Protein AF-A0A9E5UEU4-F1 (afdb_monomer_lite)

pLDDT: mean 83.24, std 10.49, range [35.41, 96.06]

Structure (mmCIF, N/CA/C/O backbone):
data_AF-A0A9E5UEU4-F1
#
_entry.id   AF-A0A9E5UEU4-F1
#
loop_
_atom_site.group_PDB
_atom_site.id
_atom_site.type_symbol
_atom_site.label_atom_id
_atom_site.label_alt_id
_atom_site.label_comp_id
_atom_site.label_asym_id
_atom_site.label_entity_id
_atom_site.label_seq_id
_atom_site.pdbx_PDB_ins_code
_atom_site.Cartn_x
_atom_site.Cartn_y
_atom_site.Cartn_z
_atom_site.occupancy
_atom_site.B_iso_or_equiv
_atom_site.auth_seq_id
_atom_site.auth_comp_id
_atom_site.auth_asym_id
_atom_site.auth_atom_id
_atom_site.pdbx_PDB_model_num
ATOM 1 N N . MET A 1 1 ? -2.263 -22.465 22.141 1.00 38.66 1 MET A N 1
ATOM 2 C CA . MET A 1 1 ? -1.717 -21.594 23.205 1.00 38.66 1 MET A CA 1
ATOM 3 C C . MET A 1 1 ? -0.609 -22.360 23.905 1.00 38.66 1 MET A C 1
ATOM 5 O O . MET A 1 1 ? -0.902 -23.360 24.545 1.00 38.66 1 MET A O 1
ATOM 9 N N . VAL A 1 2 ? 0.650 -21.971 23.699 1.00 35.41 2 VAL A N 1
ATOM 10 C CA . VAL A 1 2 ? 1.799 -22.589 24.379 1.00 35.41 2 VAL A CA 1
ATOM 11 C C . VAL A 1 2 ? 1.895 -21.957 25.764 1.00 35.41 2 VAL A C 1
ATOM 13 O O . VAL A 1 2 ? 2.044 -20.744 25.875 1.00 35.41 2 VAL A O 1
ATOM 16 N N . ASN A 1 3 ? 1.735 -22.761 26.813 1.00 39.50 3 ASN A N 1
ATOM 17 C CA . ASN A 1 3 ? 1.793 -22.290 28.192 1.00 39.50 3 ASN A CA 1
ATOM 18 C C . ASN A 1 3 ? 3.273 -22.146 28.591 1.00 39.50 3 ASN A C 1
ATOM 20 O O . ASN A 1 3 ? 3.944 -23.140 28.867 1.00 39.50 3 ASN A O 1
ATOM 24 N N . PHE A 1 4 ? 3.811 -20.925 28.544 1.00 52.53 4 PHE A N 1
ATOM 25 C CA . PHE A 1 4 ? 5.205 -20.628 28.890 1.00 52.53 4 PHE A CA 1
ATOM 26 C C . PHE A 1 4 ? 5.386 -20.625 30.411 1.00 52.53 4 PHE A C 1
ATOM 28 O O . PHE A 1 4 ? 5.519 -19.579 31.038 1.00 52.53 4 PHE A O 1
ATOM 35 N N . SER A 1 5 ? 5.387 -21.805 31.030 1.00 48.91 5 SER A N 1
ATOM 36 C CA . SER A 1 5 ? 5.400 -21.925 32.493 1.00 48.91 5 SER A CA 1
ATOM 37 C C . SER A 1 5 ? 6.781 -21.700 33.138 1.00 48.91 5 SER A C 1
ATOM 39 O O . SER A 1 5 ? 6.935 -21.922 34.338 1.00 48.91 5 SER A O 1
ATOM 41 N N . SER A 1 6 ? 7.810 -21.269 32.393 1.00 62.22 6 SER A N 1
ATOM 42 C CA . SER A 1 6 ? 9.100 -20.893 32.990 1.00 62.22 6 SER A CA 1
ATOM 43 C C . SER A 1 6 ? 9.772 -19.711 32.285 1.00 62.22 6 SER A C 1
ATOM 45 O O . SER A 1 6 ? 9.926 -19.701 31.062 1.00 62.22 6 SER A O 1
ATOM 47 N N . ASN A 1 7 ? 10.278 -18.750 33.070 1.00 67.75 7 ASN A N 1
ATOM 48 C CA . ASN A 1 7 ? 11.071 -17.610 32.580 1.00 67.75 7 ASN A CA 1
ATOM 49 C C . ASN A 1 7 ? 12.234 -18.054 31.668 1.00 67.75 7 ASN A C 1
ATOM 51 O O . ASN A 1 7 ? 12.564 -17.378 30.699 1.00 67.75 7 ASN A O 1
ATOM 55 N N . LYS A 1 8 ? 12.819 -19.236 31.919 1.00 74.38 8 LYS A N 1
ATOM 56 C CA . LYS A 1 8 ? 13.888 -19.817 31.088 1.00 74.38 8 LYS A CA 1
ATOM 57 C C . LYS A 1 8 ? 13.431 -20.155 29.664 1.00 74.38 8 LYS A C 1
ATOM 59 O O . LYS A 1 8 ? 14.212 -19.983 28.734 1.00 74.38 8 LYS A O 1
ATOM 64 N N . GLN A 1 9 ? 12.200 -20.632 29.475 1.00 75.44 9 GLN A N 1
ATOM 65 C CA . GLN A 1 9 ? 11.661 -20.909 28.139 1.00 75.44 9 GLN A CA 1
ATOM 66 C C . GLN A 1 9 ? 11.385 -19.616 27.369 1.00 75.44 9 GLN A C 1
ATOM 68 O O . GLN A 1 9 ? 11.705 -19.555 26.187 1.00 75.44 9 GLN A O 1
ATOM 73 N N . PHE A 1 10 ? 10.884 -18.574 28.040 1.00 76.62 10 PHE A N 1
ATOM 74 C CA . PHE A 1 10 ? 10.685 -17.258 27.430 1.00 76.62 10 PHE A CA 1
ATOM 75 C C . PHE A 1 10 ? 12.002 -16.654 26.921 1.00 76.62 10 PHE A C 1
ATOM 77 O O . PHE A 1 10 ? 12.102 -16.316 25.744 1.00 76.62 10 PHE A O 1
ATOM 84 N N . TYR A 1 11 ? 13.045 -16.602 27.761 1.00 81.12 11 TYR A N 1
ATOM 85 C CA . TYR A 1 11 ? 14.353 -16.079 27.346 1.00 81.12 11 TYR A CA 1
ATOM 86 C C . TYR A 1 11 ? 14.986 -16.895 26.215 1.00 81.12 11 TYR A C 1
ATOM 88 O O . TYR A 1 11 ? 15.608 -16.321 25.326 1.00 81.12 11 TYR A O 1
ATOM 96 N N . ARG A 1 12 ? 14.799 -18.224 26.207 1.00 84.06 12 ARG A N 1
ATOM 97 C CA . ARG A 1 12 ? 15.246 -19.076 25.096 1.00 84.06 12 ARG A CA 1
ATOM 98 C C . ARG A 1 12 ? 14.512 -18.746 23.802 1.00 84.06 12 ARG A C 1
ATOM 100 O O . ARG A 1 12 ? 15.164 -18.601 22.781 1.00 84.06 12 ARG A O 1
ATOM 107 N N . TRP A 1 13 ? 13.188 -18.608 23.833 1.00 80.81 13 TRP A N 1
ATOM 108 C CA . TRP A 1 13 ? 12.402 -18.254 22.648 1.00 80.81 13 TRP A CA 1
ATOM 109 C C . TRP A 1 13 ? 12.735 -16.862 22.122 1.00 80.81 13 TRP A C 1
ATOM 111 O O . TRP A 1 13 ? 12.911 -16.703 20.918 1.00 80.81 13 TRP A O 1
ATOM 121 N N . LEU A 1 14 ? 12.880 -15.878 23.008 1.00 84.44 14 LEU A N 1
ATOM 122 C CA . LEU A 1 14 ? 13.320 -14.536 22.639 1.00 84.44 14 LEU A CA 1
ATOM 123 C C . LEU A 1 14 ? 14.726 -14.571 22.025 1.00 84.44 14 LEU A C 1
ATOM 125 O O . LEU A 1 14 ? 14.927 -14.022 20.948 1.00 84.44 14 LEU A O 1
ATOM 129 N N . GLY A 1 15 ? 15.668 -15.286 22.649 1.00 87.00 15 GLY A N 1
ATOM 130 C CA . GLY A 1 15 ? 17.023 -15.467 22.126 1.00 87.00 15 GLY A CA 1
ATOM 131 C C . GLY A 1 15 ? 17.051 -16.137 20.750 1.00 87.00 15 GLY A C 1
ATOM 132 O O . GLY A 1 15 ? 17.696 -15.624 19.843 1.00 87.00 15 GLY A O 1
ATOM 133 N N . TRP A 1 16 ? 16.306 -17.232 20.559 1.00 88.81 16 TRP A N 1
ATOM 134 C CA . TRP A 1 16 ? 16.189 -17.905 19.260 1.00 88.81 16 TRP A CA 1
ATOM 135 C C . TRP A 1 16 ? 15.528 -17.022 18.205 1.00 88.81 16 TRP A C 1
ATOM 137 O O . TRP A 1 16 ? 15.996 -16.988 17.075 1.00 88.81 16 TRP A O 1
ATOM 147 N N . SER A 1 17 ? 14.482 -16.279 18.568 1.00 87.50 17 SER A N 1
ATOM 148 C CA . SER A 1 17 ? 13.798 -15.374 17.638 1.00 87.50 17 SER A CA 1
ATOM 149 C C . SER A 1 17 ? 14.720 -14.237 17.199 1.00 87.50 17 SER A C 1
ATOM 151 O O . SER A 1 17 ? 14.797 -13.943 16.013 1.00 87.50 17 SER A O 1
ATOM 153 N N . LEU A 1 18 ? 15.477 -13.645 18.130 1.00 89.44 18 LEU A N 1
ATOM 154 C CA . LEU A 1 18 ? 16.478 -12.621 17.818 1.00 89.44 18 LEU A CA 1
ATOM 155 C C . LEU A 1 18 ? 17.628 -13.179 16.972 1.00 89.44 18 LEU A C 1
ATOM 157 O O . LEU A 1 18 ? 18.080 -12.503 16.055 1.00 89.44 18 LEU A O 1
ATOM 161 N N . LEU A 1 19 ? 18.074 -14.411 17.239 1.00 91.12 19 LEU A N 1
ATOM 162 C CA . LEU A 1 19 ? 19.103 -15.076 16.440 1.00 91.12 19 LEU A CA 1
ATOM 163 C C . LEU A 1 19 ? 18.607 -15.337 15.016 1.00 91.12 19 LEU A C 1
ATOM 165 O O . LEU A 1 19 ? 19.316 -15.015 14.069 1.00 91.12 19 LEU A O 1
ATOM 169 N N . VAL A 1 20 ? 17.391 -15.868 14.853 1.00 91.19 20 VAL A N 1
ATOM 170 C CA . VAL A 1 20 ? 16.777 -16.077 13.533 1.00 91.19 20 VAL A CA 1
ATOM 171 C C . VAL A 1 20 ? 16.661 -14.752 12.790 1.00 91.19 20 VAL A C 1
ATOM 173 O O . VAL A 1 20 ? 17.105 -14.684 11.650 1.00 91.19 20 VAL A O 1
ATOM 176 N N . LEU A 1 21 ? 16.159 -13.696 13.443 1.00 91.31 21 LEU A N 1
ATOM 177 C CA . LEU A 1 21 ? 16.082 -12.356 12.857 1.00 91.31 21 LEU A CA 1
ATOM 178 C C . LEU A 1 21 ? 17.460 -11.856 12.407 1.00 91.31 21 LEU A C 1
ATOM 180 O O . LEU A 1 21 ? 17.606 -11.396 11.277 1.00 91.31 21 LEU A O 1
ATOM 184 N N . LEU A 1 22 ? 18.486 -12.005 13.245 1.00 91.12 22 LEU A N 1
ATOM 185 C CA . LEU A 1 22 ? 19.853 -11.608 12.915 1.00 91.12 22 LEU A CA 1
ATOM 186 C C . LEU A 1 22 ? 20.412 -12.400 11.723 1.00 91.12 22 LEU A C 1
ATOM 188 O O . LEU A 1 22 ? 20.978 -11.804 10.813 1.00 91.12 22 LEU A O 1
ATOM 192 N N . VAL A 1 23 ? 20.215 -13.719 11.682 1.00 92.31 23 VAL A N 1
ATOM 193 C CA . VAL A 1 23 ? 20.641 -14.554 10.547 1.00 92.31 23 VAL A CA 1
ATOM 194 C C . VAL A 1 23 ? 19.902 -14.154 9.271 1.00 92.31 23 VAL A C 1
ATOM 196 O O . VAL A 1 23 ? 20.532 -14.007 8.228 1.00 92.31 23 VAL A O 1
ATOM 199 N N . THR A 1 24 ? 18.590 -13.916 9.335 1.00 90.69 24 THR A N 1
ATOM 200 C CA . THR A 1 24 ? 17.825 -13.452 8.170 1.00 90.69 24 THR A CA 1
ATOM 201 C C . THR A 1 24 ? 18.253 -12.065 7.702 1.00 90.69 24 THR A C 1
ATOM 203 O O . THR A 1 24 ? 18.314 -11.845 6.497 1.00 90.69 24 THR A O 1
ATOM 206 N N . LEU A 1 25 ? 18.614 -11.157 8.617 1.00 90.31 25 LEU A N 1
ATOM 207 C CA . LEU A 1 25 ? 19.174 -9.853 8.264 1.00 90.31 25 LEU A CA 1
ATOM 208 C C . LEU A 1 25 ? 20.516 -10.017 7.549 1.00 90.31 25 LEU A C 1
ATOM 210 O O . LEU A 1 25 ? 20.726 -9.400 6.515 1.00 90.31 25 LEU A O 1
ATOM 214 N N . LEU A 1 26 ? 21.403 -10.873 8.062 1.00 89.94 26 LEU A N 1
ATOM 215 C CA . LEU A 1 26 ? 22.696 -11.144 7.432 1.00 89.94 26 LEU A CA 1
ATOM 216 C C . LEU A 1 26 ? 22.540 -11.764 6.040 1.00 89.94 26 LEU A C 1
ATOM 218 O O . LEU A 1 26 ? 23.276 -11.394 5.132 1.00 89.94 26 LEU A O 1
ATOM 222 N N . LEU A 1 27 ? 21.578 -12.672 5.851 1.00 90.75 27 LEU A N 1
ATOM 223 C CA . LEU A 1 27 ? 21.271 -13.244 4.538 1.00 90.75 27 LEU A CA 1
ATOM 224 C C . LEU A 1 27 ? 20.703 -12.194 3.577 1.00 90.75 27 LEU A C 1
ATOM 226 O O . LEU A 1 27 ? 21.110 -12.154 2.419 1.00 90.75 27 LEU A O 1
ATOM 230 N N . LEU A 1 28 ? 19.793 -11.339 4.052 1.00 89.38 28 LEU A N 1
ATOM 231 C CA . LEU A 1 28 ? 19.201 -10.267 3.254 1.00 89.38 28 LEU A CA 1
ATOM 232 C C . LEU A 1 28 ? 20.261 -9.244 2.842 1.00 89.38 28 LEU A C 1
ATOM 234 O O . LEU A 1 28 ? 20.394 -8.958 1.658 1.00 89.38 28 LEU A O 1
ATOM 238 N N . GLU A 1 29 ? 21.045 -8.737 3.793 1.00 89.25 29 GLU A N 1
ATOM 239 C CA . GLU A 1 29 ? 22.139 -7.806 3.516 1.00 89.25 29 GLU A CA 1
ATOM 240 C C . GLU A 1 29 ? 23.197 -8.466 2.625 1.00 89.25 29 GLU A C 1
ATOM 242 O O . GLU A 1 29 ? 23.610 -7.869 1.640 1.00 89.25 29 GLU A O 1
ATOM 247 N N . GLY A 1 30 ? 23.582 -9.719 2.885 1.00 87.19 30 GLY A N 1
ATOM 248 C CA . GLY A 1 30 ? 24.541 -10.453 2.056 1.00 87.19 30 GLY A CA 1
ATOM 249 C C . GLY A 1 30 ? 24.084 -10.600 0.603 1.00 87.19 30 GLY A C 1
ATOM 250 O O . GLY A 1 30 ? 24.844 -10.301 -0.317 1.00 87.19 30 GLY A O 1
ATOM 251 N N . TRP A 1 31 ? 22.825 -10.987 0.384 1.00 87.44 31 TRP A N 1
ATOM 252 C CA . TRP A 1 31 ? 22.237 -11.057 -0.955 1.00 87.44 31 TRP A CA 1
ATOM 253 C C . TRP A 1 31 ? 22.168 -9.676 -1.624 1.00 87.44 31 TRP A C 1
ATOM 255 O O . TRP A 1 31 ? 22.529 -9.538 -2.791 1.00 87.44 31 TRP A O 1
ATOM 265 N N . ARG A 1 32 ? 21.774 -8.634 -0.880 1.00 85.56 32 ARG A N 1
ATOM 266 C CA . ARG A 1 32 ? 21.647 -7.261 -1.393 1.00 85.56 32 ARG A CA 1
ATOM 267 C C . ARG A 1 32 ? 22.977 -6.606 -1.739 1.00 85.56 32 ARG A C 1
ATOM 269 O O . ARG A 1 32 ? 23.070 -5.941 -2.767 1.00 85.56 32 ARG A O 1
ATOM 276 N N . TYR A 1 33 ? 24.000 -6.798 -0.912 1.00 83.56 33 TYR A N 1
ATOM 277 C CA . TYR A 1 33 ? 25.351 -6.323 -1.197 1.00 83.56 33 TYR A CA 1
ATOM 278 C C . TYR A 1 33 ? 25.975 -7.066 -2.382 1.00 83.56 33 TYR A C 1
ATOM 280 O O . TYR A 1 33 ? 26.742 -6.457 -3.120 1.00 83.56 33 TYR A O 1
ATOM 288 N N . GLY A 1 34 ? 25.609 -8.334 -2.609 1.00 78.19 34 GLY A N 1
ATOM 289 C CA . GLY A 1 34 ? 26.049 -9.102 -3.778 1.00 78.19 34 GLY A CA 1
ATOM 290 C C . GLY A 1 34 ? 25.541 -8.560 -5.119 1.00 78.19 34 GLY A C 1
ATOM 291 O O . GLY A 1 34 ? 26.203 -8.751 -6.131 1.00 78.19 34 GLY A O 1
ATOM 292 N N . ILE A 1 35 ? 24.406 -7.852 -5.128 1.00 79.31 35 ILE A N 1
ATOM 293 C CA . ILE A 1 35 ? 23.819 -7.226 -6.330 1.00 79.31 35 ILE A CA 1
ATOM 294 C C . ILE A 1 35 ? 24.056 -5.709 -6.395 1.00 79.31 35 ILE A C 1
ATOM 296 O O . ILE A 1 35 ? 23.391 -5.015 -7.160 1.00 79.31 35 ILE A O 1
ATOM 300 N N . LYS A 1 36 ? 24.937 -5.160 -5.549 1.00 80.56 36 LYS A N 1
ATOM 301 C CA . LYS A 1 36 ? 25.203 -3.719 -5.518 1.00 80.56 36 LYS A CA 1
ATOM 302 C C . LYS A 1 36 ? 25.923 -3.289 -6.807 1.00 80.56 36 LYS A C 1
ATOM 304 O O . LYS A 1 36 ? 27.002 -3.825 -7.071 1.00 80.56 36 LYS A O 1
ATOM 309 N N . PRO A 1 37 ? 25.412 -2.287 -7.550 1.00 73.56 37 PRO A N 1
ATOM 310 C CA . PRO A 1 37 ? 26.130 -1.717 -8.684 1.00 73.56 37 PRO A CA 1
ATOM 311 C C . PRO A 1 37 ? 27.506 -1.210 -8.234 1.00 73.56 37 PRO A C 1
ATOM 313 O O . PRO A 1 37 ? 27.617 -0.422 -7.288 1.00 73.56 37 PRO A O 1
ATOM 316 N N . SER A 1 38 ? 28.568 -1.701 -8.871 1.00 72.06 38 SER A N 1
ATOM 317 C CA . SER A 1 38 ? 29.950 -1.328 -8.563 1.00 72.06 38 SER A CA 1
ATOM 318 C C . SER A 1 38 ? 30.575 -0.629 -9.767 1.00 72.06 38 SER A C 1
ATOM 320 O O . SER A 1 38 ? 30.301 -0.995 -10.906 1.00 72.06 38 SER A O 1
ATOM 322 N N . ALA A 1 39 ? 31.428 0.369 -9.528 1.00 68.88 39 ALA A N 1
ATOM 323 C CA . ALA A 1 39 ? 32.068 1.116 -10.612 1.00 68.88 39 ALA A CA 1
ATOM 324 C C . ALA A 1 39 ? 33.022 0.247 -11.454 1.00 68.88 39 ALA A C 1
ATOM 326 O O . ALA A 1 39 ? 33.224 0.524 -12.633 1.00 68.88 39 ALA A O 1
ATOM 327 N N . GLU A 1 40 ? 33.610 -0.796 -10.864 1.00 66.31 40 GLU A N 1
ATOM 328 C CA . GLU A 1 40 ? 34.518 -1.720 -11.555 1.00 66.31 40 GLU A CA 1
ATOM 329 C C . GLU A 1 40 ? 33.741 -2.689 -12.449 1.00 66.31 40 GLU A C 1
ATOM 331 O O . GLU A 1 40 ? 34.028 -2.780 -13.640 1.00 66.31 40 GLU A O 1
ATOM 336 N N . THR A 1 41 ? 32.691 -3.319 -11.911 1.00 66.88 41 THR A N 1
ATOM 337 C CA . THR A 1 41 ? 31.777 -4.164 -12.693 1.00 66.88 41 THR A CA 1
ATOM 338 C C . THR A 1 41 ? 31.088 -3.352 -13.786 1.00 66.88 41 THR A C 1
ATOM 340 O O . THR A 1 41 ? 30.924 -3.841 -14.896 1.00 66.88 41 THR A O 1
ATOM 343 N N . ASN A 1 42 ? 30.736 -2.093 -13.511 1.00 74.06 42 ASN A N 1
ATOM 344 C CA . ASN A 1 42 ? 30.099 -1.232 -14.499 1.00 74.06 42 ASN A CA 1
ATOM 345 C C . ASN A 1 42 ? 31.020 -0.943 -15.690 1.00 74.06 42 ASN A C 1
ATOM 347 O O . ASN A 1 42 ? 30.578 -1.010 -16.826 1.00 74.06 42 ASN A O 1
ATOM 351 N N . LYS A 1 43 ? 32.318 -0.693 -15.467 1.00 77.81 43 LYS A N 1
ATOM 352 C CA . LYS A 1 43 ? 33.270 -0.497 -16.575 1.00 77.81 43 LYS A CA 1
ATOM 353 C C . LYS A 1 43 ? 33.373 -1.729 -17.470 1.00 77.81 43 LYS A C 1
ATOM 355 O O . LYS A 1 43 ? 33.345 -1.579 -18.684 1.00 77.81 43 LYS A O 1
ATOM 360 N N . GLU A 1 44 ? 33.457 -2.921 -16.883 1.00 81.25 44 GLU A N 1
ATOM 361 C CA . GLU A 1 44 ? 33.519 -4.177 -17.641 1.00 81.25 44 GLU A CA 1
ATOM 362 C C . GLU A 1 44 ? 32.208 -4.451 -18.397 1.00 81.25 44 GLU A C 1
ATOM 364 O O . GLU A 1 44 ? 32.221 -4.840 -19.564 1.00 81.25 44 GLU A O 1
ATOM 369 N N . VAL A 1 45 ? 31.059 -4.205 -17.761 1.00 81.19 45 VAL A N 1
ATOM 370 C CA . VAL A 1 45 ? 29.735 -4.364 -18.380 1.00 81.19 45 VAL A CA 1
ATOM 371 C C . VAL A 1 45 ? 29.515 -3.347 -19.504 1.00 81.19 45 VAL A C 1
ATOM 373 O O . VAL A 1 45 ? 28.996 -3.722 -20.558 1.00 81.19 45 VAL A O 1
ATOM 376 N N . ILE A 1 46 ? 29.950 -2.096 -19.324 1.00 83.50 46 ILE A N 1
ATOM 377 C CA . ILE A 1 46 ? 29.944 -1.060 -20.364 1.00 83.50 46 ILE A CA 1
ATOM 378 C C . ILE A 1 46 ? 30.845 -1.488 -21.522 1.00 83.50 46 ILE A C 1
ATOM 380 O O . ILE A 1 46 ? 30.394 -1.493 -22.661 1.00 83.50 46 ILE A O 1
ATOM 384 N N . GLU A 1 47 ? 32.085 -1.904 -21.263 1.00 86.56 47 GLU A N 1
ATOM 385 C CA . GLU A 1 47 ? 33.030 -2.307 -22.309 1.00 86.56 47 GLU A CA 1
ATOM 386 C C . GLU A 1 47 ? 32.523 -3.514 -23.114 1.00 86.56 47 GLU A C 1
ATOM 388 O O . GLU A 1 47 ? 32.575 -3.513 -24.352 1.00 86.56 47 GLU A O 1
ATOM 393 N N . ASN A 1 48 ? 31.955 -4.510 -22.431 1.00 87.69 48 ASN A N 1
ATOM 394 C CA . ASN A 1 48 ? 31.314 -5.658 -23.065 1.00 87.69 48 ASN A CA 1
ATOM 395 C C . ASN A 1 48 ? 30.101 -5.235 -23.905 1.00 87.69 48 ASN A C 1
ATOM 397 O O . ASN A 1 48 ? 29.975 -5.670 -25.049 1.00 87.69 48 ASN A O 1
ATOM 401 N N . SER A 1 49 ? 29.243 -4.351 -23.390 1.00 87.25 49 SER A N 1
ATOM 402 C CA . SER A 1 49 ? 28.056 -3.865 -24.111 1.00 87.25 49 SER A CA 1
ATOM 403 C C . SER A 1 49 ? 28.435 -3.013 -25.331 1.00 87.25 49 SER A C 1
ATOM 405 O O . SER A 1 49 ? 27.895 -3.213 -26.419 1.00 87.25 49 SER A O 1
ATOM 407 N N . LEU A 1 50 ? 29.421 -2.118 -25.196 1.00 89.69 50 LEU A N 1
ATOM 408 C CA . LEU A 1 50 ? 29.978 -1.320 -26.295 1.00 89.69 50 LEU A CA 1
ATOM 409 C C . LEU A 1 50 ? 30.582 -2.216 -27.384 1.00 89.69 50 LEU A C 1
ATOM 411 O O . LEU A 1 50 ? 30.437 -1.944 -28.577 1.00 89.69 50 LEU A O 1
ATOM 415 N N . THR A 1 51 ? 31.255 -3.295 -26.981 1.00 90.69 51 THR A N 1
ATOM 416 C CA . THR A 1 51 ? 31.821 -4.285 -27.902 1.00 90.69 51 THR A CA 1
ATOM 417 C C . THR A 1 51 ? 30.727 -5.045 -28.635 1.00 90.69 51 THR A C 1
ATOM 419 O O . THR A 1 51 ? 30.753 -5.062 -29.861 1.00 90.69 51 THR A O 1
ATOM 422 N N . GLN A 1 52 ? 29.721 -5.559 -27.925 1.00 89.62 52 GLN A N 1
ATOM 423 C CA . GLN A 1 52 ? 28.573 -6.237 -28.532 1.00 89.62 52 GLN A CA 1
ATOM 424 C C . GLN A 1 52 ? 27.838 -5.345 -29.540 1.00 89.62 52 GLN A C 1
ATOM 426 O O . GLN A 1 52 ? 27.485 -5.809 -30.622 1.00 89.62 52 GLN A O 1
ATOM 431 N N . ALA A 1 53 ? 27.643 -4.061 -29.229 1.00 89.19 53 ALA A N 1
ATOM 432 C CA . ALA A 1 53 ? 27.002 -3.114 -30.139 1.00 89.19 53 ALA A CA 1
ATOM 433 C C . ALA A 1 53 ? 27.830 -2.848 -31.404 1.00 89.19 53 ALA A C 1
ATOM 435 O O . ALA A 1 53 ? 27.287 -2.813 -32.510 1.00 89.19 53 ALA A O 1
ATOM 436 N N . SER A 1 54 ? 29.147 -2.691 -31.250 1.00 90.44 54 SER A N 1
ATOM 437 C CA . SER A 1 54 ? 30.073 -2.512 -32.373 1.00 90.44 54 SER A CA 1
ATOM 438 C C . SER A 1 54 ? 30.119 -3.759 -33.268 1.00 90.44 54 SER A C 1
ATOM 440 O O . SER A 1 54 ? 29.984 -3.650 -34.490 1.00 90.44 54 SER A O 1
ATOM 442 N N . ASP A 1 55 ? 30.203 -4.949 -32.669 1.00 91.19 55 ASP A N 1
ATOM 443 C CA . ASP A 1 55 ? 30.236 -6.225 -33.386 1.00 91.19 55 ASP A CA 1
ATOM 444 C C . ASP A 1 55 ? 28.913 -6.485 -34.119 1.00 91.19 55 ASP A C 1
ATOM 446 O O . ASP A 1 55 ? 28.919 -6.863 -35.292 1.00 91.19 55 ASP A O 1
ATOM 450 N N . TYR A 1 56 ? 27.775 -6.197 -33.479 1.00 90.94 56 TYR A N 1
ATOM 451 C CA . TYR A 1 56 ? 26.452 -6.314 -34.094 1.00 90.94 56 TYR A CA 1
ATOM 452 C C . TYR A 1 56 ? 26.291 -5.382 -35.303 1.00 90.94 56 TYR A C 1
ATOM 454 O O . TYR A 1 56 ? 25.758 -5.781 -36.343 1.00 90.94 56 TYR A O 1
ATOM 462 N N . PHE A 1 57 ? 26.803 -4.150 -35.212 1.00 90.81 57 PHE A N 1
ATOM 463 C CA . PHE A 1 57 ? 26.811 -3.207 -36.330 1.00 90.81 57 PHE A CA 1
ATOM 464 C C . PHE A 1 57 ? 27.619 -3.749 -37.519 1.00 90.81 57 PHE A C 1
ATOM 466 O O . PHE A 1 57 ? 27.149 -3.699 -38.658 1.00 90.81 57 PHE A O 1
ATOM 473 N N . GLN A 1 58 ? 28.799 -4.325 -37.273 1.00 90.56 58 GLN A N 1
ATOM 474 C CA . GLN A 1 58 ? 29.618 -4.944 -38.321 1.00 90.56 58 GLN A CA 1
ATOM 475 C C . GLN A 1 58 ? 28.989 -6.219 -38.897 1.00 90.56 58 GLN A C 1
ATOM 477 O O . GLN A 1 58 ? 29.029 -6.436 -40.110 1.00 90.56 58 GLN A O 1
ATOM 482 N N . GLU A 1 59 ? 28.400 -7.071 -38.059 1.00 91.44 59 GLU A N 1
ATOM 483 C CA . GLU A 1 59 ? 27.721 -8.292 -38.493 1.00 91.44 59 GLU A CA 1
ATOM 484 C C . GLU A 1 59 ? 26.576 -7.962 -39.456 1.00 91.44 59 GLU A C 1
ATOM 486 O O . GLU A 1 59 ? 26.456 -8.568 -40.524 1.00 91.44 59 GLU A O 1
ATOM 491 N N . ARG A 1 60 ? 25.772 -6.943 -39.131 1.00 90.50 60 ARG A N 1
ATOM 492 C CA . ARG A 1 60 ? 24.667 -6.499 -39.987 1.00 90.50 60 ARG A CA 1
ATOM 493 C C . ARG A 1 60 ? 25.151 -5.941 -41.327 1.00 90.50 60 ARG A C 1
ATOM 495 O O . ARG A 1 60 ? 24.540 -6.263 -42.346 1.00 90.50 60 ARG A O 1
ATOM 502 N N . GLN A 1 61 ? 26.272 -5.217 -41.361 1.00 91.12 61 GLN A N 1
ATOM 503 C CA . GLN A 1 61 ? 26.909 -4.798 -42.619 1.00 91.12 61 GLN A CA 1
ATOM 504 C C . GLN A 1 61 ? 27.341 -5.994 -43.477 1.00 91.12 61 GLN A C 1
ATOM 506 O O . GLN A 1 61 ? 27.021 -6.051 -44.666 1.00 91.12 61 GLN A O 1
ATOM 511 N N . LYS A 1 62 ? 28.027 -6.981 -42.880 1.00 91.19 62 LYS A N 1
ATOM 512 C CA . LYS A 1 62 ? 28.456 -8.205 -43.584 1.00 91.19 62 LYS A CA 1
ATOM 513 C C . LYS A 1 62 ? 27.261 -8.979 -44.132 1.00 91.19 62 LYS A C 1
ATOM 515 O O . LYS A 1 62 ? 27.299 -9.456 -45.266 1.00 91.19 62 LYS A O 1
ATOM 520 N N . ARG A 1 63 ? 26.184 -9.072 -43.347 1.00 90.44 63 ARG A N 1
ATOM 521 C CA . ARG A 1 63 ? 24.938 -9.729 -43.748 1.00 90.44 63 ARG A CA 1
ATOM 522 C C . ARG A 1 63 ? 24.284 -9.023 -44.930 1.00 90.44 63 ARG A C 1
ATOM 524 O O . ARG A 1 63 ? 23.882 -9.698 -45.869 1.00 90.44 63 ARG A O 1
ATOM 531 N N . LEU A 1 64 ? 24.214 -7.692 -44.913 1.00 90.12 64 LEU A N 1
ATOM 532 C CA . LEU A 1 64 ? 23.680 -6.906 -46.027 1.00 90.12 64 LEU A CA 1
ATOM 533 C C . LEU A 1 64 ? 24.491 -7.121 -47.310 1.00 90.12 64 LEU A C 1
ATOM 535 O O . LEU A 1 64 ? 23.907 -7.390 -48.359 1.00 90.12 64 LEU A O 1
ATOM 539 N N . LEU A 1 65 ? 25.822 -7.065 -47.222 1.00 90.75 65 LEU A N 1
ATOM 540 C CA . LEU A 1 65 ? 26.707 -7.312 -48.359 1.00 90.75 65 LEU A CA 1
ATOM 541 C C . LEU A 1 65 ? 26.505 -8.724 -48.931 1.00 90.75 65 LEU A C 1
ATOM 543 O O . LEU A 1 65 ? 26.265 -8.874 -50.127 1.00 90.75 65 LEU A O 1
ATOM 547 N N . SER A 1 66 ? 26.528 -9.751 -48.076 1.00 89.94 66 SER A N 1
ATOM 548 C CA . SER A 1 66 ? 26.327 -11.147 -48.488 1.00 89.94 66 SER A CA 1
ATOM 549 C C . SER A 1 66 ? 24.947 -11.371 -49.114 1.00 89.94 66 SER A C 1
ATOM 551 O O . SER A 1 66 ? 24.837 -11.983 -50.175 1.00 89.94 66 SER A O 1
ATOM 553 N N . ASN A 1 67 ? 23.894 -10.819 -48.509 1.00 89.62 67 ASN A N 1
ATOM 554 C CA . ASN A 1 67 ? 22.531 -10.879 -49.034 1.00 89.62 67 ASN A CA 1
ATOM 555 C C . ASN A 1 67 ? 22.424 -10.225 -50.416 1.00 89.62 67 ASN A C 1
ATOM 557 O O . ASN A 1 67 ? 21.769 -10.764 -51.306 1.00 89.62 67 ASN A O 1
ATOM 561 N N . THR A 1 68 ? 23.098 -9.093 -50.614 1.00 88.69 68 THR A N 1
ATOM 562 C CA . THR A 1 68 ? 23.082 -8.361 -51.885 1.00 88.69 68 THR A CA 1
ATOM 563 C C . THR A 1 68 ? 23.868 -9.101 -52.965 1.00 88.69 68 THR A C 1
ATOM 565 O O . THR A 1 68 ? 23.396 -9.209 -54.093 1.00 88.69 68 THR A O 1
ATOM 568 N N . GLN A 1 69 ? 25.014 -9.698 -52.623 1.00 89.31 69 GLN A N 1
ATOM 569 C CA . GLN A 1 69 ? 25.785 -10.555 -53.533 1.00 89.31 69 GLN A CA 1
ATOM 570 C C . GLN A 1 69 ? 24.987 -11.794 -53.956 1.00 89.31 69 GLN A C 1
ATOM 572 O O . GLN A 1 69 ? 24.925 -12.126 -55.139 1.00 89.31 69 GLN A O 1
ATOM 577 N N . ASN A 1 70 ? 24.325 -12.455 -53.002 1.00 88.94 70 ASN A N 1
ATOM 578 C CA . ASN A 1 70 ? 23.458 -13.598 -53.282 1.00 88.94 70 ASN A CA 1
ATOM 579 C C . ASN A 1 70 ? 22.284 -13.203 -54.186 1.00 88.94 70 ASN A C 1
ATOM 581 O O . ASN A 1 70 ? 21.941 -13.948 -55.108 1.00 88.94 70 ASN A O 1
ATOM 585 N N . LEU A 1 71 ? 21.699 -12.023 -53.964 1.00 87.88 71 LEU A N 1
ATOM 586 C CA . LEU A 1 71 ? 20.635 -11.493 -54.810 1.00 87.88 71 LEU A CA 1
ATOM 587 C C . LEU A 1 71 ? 21.134 -11.209 -56.233 1.00 87.88 71 LEU A C 1
ATOM 589 O O . LEU A 1 71 ? 20.489 -11.642 -57.184 1.00 87.88 71 LEU A O 1
ATOM 593 N N . ALA A 1 72 ? 22.297 -10.570 -56.389 1.00 87.19 72 ALA A N 1
ATOM 594 C CA . ALA A 1 72 ? 22.913 -10.328 -57.695 1.00 87.19 72 ALA A CA 1
ATOM 595 C C . ALA A 1 72 ? 23.144 -11.642 -58.463 1.00 87.19 72 ALA A C 1
ATOM 597 O O . ALA A 1 72 ? 22.702 -11.776 -59.602 1.00 87.19 72 ALA A O 1
ATOM 598 N N . ASN A 1 73 ? 23.732 -12.653 -57.814 1.00 86.69 73 ASN A N 1
ATOM 599 C CA . ASN A 1 73 ? 23.945 -13.978 -58.411 1.00 86.69 73 ASN A CA 1
ATOM 600 C C . ASN A 1 73 ? 22.626 -14.657 -58.818 1.00 86.69 73 ASN A C 1
ATOM 602 O O . ASN A 1 73 ? 22.543 -15.294 -59.866 1.00 86.69 73 ASN A O 1
ATOM 606 N N . THR A 1 74 ? 21.576 -14.501 -58.009 1.00 87.50 74 THR A N 1
ATOM 607 C CA . THR A 1 74 ? 20.254 -15.084 -58.286 1.00 87.50 74 THR A CA 1
ATOM 608 C C . THR A 1 74 ? 19.548 -14.380 -59.448 1.00 87.50 74 THR A C 1
ATOM 610 O O . THR A 1 74 ? 18.810 -15.026 -60.189 1.00 87.50 74 THR A O 1
ATOM 613 N N . LEU A 1 75 ? 19.785 -13.078 -59.644 1.00 86.25 75 LEU A N 1
ATOM 614 C CA . LEU A 1 75 ? 19.187 -12.280 -60.719 1.00 86.25 75 LEU A CA 1
ATOM 615 C C . LEU A 1 75 ? 19.840 -12.507 -62.091 1.00 86.25 75 LEU A C 1
ATOM 617 O O . LEU A 1 75 ? 19.171 -12.314 -63.104 1.00 86.25 75 LEU A O 1
ATOM 621 N N . GLN A 1 76 ? 21.088 -12.983 -62.152 1.00 86.06 76 GLN A N 1
ATOM 622 C CA . GLN A 1 76 ? 21.792 -13.216 -63.422 1.00 86.06 76 GLN A CA 1
ATOM 623 C C . GLN A 1 76 ? 21.053 -14.192 -64.355 1.00 86.06 76 GLN A C 1
ATOM 625 O O . GLN A 1 76 ? 20.857 -13.901 -65.534 1.00 86.06 76 GLN A O 1
ATOM 630 N N . VAL A 1 77 ? 20.603 -15.344 -63.842 1.00 84.62 77 VAL A N 1
ATOM 631 C CA . VAL A 1 77 ? 19.942 -16.378 -64.665 1.00 84.62 77 VAL A CA 1
ATOM 632 C C . VAL A 1 77 ? 18.569 -15.924 -65.196 1.00 84.62 77 VAL A C 1
ATOM 634 O O . VAL A 1 77 ? 18.304 -16.112 -66.386 1.00 84.62 77 VAL A O 1
ATOM 637 N N . PRO A 1 78 ? 17.680 -15.318 -64.385 1.00 83.06 78 PRO A N 1
ATOM 638 C CA . PRO A 1 78 ? 16.412 -14.770 -64.869 1.00 83.06 78 PRO A CA 1
ATOM 639 C C . PRO A 1 78 ? 16.563 -13.650 -65.902 1.00 83.06 78 PRO A C 1
ATOM 641 O O . PRO A 1 78 ? 15.771 -13.605 -66.843 1.00 83.06 78 PRO A O 1
ATOM 644 N N . LEU A 1 79 ? 17.570 -12.782 -65.743 1.00 84.44 79 LEU A N 1
ATOM 645 C CA . LEU A 1 79 ? 17.863 -11.700 -66.687 1.00 84.44 79 LEU A CA 1
ATOM 646 C C . LEU A 1 79 ? 18.361 -12.254 -68.034 1.00 84.44 79 LEU A C 1
ATOM 648 O O . LEU A 1 79 ? 17.842 -11.856 -69.071 1.00 84.44 79 LEU A O 1
ATOM 652 N N . LEU A 1 80 ? 19.248 -13.261 -68.031 1.00 83.62 80 LEU A N 1
ATOM 653 C CA . LEU A 1 80 ? 19.654 -14.001 -69.244 1.00 83.62 80 LEU A CA 1
ATOM 654 C C . LEU A 1 80 ? 18.463 -14.626 -69.985 1.00 83.62 80 LEU A C 1
ATOM 656 O O . LEU A 1 80 ? 18.380 -14.616 -71.211 1.00 83.62 80 LEU A O 1
ATOM 660 N N . GLN A 1 81 ? 17.523 -15.196 -69.233 1.00 84.81 81 GLN A N 1
ATOM 661 C CA . GLN A 1 81 ? 16.348 -15.873 -69.782 1.00 84.81 81 GLN A CA 1
ATOM 662 C C . GLN A 1 81 ? 15.223 -14.916 -70.199 1.00 84.81 81 GLN A C 1
ATOM 664 O O . GLN A 1 81 ? 14.149 -15.402 -70.558 1.00 84.81 81 GLN A O 1
ATOM 669 N N . HIS A 1 82 ? 15.432 -13.595 -70.126 1.00 81.56 82 HIS A N 1
ATOM 670 C CA . HIS A 1 82 ? 14.418 -12.582 -70.435 1.00 81.56 82 HIS A CA 1
ATOM 671 C C . HIS A 1 82 ? 13.084 -12.855 -69.710 1.00 81.56 82 HIS A C 1
ATOM 673 O O . HIS A 1 82 ? 11.996 -12.781 -70.289 1.00 81.56 82 HIS A O 1
ATOM 679 N N . ARG A 1 83 ? 13.163 -13.261 -68.433 1.00 84.06 83 ARG A N 1
ATOM 680 C CA . ARG A 1 83 ? 11.977 -13.521 -67.603 1.00 84.06 83 ARG A CA 1
ATOM 681 C C . ARG A 1 83 ? 11.202 -12.223 -67.369 1.00 84.06 83 ARG A C 1
ATOM 683 O O . ARG A 1 83 ? 11.777 -11.143 -67.371 1.00 84.06 83 ARG A O 1
ATOM 690 N N . SER A 1 84 ? 9.894 -12.340 -67.140 1.00 86.69 84 SER A N 1
ATOM 691 C CA . SER A 1 84 ? 9.023 -11.179 -66.936 1.00 86.69 84 SER A CA 1
ATOM 692 C C . SER A 1 84 ? 9.405 -10.359 -65.700 1.00 86.69 84 SER A C 1
ATOM 694 O O . SER A 1 84 ? 9.864 -10.908 -64.695 1.00 86.69 84 SER A O 1
ATOM 696 N N . ASP A 1 85 ? 9.101 -9.061 -65.727 1.00 83.94 85 ASP A N 1
ATOM 697 C CA . ASP A 1 85 ? 9.341 -8.132 -64.612 1.00 83.94 85 ASP A CA 1
ATOM 698 C C . ASP A 1 85 ? 8.711 -8.619 -63.300 1.00 83.94 85 ASP A C 1
ATOM 700 O O . ASP A 1 85 ? 9.295 -8.491 -62.228 1.00 83.94 85 ASP A O 1
ATOM 704 N N . GLN A 1 86 ? 7.553 -9.283 -63.376 1.00 85.50 86 GLN A N 1
ATOM 705 C CA . GLN A 1 86 ? 6.897 -9.902 -62.220 1.00 85.50 86 GLN A CA 1
ATOM 706 C C . GLN A 1 86 ? 7.786 -10.961 -61.540 1.00 85.50 86 GLN A C 1
ATOM 708 O O . GLN A 1 86 ? 7.797 -11.084 -60.315 1.00 85.50 86 GLN A O 1
ATOM 713 N N . TYR A 1 87 ? 8.535 -11.743 -62.321 1.00 87.56 87 TYR A N 1
ATOM 714 C CA . TYR A 1 87 ? 9.452 -12.750 -61.793 1.00 87.56 87 TYR A CA 1
ATOM 715 C C . TYR A 1 87 ? 10.663 -12.094 -61.121 1.00 87.56 87 TYR A C 1
ATOM 717 O O . TYR A 1 87 ? 11.060 -12.493 -60.022 1.00 87.56 87 TYR A O 1
ATOM 725 N N . LEU A 1 88 ? 11.219 -11.054 -61.747 1.00 85.69 88 LEU A N 1
ATOM 726 C CA . LEU A 1 88 ? 12.305 -10.262 -61.171 1.00 85.69 88 LEU A CA 1
ATOM 727 C C . LEU A 1 88 ? 11.855 -9.590 -59.861 1.00 85.69 88 LEU A C 1
ATOM 729 O O . LEU A 1 88 ? 12.596 -9.611 -58.879 1.00 85.69 88 LEU A O 1
ATOM 733 N N . TYR A 1 89 ? 10.607 -9.103 -59.799 1.00 86.06 89 TYR A N 1
ATOM 734 C CA . TYR A 1 89 ? 10.028 -8.464 -58.610 1.00 86.06 89 TYR A CA 1
ATOM 735 C C . TYR A 1 89 ? 9.983 -9.446 -57.447 1.00 86.06 89 TYR A C 1
ATOM 737 O O . TYR A 1 89 ? 10.456 -9.170 -56.345 1.00 86.06 89 TYR A O 1
ATOM 745 N N . ASN A 1 90 ? 9.460 -10.642 -57.722 1.00 85.88 90 ASN A N 1
ATOM 746 C CA . ASN A 1 90 ? 9.371 -11.714 -56.744 1.00 85.88 90 ASN A CA 1
ATOM 747 C C . ASN A 1 90 ? 10.753 -12.171 -56.272 1.00 85.88 90 ASN A C 1
ATOM 749 O O . ASN A 1 90 ? 10.890 -12.521 -55.106 1.00 85.88 90 ASN A O 1
ATOM 753 N N . THR A 1 91 ? 11.766 -12.135 -57.142 1.00 85.12 91 THR A N 1
ATOM 754 C CA . THR A 1 91 ? 13.151 -12.492 -56.800 1.00 85.12 91 THR A CA 1
ATOM 755 C C . THR A 1 91 ? 13.764 -11.470 -55.840 1.00 85.12 91 THR A C 1
ATOM 757 O O . THR A 1 91 ? 14.311 -11.845 -54.807 1.00 85.12 91 THR A O 1
ATOM 760 N N . ILE A 1 92 ? 13.588 -10.173 -56.107 1.00 84.88 92 ILE A N 1
ATOM 761 C CA . ILE A 1 92 ? 14.038 -9.090 -55.216 1.00 84.88 92 ILE A CA 1
ATOM 762 C C . ILE A 1 92 ? 13.282 -9.097 -53.874 1.00 84.88 92 ILE A C 1
ATOM 764 O O . ILE A 1 92 ? 13.831 -8.731 -52.833 1.00 84.88 92 ILE A O 1
ATOM 768 N N . ASN A 1 93 ? 12.037 -9.577 -53.859 1.00 83.88 93 ASN A N 1
ATOM 769 C CA . ASN A 1 93 ? 11.233 -9.698 -52.642 1.00 83.88 93 ASN A CA 1
ATOM 770 C C . ASN A 1 93 ? 11.644 -10.838 -51.699 1.00 83.88 93 ASN A C 1
ATOM 772 O O . ASN A 1 93 ? 11.141 -10.884 -50.576 1.00 83.88 93 ASN A O 1
ATOM 776 N N . GLN A 1 94 ? 12.542 -11.742 -52.104 1.00 82.50 94 GLN A N 1
ATOM 777 C CA . GLN A 1 94 ? 12.924 -12.903 -51.285 1.00 82.50 94 GLN A CA 1
ATOM 778 C C . GLN A 1 94 ? 13.697 -12.532 -50.013 1.00 82.50 94 GLN A C 1
ATOM 780 O O . GLN A 1 94 ? 13.784 -13.349 -49.099 1.00 82.50 94 GLN A O 1
ATOM 785 N N . ILE A 1 95 ? 14.236 -11.311 -49.930 1.00 80.81 95 ILE A N 1
ATOM 786 C CA . ILE A 1 95 ? 14.961 -10.819 -48.755 1.00 80.81 95 ILE A CA 1
ATOM 787 C C . ILE A 1 95 ? 14.043 -9.843 -47.997 1.00 80.81 95 ILE A C 1
ATOM 789 O O . ILE A 1 95 ? 13.865 -8.700 -48.432 1.00 80.81 95 ILE A O 1
ATOM 793 N N . PRO A 1 96 ? 13.400 -10.274 -46.894 1.00 74.44 96 PRO A N 1
ATOM 794 C CA . PRO A 1 96 ? 12.386 -9.473 -46.205 1.00 74.44 96 PRO A CA 1
ATOM 795 C C . PRO A 1 96 ? 12.976 -8.282 -45.440 1.00 74.44 96 PRO A C 1
ATOM 797 O O . PRO A 1 96 ? 12.304 -7.264 -45.316 1.00 74.44 96 PRO A O 1
ATOM 800 N N . ASP A 1 97 ? 14.228 -8.389 -44.992 1.00 78.06 97 ASP A N 1
ATOM 801 C CA . ASP A 1 97 ? 14.874 -7.413 -44.104 1.00 78.06 97 ASP A CA 1
ATOM 802 C C . ASP A 1 97 ? 15.376 -6.145 -44.826 1.00 78.06 97 ASP A C 1
ATOM 804 O O . ASP A 1 97 ? 15.858 -5.214 -44.181 1.00 78.06 97 ASP A O 1
ATOM 808 N N . LEU A 1 98 ? 15.302 -6.093 -46.161 1.00 85.38 98 LEU A N 1
ATOM 809 C CA . LEU A 1 98 ? 15.717 -4.921 -46.935 1.00 85.38 98 LEU A CA 1
ATOM 810 C C . LEU A 1 98 ? 14.665 -3.813 -46.855 1.00 85.38 98 LEU A C 1
ATOM 812 O O . LEU A 1 98 ? 13.475 -4.044 -47.073 1.00 85.38 98 LEU A O 1
ATOM 816 N N . TRP A 1 99 ? 15.123 -2.585 -46.614 1.00 86.50 99 TRP A N 1
ATOM 817 C CA . TRP A 1 99 ? 14.270 -1.398 -46.666 1.00 86.50 99 TRP A CA 1
ATOM 818 C C . TRP A 1 99 ? 13.917 -1.021 -48.112 1.00 86.50 99 TRP A C 1
ATOM 820 O O . TRP A 1 99 ? 12.806 -0.563 -48.398 1.00 86.50 99 TRP A O 1
ATOM 830 N N . GLY A 1 100 ? 14.836 -1.287 -49.039 1.00 87.75 100 GLY A N 1
ATOM 831 C CA . GLY A 1 100 ? 14.595 -1.164 -50.466 1.00 87.75 100 GLY A CA 1
ATOM 832 C C . GLY A 1 100 ? 15.636 -1.887 -51.310 1.00 87.75 100 GLY A C 1
ATOM 833 O O . GLY A 1 100 ? 16.719 -2.236 -50.839 1.00 87.75 100 GLY A O 1
ATOM 834 N N . ALA A 1 101 ? 15.285 -2.136 -52.565 1.00 88.56 101 ALA A N 1
ATOM 835 C CA . ALA A 1 101 ? 16.165 -2.720 -53.564 1.00 88.56 101 ALA A CA 1
ATOM 836 C C . ALA A 1 101 ? 15.774 -2.212 -54.954 1.00 88.56 101 ALA A C 1
ATOM 838 O O . ALA A 1 101 ? 14.588 -2.168 -55.275 1.00 88.56 101 ALA A O 1
ATOM 839 N N . ALA A 1 102 ? 16.750 -1.835 -55.770 1.00 88.69 102 ALA A N 1
ATOM 840 C CA . ALA A 1 102 ? 16.549 -1.332 -57.120 1.00 88.69 102 ALA A CA 1
ATOM 841 C C . ALA A 1 102 ? 17.625 -1.887 -58.056 1.00 88.69 102 ALA A C 1
ATOM 843 O O . ALA A 1 102 ? 18.808 -1.889 -57.721 1.00 88.69 102 ALA A O 1
ATOM 844 N N . LEU A 1 103 ? 17.195 -2.365 -59.218 1.00 87.50 103 LEU A N 1
ATOM 845 C CA . LEU A 1 103 ? 18.049 -2.817 -60.304 1.00 87.50 103 LEU A CA 1
ATOM 846 C C . LEU A 1 103 ? 17.965 -1.799 -61.439 1.00 87.50 103 LEU A C 1
ATOM 848 O O . LEU A 1 103 ? 16.873 -1.513 -61.937 1.00 87.50 103 LEU A O 1
ATOM 852 N N . TYR A 1 104 ? 19.119 -1.303 -61.860 1.00 85.56 104 TYR A N 1
ATOM 853 C CA . TYR A 1 104 ? 19.254 -0.367 -62.965 1.00 85.56 104 TYR A CA 1
ATOM 854 C C . TYR A 1 104 ? 19.967 -1.019 -64.146 1.00 85.56 104 TYR A C 1
ATOM 856 O O . TYR A 1 104 ? 20.843 -1.870 -63.974 1.00 85.56 104 TYR A O 1
ATOM 864 N N . HIS A 1 105 ? 19.593 -0.587 -65.342 1.00 83.44 105 HIS A N 1
ATOM 865 C CA . HIS A 1 105 ? 20.267 -0.896 -66.592 1.00 83.44 105 HIS A CA 1
ATOM 866 C C . HIS A 1 105 ? 20.438 0.412 -67.363 1.00 83.44 105 HIS A C 1
ATOM 868 O O . HIS A 1 105 ? 19.465 1.130 -67.558 1.00 83.44 105 HIS A O 1
ATOM 874 N N . ASP A 1 106 ? 21.673 0.762 -67.730 1.00 73.12 106 ASP A N 1
ATOM 875 C CA . ASP A 1 106 ? 21.992 2.028 -68.407 1.00 73.12 106 ASP A CA 1
ATOM 876 C C . ASP A 1 106 ? 21.394 3.280 -67.723 1.00 73.12 106 ASP A C 1
ATOM 878 O O . ASP A 1 106 ? 20.981 4.233 -68.375 1.00 73.12 106 ASP A O 1
ATOM 882 N N . ASN A 1 107 ? 21.409 3.293 -66.382 1.00 72.25 107 ASN A N 1
ATOM 883 C CA . ASN A 1 107 ? 20.799 4.297 -65.493 1.00 72.25 107 ASN A CA 1
ATOM 884 C C . ASN A 1 107 ? 19.261 4.346 -65.471 1.00 72.25 107 ASN A C 1
ATOM 886 O O . ASN A 1 107 ? 18.708 5.105 -64.673 1.00 72.25 107 ASN A O 1
ATOM 890 N N . ASP A 1 108 ? 18.575 3.506 -66.241 1.00 78.38 108 ASP A N 1
ATOM 891 C CA . ASP A 1 108 ? 17.124 3.371 -66.182 1.00 78.38 108 ASP A CA 1
ATOM 892 C C . ASP A 1 108 ? 16.720 2.273 -65.181 1.00 78.38 108 ASP A C 1
ATOM 894 O O . ASP A 1 108 ? 17.300 1.180 -65.173 1.00 78.38 108 ASP A O 1
ATOM 898 N N . PRO A 1 109 ? 15.749 2.535 -64.284 1.00 78.69 109 PRO A N 1
ATOM 899 C CA . PRO A 1 109 ? 15.287 1.539 -63.328 1.00 78.69 109 PRO A CA 1
ATOM 900 C C . PRO A 1 109 ? 14.526 0.433 -64.062 1.00 78.69 109 PRO A C 1
ATOM 902 O O . PRO A 1 109 ? 13.439 0.658 -64.589 1.00 78.69 109 PRO A O 1
ATOM 905 N N . VAL A 1 110 ? 15.075 -0.780 -64.044 1.00 83.94 110 VAL A N 1
ATOM 906 C CA . VAL A 1 110 ? 14.413 -1.979 -64.577 1.00 83.94 110 VAL A CA 1
ATOM 907 C C . VAL A 1 110 ? 13.350 -2.440 -63.594 1.00 83.94 110 VAL A C 1
ATOM 909 O O . VAL A 1 110 ? 12.216 -2.735 -63.961 1.00 83.94 110 VAL A O 1
ATOM 912 N N . ILE A 1 111 ? 13.718 -2.499 -62.314 1.00 86.44 111 ILE A N 1
ATOM 913 C CA . ILE A 1 111 ? 12.823 -2.966 -61.270 1.00 86.44 111 ILE A CA 1
ATOM 914 C C . ILE A 1 111 ? 13.227 -2.442 -59.903 1.00 86.44 111 ILE A C 1
ATOM 916 O O . ILE A 1 111 ? 14.410 -2.283 -59.611 1.00 86.44 111 ILE A O 1
ATOM 920 N N . TRP A 1 112 ? 12.247 -2.186 -59.041 1.00 85.50 112 TRP A N 1
ATOM 921 C CA . TRP A 1 112 ? 12.505 -1.703 -57.693 1.00 85.50 112 TRP A CA 1
ATOM 922 C C . TRP A 1 112 ? 11.434 -2.157 -56.699 1.00 85.50 112 TRP A C 1
ATOM 924 O O . TRP A 1 112 ? 10.306 -2.499 -57.062 1.00 85.50 112 TRP A O 1
ATOM 934 N N . ARG A 1 113 ? 11.803 -2.147 -55.419 1.00 83.94 113 ARG A N 1
ATOM 935 C CA . ARG A 1 113 ? 10.946 -2.430 -54.269 1.00 83.94 113 ARG A CA 1
ATOM 936 C C . ARG A 1 113 ? 11.323 -1.495 -53.125 1.00 83.94 113 ARG A C 1
ATOM 938 O O . ARG A 1 113 ? 12.499 -1.367 -52.799 1.00 83.94 113 ARG A O 1
ATOM 945 N N . GLY A 1 114 ? 10.320 -0.928 -52.458 1.00 80.44 114 GLY A N 1
ATOM 946 C CA . GLY A 1 114 ? 10.527 -0.142 -51.241 1.00 80.44 114 GLY A CA 1
ATOM 947 C C . GLY A 1 114 ? 11.218 1.190 -51.525 1.00 80.44 114 GLY A C 1
ATOM 948 O O . GLY A 1 114 ? 10.897 1.859 -52.502 1.00 80.44 114 GLY A O 1
ATOM 949 N N . PHE A 1 115 ? 12.145 1.601 -50.663 1.00 77.19 115 PHE A N 1
ATOM 950 C CA . PHE A 1 115 ? 12.870 2.854 -50.860 1.00 77.19 115 PHE A CA 1
ATOM 951 C C . PHE A 1 115 ? 13.901 2.731 -51.994 1.00 77.19 115 PHE A C 1
ATOM 953 O O . PHE A 1 115 ? 14.892 2.011 -51.867 1.00 77.19 115 PHE A O 1
ATOM 960 N N . ALA A 1 116 ? 13.676 3.453 -53.093 1.00 67.62 116 ALA A N 1
ATOM 961 C CA . ALA A 1 116 ? 14.619 3.582 -54.199 1.00 67.62 116 ALA A CA 1
ATOM 962 C C . ALA A 1 116 ? 15.161 5.015 -54.238 1.00 67.62 116 ALA A C 1
ATOM 964 O O . ALA A 1 116 ? 14.402 5.971 -54.405 1.00 67.62 116 ALA A O 1
ATOM 965 N N . LEU A 1 117 ? 16.475 5.175 -54.086 1.00 64.25 117 LEU A N 1
ATOM 966 C CA . LEU A 1 117 ? 17.124 6.453 -54.363 1.00 64.25 117 LEU A CA 1
ATOM 967 C C . LEU A 1 117 ? 17.144 6.641 -55.875 1.00 64.25 117 LEU A C 1
ATOM 969 O O . LEU A 1 117 ? 17.680 5.792 -56.587 1.00 64.25 117 LEU A O 1
ATOM 973 N N . GLN A 1 118 ? 16.577 7.746 -56.363 1.00 62.12 118 GLN A N 1
ATOM 974 C CA . GLN A 1 118 ? 16.887 8.200 -57.714 1.00 62.12 118 GLN A CA 1
ATOM 975 C C . GLN A 1 118 ? 18.401 8.379 -57.806 1.00 62.12 118 GLN A C 1
ATOM 977 O O . GLN A 1 118 ? 19.001 9.006 -56.932 1.00 62.12 118 GLN A O 1
ATOM 982 N N . ASN A 1 119 ? 19.002 7.820 -58.852 1.00 56.25 119 ASN A N 1
ATOM 983 C CA . ASN A 1 119 ? 20.431 7.899 -59.123 1.00 56.25 119 ASN A CA 1
ATOM 984 C C . ASN A 1 119 ? 20.794 9.339 -59.546 1.00 56.25 119 ASN A C 1
ATOM 986 O O . ASN A 1 119 ? 21.011 9.618 -60.720 1.00 56.25 119 ASN A O 1
ATOM 990 N N . THR A 1 120 ? 20.719 10.307 -58.625 1.00 47.75 120 THR A N 1
ATOM 991 C CA . THR A 1 120 ? 20.771 11.734 -58.976 1.00 47.75 120 THR A CA 1
ATOM 992 C C . THR A 1 120 ? 22.156 12.348 -58.969 1.00 47.75 120 THR A C 1
ATOM 994 O O . THR A 1 120 ? 22.267 13.483 -59.422 1.00 47.75 120 THR A O 1
ATOM 997 N N . SER A 1 121 ? 23.232 11.688 -58.535 1.00 42.31 121 SER A N 1
ATOM 998 C CA . SER A 1 121 ? 24.564 12.302 -58.636 1.00 42.31 121 SER A CA 1
ATOM 999 C C . SER A 1 121 ? 25.704 11.301 -58.522 1.00 42.31 121 SER A C 1
ATOM 1001 O O . SER A 1 121 ? 25.807 10.588 -57.531 1.00 42.31 121 SER A O 1
ATOM 1003 N N . GLN A 1 122 ? 26.593 11.392 -59.515 1.00 42.41 122 GLN A N 1
ATOM 1004 C CA . GLN A 1 122 ? 27.820 10.627 -59.740 1.00 42.41 122 GLN A CA 1
ATOM 1005 C C . GLN A 1 122 ? 27.567 9.208 -60.239 1.00 42.41 122 GLN A C 1
ATOM 1007 O O . GLN A 1 122 ? 27.303 8.294 -59.468 1.00 42.41 122 GLN A O 1
ATOM 1012 N N . ALA A 1 123 ? 27.705 9.042 -61.561 1.00 40.66 123 ALA A N 1
ATOM 1013 C CA . ALA A 1 123 ? 28.054 7.754 -62.137 1.00 40.66 123 ALA A CA 1
ATOM 1014 C C . ALA A 1 123 ? 29.191 7.173 -61.278 1.00 40.66 123 ALA A C 1
ATOM 1016 O O . ALA A 1 123 ? 30.237 7.826 -61.190 1.00 40.66 123 ALA A O 1
ATOM 1017 N N . PRO A 1 124 ? 28.992 6.034 -60.592 1.00 47.81 124 PRO A N 1
ATOM 1018 C CA . PRO A 1 124 ? 30.115 5.354 -59.976 1.00 47.81 124 PRO A CA 1
ATOM 1019 C C . PRO A 1 124 ? 31.139 5.127 -61.085 1.00 47.81 124 PRO A C 1
ATOM 1021 O O . PRO A 1 124 ? 30.746 4.831 -62.219 1.00 47.81 124 PRO A O 1
ATOM 1024 N N . ASP A 1 125 ? 32.426 5.334 -60.791 1.00 44.38 125 ASP A N 1
ATOM 1025 C CA . ASP A 1 125 ? 33.506 4.938 -61.693 1.00 44.38 125 ASP A CA 1
ATOM 1026 C C . ASP A 1 125 ? 33.166 3.542 -62.223 1.00 44.38 125 ASP A C 1
ATOM 1028 O O . ASP A 1 125 ? 33.165 2.563 -61.467 1.00 44.38 125 ASP A O 1
ATOM 1032 N N . ARG A 1 126 ? 32.819 3.466 -63.517 1.00 46.50 126 ARG A N 1
ATOM 1033 C CA . ARG A 1 126 ? 32.368 2.237 -64.194 1.00 46.50 126 ARG A CA 1
ATOM 1034 C C . ARG A 1 126 ? 33.449 1.143 -64.195 1.00 46.50 126 ARG A C 1
ATOM 1036 O O . ARG A 1 126 ? 33.192 0.040 -64.663 1.00 46.50 126 ARG A O 1
ATOM 1043 N N . ASP A 1 127 ? 34.622 1.443 -63.639 1.00 46.50 127 ASP A N 1
ATOM 1044 C CA . ASP A 1 127 ? 35.773 0.559 -63.484 1.00 46.50 127 ASP A CA 1
ATOM 1045 C C . ASP A 1 127 ? 35.833 -0.186 -62.140 1.00 46.50 127 ASP A C 1
ATOM 1047 O O . ASP A 1 127 ? 36.649 -1.100 -61.991 1.00 46.50 127 ASP A O 1
ATOM 1051 N N . SER A 1 128 ? 34.982 0.121 -61.153 1.00 51.97 128 SER A N 1
ATOM 1052 C CA . SER A 1 128 ? 35.001 -0.635 -59.893 1.00 51.97 128 SER A CA 1
ATOM 1053 C C . SER A 1 128 ? 34.095 -1.873 -59.970 1.00 51.97 128 SER A C 1
ATOM 1055 O O . SER A 1 128 ? 32.920 -1.851 -59.636 1.00 51.97 128 SER A O 1
ATOM 1057 N N . SER A 1 129 ? 34.670 -3.012 -60.368 1.00 59.16 129 SER A N 1
ATOM 1058 C CA . SER A 1 129 ? 34.048 -4.354 -60.256 1.00 59.16 129 SER A CA 1
ATOM 1059 C C . SER A 1 129 ? 33.810 -4.811 -58.802 1.00 59.16 129 SER A C 1
ATOM 1061 O O . SER A 1 129 ? 33.457 -5.961 -58.538 1.00 59.16 129 SER A O 1
ATOM 1063 N N . THR A 1 130 ? 34.037 -3.922 -57.836 1.00 69.06 130 THR A N 1
ATOM 1064 C CA . THR A 1 130 ? 34.030 -4.207 -56.408 1.00 69.06 130 THR A CA 1
ATOM 1065 C C . THR A 1 130 ? 32.730 -3.720 -55.770 1.00 69.06 130 THR A C 1
ATOM 1067 O O . THR A 1 130 ? 32.413 -2.537 -55.893 1.00 69.06 130 THR A O 1
ATOM 1070 N N . PRO A 1 131 ? 32.014 -4.582 -55.026 1.00 78.06 131 PRO A N 1
ATOM 1071 C CA . PRO A 1 131 ? 30.892 -4.172 -54.192 1.00 78.06 131 PRO A CA 1
ATOM 1072 C C . PRO A 1 131 ? 31.261 -3.010 -53.268 1.00 78.06 131 PRO A C 1
ATOM 1074 O O . PRO A 1 131 ? 32.289 -3.062 -52.588 1.00 78.06 131 PRO A O 1
ATOM 1077 N N . ASN A 1 132 ? 30.403 -1.996 -53.198 1.00 82.50 132 ASN A N 1
ATOM 1078 C CA . ASN A 1 132 ? 30.580 -0.852 -52.313 1.00 82.50 132 ASN A CA 1
ATOM 1079 C C . ASN A 1 132 ? 29.449 -0.803 -51.278 1.00 82.50 132 ASN A C 1
ATOM 1081 O O . ASN A 1 132 ? 28.283 -0.999 -51.613 1.00 82.50 132 ASN A O 1
ATOM 1085 N N . LEU A 1 133 ? 29.786 -0.544 -50.015 1.00 84.88 133 LEU A N 1
ATOM 1086 C CA . LEU A 1 133 ? 28.825 -0.360 -48.931 1.00 84.88 133 LEU A CA 1
ATOM 1087 C C . LEU A 1 133 ? 29.051 1.019 -48.316 1.00 84.88 133 LEU A C 1
ATOM 1089 O O . LEU A 1 133 ? 30.078 1.260 -47.686 1.00 84.88 133 LEU A O 1
ATOM 1093 N N . THR A 1 134 ? 28.077 1.910 -48.469 1.00 85.88 134 THR A N 1
ATOM 1094 C CA . THR A 1 134 ? 28.165 3.286 -47.973 1.00 85.88 134 THR A CA 1
ATOM 1095 C C . THR A 1 134 ? 27.070 3.572 -46.955 1.00 85.88 134 THR A C 1
ATOM 1097 O O . THR A 1 134 ? 25.966 3.035 -47.027 1.00 85.88 134 THR A O 1
ATOM 1100 N N . LEU A 1 135 ? 27.379 4.413 -45.971 1.00 86.88 135 LEU A N 1
ATOM 1101 C CA . LEU A 1 135 ? 26.405 4.910 -45.007 1.00 86.88 135 LEU A CA 1
ATOM 1102 C C . LEU A 1 135 ? 25.902 6.274 -45.479 1.00 86.88 135 LEU A C 1
ATOM 1104 O O . LEU A 1 135 ? 26.701 7.184 -45.692 1.00 86.88 135 LEU A O 1
ATOM 1108 N N . ARG A 1 136 ? 24.587 6.427 -45.636 1.00 86.31 136 ARG A N 1
ATOM 1109 C CA . ARG A 1 136 ? 23.971 7.666 -46.121 1.00 86.31 136 ARG A CA 1
ATOM 1110 C C . ARG A 1 136 ? 22.868 8.143 -45.185 1.00 86.31 136 ARG A C 1
ATOM 1112 O O . ARG A 1 136 ? 22.252 7.369 -44.451 1.00 86.31 136 ARG A O 1
ATOM 1119 N N . ARG A 1 137 ? 22.616 9.451 -45.229 1.00 84.38 137 ARG A N 1
ATOM 1120 C CA . ARG A 1 137 ? 21.503 10.108 -44.543 1.00 84.38 137 ARG A CA 1
ATOM 1121 C C . ARG A 1 137 ? 20.652 10.837 -45.571 1.00 84.38 137 ARG A C 1
ATOM 1123 O O . ARG A 1 137 ? 21.163 11.668 -46.316 1.00 84.38 137 ARG A O 1
ATOM 1130 N N . HIS A 1 138 ? 19.357 10.551 -45.581 1.00 84.31 138 HIS A N 1
ATOM 1131 C CA . HIS A 1 138 ? 18.379 11.280 -46.380 1.00 84.31 138 HIS A CA 1
ATOM 1132 C C . HIS A 1 138 ? 17.238 11.728 -45.465 1.00 84.31 138 HIS A C 1
ATOM 1134 O O . HIS A 1 138 ? 16.544 10.902 -44.872 1.00 84.31 138 HIS A O 1
ATOM 1140 N N . ASN A 1 139 ? 17.068 13.045 -45.318 1.00 81.31 139 ASN A N 1
ATOM 1141 C CA . ASN A 1 139 ? 16.139 13.661 -44.366 1.00 81.31 139 ASN A CA 1
ATOM 1142 C C . ASN A 1 139 ? 16.344 13.143 -42.925 1.00 81.31 139 ASN A C 1
ATOM 1144 O O . ASN A 1 139 ? 17.393 13.359 -42.307 1.00 81.31 139 ASN A O 1
ATOM 1148 N N . ASN A 1 140 ? 15.330 12.469 -42.388 1.00 81.94 140 ASN A N 1
ATOM 1149 C CA . ASN A 1 140 ? 15.263 11.936 -41.036 1.00 81.94 140 ASN A CA 1
ATOM 1150 C C . ASN A 1 140 ? 15.641 10.447 -40.940 1.00 81.94 140 ASN A C 1
ATOM 1152 O O . ASN A 1 140 ? 15.485 9.864 -39.868 1.00 81.94 140 ASN A O 1
ATOM 1156 N N . VAL A 1 141 ? 16.129 9.842 -42.031 1.00 86.00 141 VAL A N 1
ATOM 1157 C CA . VAL A 1 141 ? 16.511 8.426 -42.090 1.00 86.00 141 VAL A CA 1
ATOM 1158 C C . VAL A 1 141 ? 18.006 8.275 -42.369 1.00 86.00 141 VAL A C 1
ATOM 1160 O O . VAL A 1 141 ? 18.550 8.872 -43.300 1.00 86.00 141 VAL A O 1
ATOM 1163 N N . ILE A 1 142 ? 18.659 7.436 -41.570 1.00 88.62 142 ILE A N 1
ATOM 1164 C CA . ILE A 1 142 ? 20.024 6.948 -41.766 1.00 88.62 142 ILE A CA 1
ATOM 1165 C C . ILE A 1 142 ? 19.937 5.486 -42.205 1.00 88.62 142 ILE A C 1
ATOM 1167 O O . ILE A 1 142 ? 19.238 4.681 -41.580 1.00 88.62 142 ILE A O 1
ATOM 1171 N N . PHE A 1 143 ? 20.639 5.135 -43.278 1.00 89.69 143 PHE A N 1
ATOM 1172 C CA . PHE A 1 143 ? 20.600 3.800 -43.865 1.00 89.69 143 PHE A CA 1
ATOM 1173 C C . PHE A 1 143 ? 21.943 3.427 -44.500 1.00 89.69 143 PHE A C 1
ATOM 1175 O O . PHE A 1 143 ? 22.722 4.289 -44.912 1.00 89.69 143 PHE A O 1
ATOM 1182 N N . TRP A 1 144 ? 22.201 2.126 -44.596 1.00 90.50 144 TRP A N 1
ATOM 1183 C CA . TRP A 1 144 ? 23.264 1.597 -45.443 1.00 90.50 144 TRP A CA 1
ATOM 1184 C C . TRP A 1 144 ? 22.756 1.407 -46.863 1.00 90.50 144 TRP A C 1
ATOM 1186 O O . TRP A 1 144 ? 21.647 0.909 -47.055 1.00 90.50 144 TRP A O 1
ATOM 1196 N N . GLU A 1 145 ? 23.586 1.751 -47.837 1.00 89.25 145 GLU A N 1
ATOM 1197 C CA . GLU A 1 145 ? 23.393 1.458 -49.251 1.00 89.25 145 GLU A CA 1
ATOM 1198 C C . GLU A 1 145 ? 24.515 0.539 -49.728 1.00 89.25 145 GLU A C 1
ATOM 1200 O O . GLU A 1 145 ? 25.693 0.889 -49.632 1.00 89.25 145 GLU A O 1
ATOM 1205 N N . CYS A 1 146 ? 24.147 -0.634 -50.240 1.00 88.31 146 CYS A N 1
ATOM 1206 C CA . CYS A 1 146 ? 25.066 -1.548 -50.896 1.00 88.31 146 CYS A CA 1
ATOM 1207 C C . CYS A 1 146 ? 24.852 -1.484 -52.408 1.00 88.31 146 CYS A C 1
ATOM 1209 O O . CYS A 1 146 ? 23.738 -1.689 -52.887 1.00 88.31 146 CYS A O 1
ATOM 1211 N N . HIS A 1 147 ? 25.924 -1.206 -53.143 1.00 87.62 147 HIS A N 1
ATOM 1212 C CA . HIS A 1 147 ? 25.967 -1.183 -54.599 1.00 87.62 147 HIS A CA 1
ATOM 1213 C C . HIS A 1 147 ? 26.812 -2.353 -55.099 1.00 87.62 147 HIS A C 1
ATOM 1215 O O . HIS A 1 147 ? 27.949 -2.544 -54.658 1.00 87.62 147 HIS A O 1
ATOM 1221 N N . ILE A 1 148 ? 26.239 -3.151 -55.999 1.00 87.12 148 ILE A N 1
ATOM 1222 C CA . ILE A 1 148 ? 26.913 -4.265 -56.663 1.00 87.12 148 ILE A CA 1
ATOM 1223 C C . ILE A 1 148 ? 26.697 -4.143 -58.173 1.00 87.12 148 ILE A C 1
ATOM 1225 O O . ILE A 1 148 ? 25.595 -4.440 -58.647 1.00 87.12 148 ILE A O 1
ATOM 1229 N N . PRO A 1 149 ? 27.732 -3.748 -58.931 1.00 85.25 149 PRO A N 1
ATOM 1230 C CA . PRO A 1 149 ? 27.707 -3.849 -60.379 1.00 85.25 149 PRO A CA 1
ATOM 1231 C C . PRO A 1 149 ? 27.929 -5.306 -60.799 1.00 85.25 149 PRO A C 1
ATOM 1233 O O . PRO A 1 149 ? 28.784 -6.007 -60.252 1.00 85.25 149 PRO A O 1
ATOM 1236 N N . PHE A 1 150 ? 27.171 -5.778 -61.783 1.00 85.00 150 PHE A N 1
ATOM 1237 C CA . PHE A 1 150 ? 27.400 -7.078 -62.409 1.00 85.00 150 PHE A CA 1
ATOM 1238 C C . PHE A 1 150 ? 27.056 -7.030 -63.895 1.00 85.00 150 PHE A C 1
ATOM 1240 O O . PHE A 1 150 ? 26.243 -6.224 -64.342 1.00 85.00 150 PHE A O 1
ATOM 1247 N N . SER A 1 151 ? 27.686 -7.901 -64.676 1.00 82.88 151 SER A N 1
ATOM 1248 C CA . SER A 1 151 ? 27.476 -7.968 -66.117 1.00 82.88 151 SER A CA 1
ATOM 1249 C C . SER A 1 151 ? 26.982 -9.340 -66.543 1.00 82.88 151 SER A C 1
ATOM 1251 O O . SER A 1 151 ? 27.251 -10.362 -65.908 1.00 82.88 151 SER A O 1
ATOM 1253 N N . ILE A 1 152 ? 26.213 -9.345 -67.623 1.00 84.12 152 ILE A N 1
ATOM 1254 C CA . ILE A 1 152 ? 25.632 -10.530 -68.230 1.00 84.12 152 ILE A CA 1
ATOM 1255 C C . ILE A 1 152 ? 26.073 -10.571 -69.689 1.00 84.12 152 ILE A C 1
ATOM 1257 O O . ILE A 1 152 ? 26.047 -9.555 -70.376 1.00 84.12 152 ILE A O 1
ATOM 1261 N N . GLN A 1 153 ? 26.469 -11.745 -70.174 1.00 80.19 153 GLN A N 1
ATOM 1262 C CA . GLN A 1 153 ? 26.819 -11.941 -71.576 1.00 80.19 153 GLN A CA 1
ATOM 1263 C C . GLN A 1 153 ? 25.637 -12.571 -72.318 1.00 80.19 153 GLN A C 1
ATOM 1265 O O . GLN A 1 153 ? 25.304 -13.729 -72.073 1.00 80.19 153 GLN A O 1
ATOM 1270 N N . ASP A 1 154 ? 25.014 -11.812 -73.218 1.00 73.88 154 ASP A N 1
ATOM 1271 C CA . ASP A 1 154 ? 23.946 -12.288 -74.102 1.00 73.88 154 ASP A CA 1
ATOM 1272 C C . ASP A 1 154 ? 24.424 -12.303 -75.570 1.00 73.88 154 ASP A C 1
ATOM 1274 O O . ASP A 1 154 ? 25.495 -11.805 -75.920 1.00 73.88 154 ASP A O 1
ATOM 1278 N N . SER A 1 155 ? 23.617 -12.890 -76.448 1.00 70.31 155 SER A N 1
ATOM 1279 C CA . SER A 1 155 ? 23.765 -12.944 -77.904 1.00 70.31 155 SER A CA 1
ATOM 1280 C C . SER A 1 155 ? 23.983 -11.581 -78.585 1.00 70.31 155 SER A C 1
ATOM 1282 O O . SER A 1 155 ? 24.516 -11.541 -79.694 1.00 70.31 155 SER A O 1
ATOM 1284 N N . SER A 1 156 ? 23.619 -10.477 -77.924 1.00 66.25 156 SER A N 1
ATOM 1285 C CA . SER A 1 156 ? 23.781 -9.089 -78.379 1.00 66.25 156 SER A CA 1
ATOM 1286 C C . SER A 1 156 ? 25.052 -8.392 -77.859 1.00 66.25 156 SER A C 1
ATOM 1288 O O . SER A 1 156 ? 25.406 -7.328 -78.370 1.00 66.25 156 SER A O 1
ATOM 1290 N N . GLY A 1 157 ? 25.766 -8.983 -76.891 1.00 77.81 157 GLY A N 1
ATOM 1291 C CA . GLY A 1 157 ? 26.949 -8.401 -76.247 1.00 77.81 157 GLY A CA 1
ATOM 1292 C C . GLY A 1 157 ? 26.925 -8.502 -74.717 1.00 77.81 157 GLY A C 1
ATOM 1293 O O . GLY A 1 157 ? 26.090 -9.187 -74.127 1.00 77.81 157 GLY A O 1
ATOM 1294 N N . THR A 1 158 ? 27.874 -7.827 -74.062 1.00 81.44 158 THR A N 1
ATOM 1295 C CA . THR A 1 158 ? 27.916 -7.710 -72.594 1.00 81.44 158 THR A CA 1
ATOM 1296 C C . THR A 1 158 ? 27.000 -6.577 -72.137 1.00 81.44 158 THR A C 1
ATOM 1298 O O . THR A 1 158 ? 27.218 -5.424 -72.504 1.00 81.44 158 THR A O 1
ATOM 1301 N N . VAL A 1 159 ? 26.006 -6.905 -71.318 1.00 81.81 159 VAL A N 1
ATOM 1302 C CA . VAL A 1 159 ? 25.030 -5.979 -70.734 1.00 81.81 159 VAL A CA 1
ATOM 1303 C C . VAL A 1 159 ? 25.378 -5.753 -69.263 1.00 81.81 159 VAL A C 1
ATOM 1305 O O . VAL A 1 159 ? 25.558 -6.717 -68.518 1.00 81.81 159 VAL A O 1
ATOM 1308 N N . ASN A 1 160 ? 25.478 -4.493 -68.836 1.00 83.81 160 ASN A N 1
ATOM 1309 C CA . ASN A 1 160 ? 25.819 -4.132 -67.458 1.00 83.81 160 ASN A CA 1
ATOM 1310 C C . ASN A 1 160 ? 24.567 -3.760 -66.654 1.00 83.81 160 ASN A C 1
ATOM 1312 O O . ASN A 1 160 ? 23.673 -3.072 -67.157 1.00 83.81 160 ASN A O 1
ATOM 1316 N N . TYR A 1 161 ? 24.544 -4.197 -65.398 1.00 85.38 161 TYR A N 1
ATOM 1317 C CA . TYR A 1 161 ? 23.485 -3.938 -64.434 1.00 85.38 161 TYR A CA 1
ATOM 1318 C C . TYR A 1 161 ? 24.064 -3.431 -63.115 1.00 85.38 161 TYR A C 1
ATOM 1320 O O . TYR A 1 161 ? 25.116 -3.891 -62.668 1.00 85.38 161 TYR A O 1
ATOM 1328 N N . ASP A 1 162 ? 23.318 -2.546 -62.462 1.00 86.44 162 ASP A N 1
ATOM 1329 C CA . ASP A 1 162 ? 23.649 -2.009 -61.145 1.00 86.44 162 ASP A CA 1
ATOM 1330 C C . ASP A 1 162 ? 22.557 -2.381 -60.141 1.00 86.44 162 ASP A C 1
ATOM 1332 O O . ASP A 1 162 ? 21.402 -1.965 -60.273 1.00 86.44 162 ASP A O 1
ATOM 1336 N N . LEU A 1 163 ? 22.912 -3.174 -59.126 1.00 86.69 163 LEU A N 1
ATOM 1337 C CA . LEU A 1 163 ? 22.015 -3.517 -58.025 1.00 86.69 163 LEU A CA 1
ATOM 1338 C C . LEU A 1 163 ? 22.314 -2.639 -56.812 1.00 86.69 163 LEU A C 1
ATOM 1340 O O . LEU A 1 163 ? 23.409 -2.691 -56.254 1.00 86.69 163 LEU A O 1
ATOM 1344 N N . HIS A 1 164 ? 21.306 -1.893 -56.371 1.00 88.62 164 HIS A N 1
ATOM 1345 C CA . HIS A 1 164 ? 21.333 -1.099 -55.149 1.00 88.62 164 HIS A CA 1
ATOM 1346 C C . HIS A 1 164 ? 20.381 -1.710 -54.127 1.00 88.62 164 HIS A C 1
ATOM 1348 O O . HIS A 1 164 ? 19.194 -1.874 -54.405 1.00 88.62 164 HIS A O 1
ATOM 1354 N N . THR A 1 165 ? 20.865 -2.016 -52.930 1.00 89.50 165 THR A N 1
ATOM 1355 C CA . THR A 1 165 ? 20.031 -2.439 -51.798 1.00 89.50 165 THR A CA 1
ATOM 1356 C C . THR A 1 165 ? 20.232 -1.498 -50.623 1.00 89.50 165 THR A C 1
ATOM 1358 O O . THR A 1 165 ? 21.325 -0.979 -50.395 1.00 89.50 165 THR A O 1
ATOM 1361 N N . THR A 1 166 ? 19.166 -1.253 -49.866 1.00 90.38 166 THR A N 1
ATOM 1362 C CA . THR A 1 166 ? 19.196 -0.364 -48.708 1.00 90.38 166 THR A CA 1
ATOM 1363 C C . THR A 1 166 ? 18.694 -1.058 -47.450 1.00 90.38 166 THR A C 1
ATOM 1365 O O . THR A 1 166 ? 17.758 -1.862 -47.478 1.00 90.38 166 THR A O 1
ATOM 1368 N N . TYR A 1 167 ? 19.321 -0.732 -46.321 1.00 89.75 167 TYR A N 1
ATOM 1369 C CA . TYR A 1 167 ? 18.941 -1.223 -45.001 1.00 89.75 167 TYR A CA 1
ATOM 1370 C C . TYR A 1 167 ? 18.858 -0.062 -44.016 1.00 89.75 167 TYR A C 1
ATOM 1372 O O . TYR A 1 167 ? 19.824 0.679 -43.823 1.00 89.75 167 TYR A O 1
ATOM 1380 N N . ARG A 1 168 ? 17.692 0.101 -43.391 1.00 88.38 168 ARG A N 1
ATOM 1381 C CA . ARG A 1 168 ? 17.423 1.194 -42.455 1.00 88.38 168 ARG A CA 1
ATOM 1382 C C . ARG A 1 168 ? 18.175 0.967 -41.143 1.00 88.38 168 ARG A C 1
ATOM 1384 O O . ARG A 1 168 ? 18.151 -0.134 -40.607 1.00 88.38 168 ARG A O 1
ATOM 1391 N N . ILE A 1 169 ? 18.804 2.014 -40.614 1.00 88.25 169 ILE A N 1
ATOM 1392 C CA . ILE A 1 169 ? 19.540 1.976 -39.340 1.00 88.25 169 ILE A CA 1
ATOM 1393 C C . ILE A 1 169 ? 18.827 2.816 -38.293 1.00 88.25 169 ILE A C 1
ATOM 1395 O O . ILE A 1 169 ? 18.601 2.342 -37.186 1.00 88.25 169 ILE A O 1
ATOM 1399 N N . GLN A 1 170 ? 18.453 4.045 -38.647 1.00 87.69 170 GLN A N 1
ATOM 1400 C CA . GLN A 1 170 ? 17.772 4.957 -37.739 1.00 87.69 170 GLN A CA 1
ATOM 1401 C C . GLN A 1 170 ? 16.751 5.805 -38.497 1.00 87.69 170 GLN A C 1
ATOM 1403 O O . GLN A 1 170 ? 17.029 6.264 -39.602 1.00 87.69 170 GLN A O 1
ATOM 1408 N N . GLN A 1 171 ? 15.580 6.020 -37.909 1.00 85.69 171 GLN A N 1
ATOM 1409 C CA . GLN A 1 171 ? 14.557 6.938 -38.393 1.00 85.69 171 GLN A CA 1
ATOM 1410 C C . GLN A 1 171 ? 13.974 7.681 -37.196 1.00 85.69 171 GLN A C 1
ATOM 1412 O O . GLN A 1 171 ? 13.337 7.061 -36.349 1.00 85.69 171 GLN A O 1
ATOM 1417 N N . ASN A 1 172 ? 14.174 8.996 -37.161 1.00 79.56 172 ASN A N 1
ATOM 1418 C CA . ASN A 1 172 ? 13.639 9.856 -36.104 1.00 79.56 172 ASN A CA 1
ATOM 1419 C C . ASN A 1 172 ? 12.393 10.568 -36.635 1.00 79.56 172 ASN A C 1
ATOM 1421 O O . ASN A 1 172 ? 12.421 11.076 -37.760 1.00 79.56 172 ASN A O 1
ATOM 1425 N N . ASN A 1 173 ? 11.299 10.628 -35.877 1.00 74.81 173 ASN A N 1
ATOM 1426 C CA . ASN A 1 173 ? 10.119 11.360 -36.324 1.00 74.81 173 ASN A CA 1
ATOM 1427 C C . ASN A 1 173 ? 10.200 12.822 -35.841 1.00 74.81 173 ASN A C 1
ATOM 1429 O O . ASN A 1 173 ? 10.309 13.063 -34.644 1.00 74.81 173 ASN A O 1
ATOM 1433 N N . PRO A 1 174 ? 10.152 13.833 -36.730 1.00 65.38 174 PRO A N 1
ATOM 1434 C CA . PRO A 1 174 ? 10.147 15.232 -36.296 1.00 65.38 174 PRO A CA 1
ATOM 1435 C C . PRO A 1 174 ? 8.844 15.656 -35.592 1.00 65.38 174 PRO A C 1
ATOM 1437 O O . PRO A 1 174 ? 8.788 16.754 -35.043 1.00 65.38 174 PRO A O 1
ATOM 1440 N N . LEU A 1 175 ? 7.790 14.830 -35.627 1.00 64.44 175 LEU A N 1
ATOM 1441 C CA . LEU A 1 175 ? 6.487 15.119 -35.027 1.00 64.44 175 LEU A CA 1
ATOM 1442 C C . LEU A 1 175 ? 6.210 14.193 -33.837 1.00 64.44 175 LEU A C 1
ATOM 1444 O O . LEU A 1 175 ? 6.142 12.977 -33.989 1.00 64.44 175 LEU A O 1
ATOM 1448 N N . SER A 1 176 ? 5.925 14.782 -32.677 1.00 56.88 176 SER A N 1
ATOM 1449 C CA . SER A 1 176 ? 5.647 14.113 -31.395 1.00 56.88 176 SER A CA 1
ATOM 1450 C C . SER A 1 176 ? 4.292 13.381 -31.307 1.00 56.88 176 SER A C 1
ATOM 1452 O O . SER A 1 176 ? 3.827 13.073 -30.216 1.00 56.88 176 SER A O 1
ATOM 1454 N N . ILE A 1 177 ? 3.621 13.121 -32.438 1.00 50.09 177 ILE A N 1
ATOM 1455 C CA . ILE A 1 177 ? 2.254 12.557 -32.496 1.00 50.09 177 ILE A CA 1
ATOM 1456 C C . ILE A 1 177 ? 2.252 11.122 -33.082 1.00 50.09 177 ILE A C 1
ATOM 1458 O O . ILE A 1 177 ? 1.198 10.550 -33.346 1.00 50.09 177 ILE A O 1
ATOM 1462 N N . GLY A 1 178 ? 3.414 10.481 -33.265 1.00 49.62 178 GLY A N 1
ATOM 1463 C CA . GLY A 1 178 ? 3.460 9.113 -33.797 1.00 49.62 178 GLY A CA 1
ATOM 1464 C C . GLY A 1 178 ? 4.767 8.360 -33.562 1.00 49.62 178 GLY A C 1
ATOM 1465 O O . GLY A 1 178 ? 5.606 8.303 -34.465 1.00 49.62 178 GLY A O 1
ATOM 1466 N N . ASP A 1 179 ? 4.874 7.704 -32.403 1.00 51.34 179 ASP A N 1
ATOM 1467 C CA . ASP A 1 179 ? 6.016 6.853 -32.013 1.00 51.34 179 ASP A CA 1
ATOM 1468 C C . ASP A 1 179 ? 6.146 5.587 -32.881 1.00 51.34 179 ASP A C 1
ATOM 1470 O O . ASP A 1 179 ? 7.240 5.076 -33.101 1.00 51.34 179 ASP A O 1
ATOM 1474 N N . ASN A 1 180 ? 5.048 5.112 -33.482 1.00 52.94 180 ASN A N 1
ATOM 1475 C CA . ASN A 1 180 ? 5.009 3.862 -34.263 1.00 52.94 180 ASN A CA 1
ATOM 1476 C C . ASN A 1 180 ? 5.839 3.878 -35.568 1.00 52.94 180 ASN A C 1
ATOM 1478 O O . ASN A 1 180 ? 5.840 2.893 -36.307 1.00 52.94 180 ASN A O 1
ATOM 1482 N N . SER A 1 181 ? 6.489 4.996 -35.901 1.00 58.91 181 SER A N 1
ATOM 1483 C CA . SER A 1 181 ? 7.306 5.152 -37.114 1.00 58.91 181 SER A CA 1
ATOM 1484 C C . SER A 1 181 ? 8.795 5.356 -36.838 1.00 58.91 181 SER A C 1
ATOM 1486 O O . SER A 1 181 ? 9.585 5.399 -37.788 1.00 58.91 181 SER A O 1
ATOM 1488 N N . GLU A 1 182 ? 9.184 5.459 -35.566 1.00 72.94 182 GLU A N 1
ATOM 1489 C CA . GLU A 1 182 ? 10.585 5.539 -35.184 1.00 72.94 182 GLU A CA 1
ATOM 1490 C C . GLU A 1 182 ? 11.244 4.169 -35.304 1.00 72.94 182 GLU A C 1
ATOM 1492 O O . GLU A 1 182 ? 10.643 3.123 -35.055 1.00 72.94 182 GLU A O 1
ATOM 1497 N N . PHE A 1 183 ? 12.492 4.162 -35.750 1.00 80.38 183 PHE A N 1
ATOM 1498 C CA . PHE A 1 183 ? 13.256 2.933 -35.876 1.00 80.38 183 PHE A CA 1
ATOM 1499 C C . PHE A 1 183 ? 14.679 3.178 -35.420 1.00 80.38 183 PHE A C 1
ATOM 1501 O O . PHE A 1 183 ? 15.305 4.147 -35.839 1.00 80.38 183 PHE A O 1
ATOM 1508 N N . SER A 1 184 ? 15.208 2.259 -34.623 1.00 82.38 184 SER A N 1
ATOM 1509 C CA . SER A 1 184 ? 16.626 2.186 -34.300 1.00 82.38 184 SER A CA 1
ATOM 1510 C C . SER A 1 184 ? 17.061 0.732 -34.388 1.00 82.38 184 SER A C 1
ATOM 1512 O O . SER A 1 184 ? 16.471 -0.141 -33.752 1.00 82.38 184 SER A O 1
ATOM 1514 N N . LEU A 1 185 ? 18.113 0.472 -35.162 1.00 83.06 185 LEU A N 1
ATOM 1515 C CA . LEU A 1 185 ? 18.748 -0.841 -35.273 1.00 83.06 185 LEU A CA 1
ATOM 1516 C C . LEU A 1 185 ? 19.121 -1.401 -33.895 1.00 83.06 185 LEU A C 1
ATOM 1518 O O . LEU A 1 185 ? 19.043 -2.610 -33.672 1.00 83.06 185 LEU A O 1
ATOM 1522 N N . PHE A 1 186 ? 19.503 -0.509 -32.986 1.00 80.50 186 PHE A N 1
ATOM 1523 C CA . PHE A 1 186 ? 19.991 -0.841 -31.658 1.00 80.50 186 PHE A CA 1
ATOM 1524 C C . PHE A 1 186 ? 18.894 -0.893 -30.585 1.00 80.50 186 PHE A C 1
ATOM 1526 O O . PHE A 1 186 ? 19.155 -1.396 -29.503 1.00 80.50 186 PHE A O 1
ATOM 1533 N N . ASN A 1 187 ? 17.667 -0.460 -30.901 1.00 72.81 187 ASN A N 1
ATOM 1534 C CA . ASN A 1 187 ? 16.482 -0.658 -30.052 1.00 72.81 187 ASN A CA 1
ATOM 1535 C C . ASN A 1 187 ? 15.492 -1.625 -30.728 1.00 72.81 187 ASN A C 1
ATOM 1537 O O . ASN A 1 187 ? 14.282 -1.420 -30.677 1.00 72.81 187 ASN A O 1
ATOM 1541 N N . SER A 1 188 ? 16.004 -2.633 -31.441 1.00 72.00 188 SER A N 1
ATOM 1542 C CA . SER A 1 188 ? 15.183 -3.647 -32.114 1.00 72.00 188 SER A CA 1
ATOM 1543 C C . SER A 1 188 ? 15.101 -4.924 -31.278 1.00 72.00 188 SER A C 1
ATOM 1545 O O . SER A 1 188 ? 16.058 -5.252 -30.586 1.00 72.00 188 SER A O 1
ATOM 1547 N N . ASP A 1 189 ? 14.024 -5.707 -31.416 1.00 71.00 189 ASP A N 1
ATOM 1548 C CA . ASP A 1 189 ? 13.850 -7.001 -30.715 1.00 71.00 189 ASP A CA 1
ATOM 1549 C C . ASP A 1 189 ? 15.022 -7.984 -30.922 1.00 71.00 189 ASP A C 1
ATOM 1551 O O . ASP A 1 189 ? 15.203 -8.937 -30.168 1.00 71.00 189 ASP A O 1
ATOM 1555 N N . ASN A 1 190 ? 15.829 -7.757 -31.962 1.00 73.25 190 ASN A N 1
ATOM 1556 C CA . ASN A 1 190 ? 16.971 -8.583 -32.334 1.00 73.25 190 ASN A CA 1
ATOM 1557 C C . ASN A 1 190 ? 18.289 -8.175 -31.649 1.00 73.25 190 ASN A C 1
ATOM 1559 O O . ASN A 1 190 ? 19.311 -8.806 -31.922 1.00 73.25 190 ASN A O 1
ATOM 1563 N N . PHE A 1 191 ? 18.301 -7.119 -30.828 1.00 80.12 191 PHE A N 1
ATOM 1564 C CA . PHE A 1 191 ? 19.495 -6.645 -30.130 1.00 80.12 191 PHE A CA 1
ATOM 1565 C C . PHE A 1 191 ? 19.154 -6.067 -28.753 1.00 80.12 191 PHE A C 1
ATOM 1567 O O . PHE A 1 191 ? 18.413 -5.096 -28.642 1.00 80.12 191 PHE A O 1
ATOM 1574 N N . SER A 1 192 ? 19.744 -6.643 -27.707 1.00 76.12 192 SER A N 1
ATOM 1575 C CA . SER A 1 192 ? 19.634 -6.162 -26.329 1.00 76.12 192 SER A CA 1
ATOM 1576 C C . SER A 1 192 ? 20.994 -6.246 -25.649 1.00 76.12 192 SER A C 1
ATOM 1578 O O . SER A 1 192 ? 21.626 -7.305 -25.679 1.00 76.12 192 SER A O 1
ATOM 1580 N N . THR A 1 193 ? 21.422 -5.167 -25.004 1.00 75.94 193 THR A N 1
ATOM 1581 C CA . THR A 1 193 ? 22.650 -5.120 -24.203 1.00 75.94 193 THR A CA 1
ATOM 1582 C C . THR A 1 193 ? 22.331 -5.080 -22.716 1.00 75.94 193 THR A C 1
ATOM 1584 O O . THR A 1 193 ? 21.264 -4.630 -22.306 1.00 75.94 193 THR A O 1
ATOM 1587 N N . SER A 1 194 ? 23.278 -5.536 -21.895 1.00 73.50 194 SER A N 1
ATOM 1588 C CA . SER A 1 194 ? 23.167 -5.487 -20.430 1.00 73.50 194 SER A CA 1
ATOM 1589 C C . SER A 1 194 ? 23.276 -4.070 -19.857 1.00 73.50 194 SER A C 1
ATOM 1591 O O . SER A 1 194 ? 22.980 -3.874 -18.684 1.00 73.50 194 SER A O 1
ATOM 1593 N N . TYR A 1 195 ? 23.727 -3.107 -20.666 1.00 74.31 195 TYR A N 1
ATOM 1594 C CA . TYR A 1 195 ? 23.805 -1.686 -20.339 1.00 74.31 195 TYR A CA 1
ATOM 1595 C C . TYR A 1 195 ? 23.123 -0.878 -21.455 1.00 74.31 195 TYR A C 1
ATOM 1597 O O . TYR A 1 195 ? 23.345 -1.204 -22.629 1.00 74.31 195 TYR A O 1
ATOM 1605 N N . PRO A 1 196 ? 22.298 0.134 -21.141 1.00 76.31 196 PRO A N 1
ATOM 1606 C CA . PRO A 1 196 ? 21.704 1.013 -22.146 1.00 76.31 196 PRO A CA 1
ATOM 1607 C C . PRO A 1 196 ? 22.789 1.848 -22.839 1.00 76.31 196 PRO A C 1
ATOM 1609 O O . PRO A 1 196 ? 23.717 2.339 -22.208 1.00 76.31 196 PRO A O 1
ATOM 1612 N N . LEU A 1 197 ? 22.726 1.954 -24.165 1.00 82.44 197 LEU A N 1
ATOM 1613 C CA . LEU A 1 197 ? 23.754 2.633 -24.954 1.00 82.44 197 LEU A CA 1
ATOM 1614 C C . LEU A 1 197 ? 23.136 3.721 -25.825 1.00 82.44 197 LEU A C 1
ATOM 1616 O O . LEU A 1 197 ? 22.093 3.528 -26.450 1.00 82.44 197 LEU A O 1
ATOM 1620 N N . GLY A 1 198 ? 23.835 4.848 -25.913 1.00 84.69 198 GLY A N 1
ATOM 1621 C CA . GLY A 1 198 ? 23.560 5.907 -26.870 1.00 84.69 198 GLY A CA 1
ATOM 1622 C C . GLY A 1 198 ? 24.325 5.693 -28.173 1.00 84.69 198 GLY A C 1
ATOM 1623 O O . GLY A 1 198 ? 25.441 5.169 -28.194 1.00 84.69 198 GLY A O 1
ATOM 1624 N N . PHE A 1 199 ? 23.736 6.137 -29.281 1.00 85.19 199 PHE A N 1
ATOM 1625 C CA . PHE A 1 199 ? 24.337 6.038 -30.608 1.00 85.19 199 PHE A CA 1
ATOM 1626 C C . PHE A 1 199 ? 24.376 7.412 -31.254 1.00 85.19 199 PHE A C 1
ATOM 1628 O O . PHE A 1 199 ? 23.361 8.100 -31.330 1.00 85.19 199 PHE A O 1
ATOM 1635 N N . SER A 1 200 ? 25.552 7.798 -31.741 1.00 84.62 200 SER A N 1
ATOM 1636 C CA . SER A 1 200 ? 25.746 9.040 -32.478 1.00 84.62 200 SER A CA 1
ATOM 1637 C C . SER A 1 200 ? 26.373 8.734 -33.831 1.00 84.62 200 SER A C 1
ATOM 1639 O O . SER A 1 200 ? 27.514 8.279 -33.918 1.00 84.62 200 SER A O 1
ATOM 1641 N N . ILE A 1 201 ? 25.611 8.965 -34.898 1.00 82.12 201 ILE A N 1
ATOM 1642 C CA . ILE A 1 201 ? 26.027 8.740 -36.282 1.00 82.12 201 ILE A CA 1
ATOM 1643 C C . ILE A 1 201 ? 25.927 10.084 -37.005 1.00 82.12 201 ILE A C 1
ATOM 1645 O O . ILE A 1 201 ? 24.853 10.680 -37.057 1.00 82.12 201 ILE A O 1
ATOM 1649 N N . PHE A 1 202 ? 27.044 10.567 -37.558 1.00 79.50 202 PHE A N 1
ATOM 1650 C CA . PHE A 1 202 ? 27.180 11.915 -38.141 1.00 79.50 202 PHE A CA 1
ATOM 1651 C C . PHE A 1 202 ? 26.985 13.093 -37.164 1.00 79.50 202 PHE A C 1
ATOM 1653 O O . PHE A 1 202 ? 26.772 14.224 -37.601 1.00 79.50 202 PHE A O 1
ATOM 1660 N N . SER A 1 203 ? 27.064 12.848 -35.857 1.00 78.81 203 SER A N 1
ATOM 1661 C CA . SER A 1 203 ? 27.026 13.872 -34.809 1.00 78.81 203 SER A CA 1
ATOM 1662 C C . SER A 1 203 ? 28.055 13.573 -33.723 1.00 78.81 203 SER A C 1
ATOM 1664 O O . SER A 1 203 ? 28.449 12.417 -33.533 1.00 78.81 203 SER A O 1
ATOM 1666 N N . ASP A 1 204 ? 28.470 14.601 -32.989 1.00 79.94 204 ASP A N 1
ATOM 1667 C CA . ASP A 1 204 ? 29.324 14.418 -31.818 1.00 79.94 204 ASP A CA 1
ATOM 1668 C C . ASP A 1 204 ? 28.520 13.810 -30.658 1.00 79.94 204 ASP A C 1
ATOM 1670 O O . ASP A 1 204 ? 27.350 14.165 -30.471 1.00 79.94 204 ASP A O 1
ATOM 1674 N N . PRO A 1 205 ? 29.110 12.882 -29.882 1.00 83.94 205 PRO A N 1
ATOM 1675 C CA . PRO A 1 205 ? 28.456 12.344 -28.700 1.00 83.94 205 PRO A CA 1
ATOM 1676 C C . PRO A 1 205 ? 28.257 13.449 -27.646 1.00 83.94 205 PRO A C 1
ATOM 1678 O O . PRO A 1 205 ? 29.036 14.406 -27.585 1.00 83.94 205 PRO A O 1
ATOM 1681 N N . PRO A 1 206 ? 27.235 13.332 -26.783 1.00 83.06 206 PRO A N 1
ATOM 1682 C CA . PRO A 1 206 ? 26.977 14.312 -25.740 1.00 83.06 206 PRO A CA 1
ATOM 1683 C C . PRO A 1 206 ? 28.153 14.411 -24.750 1.00 83.06 206 PRO A C 1
ATOM 1685 O O . PRO A 1 206 ? 28.859 13.425 -24.508 1.00 83.06 206 PRO A O 1
ATOM 1688 N N . PRO A 1 207 ? 28.347 15.577 -24.107 1.00 78.00 207 PRO A N 1
ATOM 1689 C CA . PRO A 1 207 ? 29.486 15.833 -23.220 1.00 78.00 207 PRO A CA 1
ATOM 1690 C C . PRO A 1 207 ? 29.518 14.948 -21.960 1.00 78.00 207 PRO A C 1
ATOM 1692 O O . PRO A 1 207 ? 30.558 14.840 -21.322 1.00 78.00 207 PRO A O 1
ATOM 1695 N N . GLN A 1 208 ? 28.407 14.293 -21.610 1.00 79.31 208 GLN A N 1
ATOM 1696 C CA . GLN A 1 208 ? 28.276 13.377 -20.464 1.00 79.31 208 GLN A CA 1
ATOM 1697 C C . GLN A 1 208 ? 28.729 11.932 -20.772 1.00 79.31 208 GLN A C 1
ATOM 1699 O O . GLN A 1 208 ? 28.436 11.003 -20.017 1.00 79.31 208 GLN A O 1
ATOM 1704 N N . THR A 1 209 ? 29.422 11.724 -21.893 1.00 80.75 209 THR A N 1
ATOM 1705 C CA . THR A 1 209 ? 29.932 10.413 -22.310 1.00 80.75 209 THR A CA 1
ATOM 1706 C C . THR A 1 209 ? 31.070 9.941 -21.400 1.00 80.75 209 THR A C 1
ATOM 1708 O O . THR A 1 209 ? 32.085 10.621 -21.269 1.00 80.75 209 THR A O 1
ATOM 1711 N N . VAL A 1 210 ? 30.927 8.753 -20.804 1.00 80.38 210 VAL A N 1
ATOM 1712 C CA . VAL A 1 210 ? 31.937 8.147 -19.910 1.00 80.38 210 VAL A CA 1
ATOM 1713 C C . VAL A 1 210 ? 32.898 7.252 -20.681 1.00 80.38 210 VAL A C 1
ATOM 1715 O O . VAL A 1 210 ? 34.108 7.289 -20.460 1.00 80.38 210 VAL A O 1
ATOM 1718 N N . GLN A 1 211 ? 32.358 6.440 -21.586 1.00 83.94 211 GLN A N 1
ATOM 1719 C CA . GLN A 1 211 ? 33.114 5.581 -22.490 1.00 83.94 211 GLN A CA 1
ATOM 1720 C C . GLN A 1 211 ? 32.418 5.544 -23.843 1.00 83.94 211 GLN A C 1
ATOM 1722 O O . GLN A 1 211 ? 31.192 5.632 -23.928 1.00 83.94 211 GLN A O 1
ATOM 1727 N N . SER A 1 212 ? 33.202 5.391 -24.902 1.00 87.88 212 SER A N 1
ATOM 1728 C CA . SER A 1 212 ? 32.685 5.236 -26.252 1.00 87.88 212 SER A CA 1
ATOM 1729 C C . SER A 1 212 ? 33.546 4.282 -27.060 1.00 87.88 212 SER A C 1
ATOM 1731 O O . SER A 1 212 ? 34.736 4.099 -26.795 1.00 87.88 212 SER A O 1
ATOM 1733 N N . LYS A 1 213 ? 32.924 3.661 -28.058 1.00 89.00 213 LYS A N 1
ATOM 1734 C CA . LYS A 1 213 ? 33.588 2.801 -29.029 1.00 89.00 213 LYS A CA 1
ATOM 1735 C C . LYS A 1 213 ? 33.195 3.249 -30.438 1.00 89.00 213 LYS A C 1
ATOM 1737 O O . LYS A 1 213 ? 32.012 3.506 -30.681 1.00 89.00 213 LYS A O 1
ATOM 1742 N N . PRO A 1 214 ? 34.151 3.378 -31.374 1.00 87.56 214 PRO A N 1
ATOM 1743 C CA . PRO A 1 214 ? 33.830 3.765 -32.738 1.00 87.56 214 PRO A CA 1
ATOM 1744 C C . PRO A 1 214 ? 33.022 2.669 -33.441 1.00 87.56 214 PRO A C 1
ATOM 1746 O O . PRO A 1 214 ? 33.296 1.473 -33.305 1.00 87.56 214 PRO A O 1
ATOM 1749 N N . LEU A 1 215 ? 32.033 3.094 -34.218 1.00 87.88 215 LEU A N 1
ATOM 1750 C CA . LEU A 1 215 ? 31.338 2.263 -35.190 1.00 87.88 215 LEU A CA 1
ATOM 1751 C C . LEU A 1 215 ? 32.099 2.369 -36.507 1.00 87.88 215 LEU A C 1
ATOM 1753 O O . LEU A 1 215 ? 32.241 3.463 -37.052 1.00 87.88 215 LEU A O 1
ATOM 1757 N N . THR A 1 216 ? 32.598 1.245 -37.010 1.00 87.62 216 THR A N 1
ATOM 1758 C CA . THR A 1 216 ? 33.418 1.200 -38.227 1.00 87.62 216 THR A CA 1
ATOM 1759 C C . THR A 1 216 ? 32.651 0.602 -39.402 1.00 87.62 216 THR A C 1
ATOM 1761 O O . THR A 1 216 ? 31.795 -0.275 -39.231 1.00 87.62 216 THR A O 1
ATOM 1764 N N . ASN A 1 217 ? 32.927 1.095 -40.610 1.00 83.81 217 ASN A N 1
ATOM 1765 C CA . ASN A 1 217 ? 32.494 0.446 -41.845 1.00 83.81 217 ASN A CA 1
ATOM 1766 C C . ASN A 1 217 ? 33.370 -0.795 -42.138 1.00 83.81 217 ASN A C 1
ATOM 1768 O O . ASN A 1 217 ? 34.397 -1.021 -41.494 1.00 83.81 217 ASN A O 1
ATOM 1772 N N . LEU A 1 218 ? 32.995 -1.599 -43.139 1.00 82.81 218 LEU A N 1
ATOM 1773 C CA . LEU A 1 218 ? 33.793 -2.762 -43.569 1.00 82.81 218 LEU A CA 1
ATOM 1774 C C . LEU A 1 218 ? 35.200 -2.408 -44.095 1.00 82.81 218 LEU A C 1
ATOM 1776 O O . LEU A 1 218 ? 36.050 -3.292 -44.162 1.00 82.81 218 LEU A O 1
ATOM 1780 N N . GLN A 1 219 ? 35.444 -1.147 -44.463 1.00 78.25 219 GLN A N 1
ATOM 1781 C CA . GLN A 1 219 ? 36.738 -0.636 -44.939 1.00 78.25 219 GLN A CA 1
ATOM 1782 C C . GLN A 1 219 ? 37.640 -0.148 -43.786 1.00 78.25 219 GLN A C 1
ATOM 1784 O O . GLN A 1 219 ? 38.825 0.092 -43.999 1.00 78.25 219 GLN A O 1
ATOM 1789 N N . GLY A 1 220 ? 37.113 -0.077 -42.557 1.00 74.50 220 GLY A N 1
ATOM 1790 C CA . GLY A 1 220 ? 37.821 0.355 -41.351 1.00 74.50 220 GLY A CA 1
ATOM 1791 C C . GLY A 1 220 ? 37.619 1.826 -40.967 1.00 74.50 220 GLY A C 1
ATOM 1792 O O . GLY A 1 220 ? 38.110 2.238 -39.917 1.00 74.50 220 GLY A O 1
ATOM 1793 N N . ASP A 1 221 ? 36.873 2.608 -41.747 1.00 81.12 221 ASP A N 1
ATOM 1794 C CA . ASP A 1 221 ? 36.593 4.013 -41.450 1.00 81.12 221 ASP A CA 1
ATOM 1795 C C . ASP A 1 221 ? 35.552 4.152 -40.336 1.00 81.12 221 ASP A C 1
ATOM 1797 O O . ASP A 1 221 ? 34.545 3.437 -40.302 1.00 81.12 221 ASP A O 1
ATOM 1801 N N . SER A 1 222 ? 35.766 5.114 -39.438 1.00 81.56 222 SER A N 1
ATOM 1802 C CA . SER A 1 222 ? 34.807 5.453 -38.384 1.00 81.56 222 SER A CA 1
ATOM 1803 C C . SER A 1 222 ? 33.628 6.236 -38.962 1.00 81.56 222 SER A C 1
ATOM 1805 O O . SER A 1 222 ? 33.807 7.309 -39.534 1.00 81.56 222 SER A O 1
ATOM 1807 N N . VAL A 1 223 ? 32.416 5.712 -38.790 1.00 84.62 223 VAL A N 1
ATOM 1808 C CA . VAL A 1 223 ? 31.166 6.312 -39.288 1.00 84.62 223 VAL A CA 1
ATOM 1809 C C . VAL A 1 223 ? 30.286 6.888 -38.173 1.00 84.62 223 VAL A C 1
ATOM 1811 O O . VAL A 1 223 ? 29.280 7.546 -38.437 1.00 84.62 223 VAL A O 1
ATOM 1814 N N . GLY A 1 224 ? 30.661 6.652 -36.918 1.00 86.06 224 GLY A N 1
ATOM 1815 C CA . GLY A 1 224 ? 29.943 7.115 -35.738 1.00 86.06 224 GLY A CA 1
ATOM 1816 C C . GLY A 1 224 ? 30.530 6.523 -34.464 1.00 86.06 224 GLY A C 1
ATOM 1817 O O . GLY A 1 224 ? 31.568 5.860 -34.491 1.00 86.06 224 GLY A O 1
ATOM 1818 N N . VAL A 1 225 ? 29.854 6.738 -33.343 1.00 89.50 225 VAL A N 1
ATOM 1819 C CA . VAL A 1 225 ? 30.248 6.203 -32.037 1.00 89.50 225 VAL A CA 1
ATOM 1820 C C . VAL A 1 225 ? 29.040 5.637 -31.302 1.00 89.50 225 VAL A C 1
ATOM 1822 O O . VAL A 1 225 ? 27.951 6.213 -31.326 1.00 89.50 225 VAL A O 1
ATOM 1825 N N . VAL A 1 226 ? 29.249 4.510 -30.628 1.00 88.75 226 VAL A N 1
ATOM 1826 C CA . VAL A 1 226 ? 28.370 4.038 -29.557 1.00 88.75 226 VAL A CA 1
ATOM 1827 C C . VAL A 1 226 ? 28.972 4.487 -28.231 1.00 88.75 226 VAL A C 1
ATOM 1829 O O . VAL A 1 226 ? 30.192 4.428 -28.059 1.00 88.75 226 VAL A O 1
ATOM 1832 N N . TYR A 1 227 ? 28.152 4.992 -27.319 1.00 87.25 227 TYR A N 1
ATOM 1833 C CA . TYR A 1 227 ? 28.614 5.587 -26.072 1.00 87.25 227 TYR A CA 1
ATOM 1834 C C . TYR A 1 227 ? 27.723 5.218 -24.887 1.00 87.25 227 TYR A C 1
ATOM 1836 O O . TYR A 1 227 ? 26.538 4.942 -25.041 1.00 87.25 227 TYR A O 1
ATOM 1844 N N . ALA A 1 228 ? 28.319 5.233 -23.699 1.00 85.19 228 ALA A N 1
ATOM 1845 C CA . ALA A 1 228 ? 27.643 5.060 -22.419 1.00 85.19 228 ALA A CA 1
ATOM 1846 C C . ALA A 1 228 ? 27.668 6.380 -21.640 1.00 85.19 228 ALA A C 1
ATOM 1848 O O . ALA A 1 228 ? 28.677 7.102 -21.664 1.00 85.19 228 ALA A O 1
ATOM 1849 N N . THR A 1 229 ? 26.579 6.696 -20.939 1.00 81.75 229 THR A N 1
ATOM 1850 C CA . THR A 1 229 ? 26.473 7.922 -20.133 1.00 81.75 229 THR A CA 1
ATOM 1851 C C . THR A 1 229 ? 26.635 7.637 -18.642 1.00 81.75 229 THR A C 1
ATOM 1853 O O . THR A 1 229 ? 26.416 6.517 -18.181 1.00 81.75 229 THR A O 1
ATOM 1856 N N . ALA A 1 230 ? 27.059 8.649 -17.877 1.00 71.88 230 ALA A N 1
ATOM 1857 C CA . ALA A 1 230 ? 27.199 8.539 -16.420 1.00 71.88 230 ALA A CA 1
ATOM 1858 C C . ALA A 1 230 ? 25.842 8.490 -15.705 1.00 71.88 230 ALA A C 1
ATOM 1860 O O . ALA A 1 230 ? 25.729 7.894 -14.634 1.00 71.88 230 ALA A O 1
ATOM 1861 N N . ASP A 1 231 ? 24.833 9.121 -16.308 1.00 73.44 231 ASP A N 1
ATOM 1862 C CA . ASP A 1 231 ? 23.510 9.312 -15.718 1.00 73.44 231 ASP A CA 1
ATOM 1863 C C . ASP A 1 231 ? 22.789 7.968 -15.516 1.00 73.44 231 ASP A C 1
ATOM 1865 O O . ASP A 1 231 ? 22.097 7.782 -14.518 1.00 73.44 231 ASP A O 1
ATOM 1869 N N . GLU A 1 232 ? 23.034 6.994 -16.396 1.00 68.62 232 GLU A N 1
ATOM 1870 C CA . GLU A 1 232 ? 22.450 5.648 -16.327 1.00 68.62 232 GLU A CA 1
ATOM 1871 C C . GLU A 1 232 ? 22.970 4.843 -15.120 1.00 68.62 232 GLU A C 1
ATOM 1873 O O . GLU A 1 232 ? 22.191 4.185 -14.435 1.00 68.62 232 GLU A O 1
ATOM 1878 N N . PHE A 1 233 ? 24.257 4.956 -14.768 1.00 72.50 233 PHE A N 1
ATOM 1879 C CA . PHE A 1 233 ? 24.796 4.295 -13.571 1.00 72.50 233 PHE A CA 1
ATOM 1880 C C . PHE A 1 233 ? 24.259 4.904 -12.273 1.00 72.50 233 PHE A C 1
ATOM 1882 O O . PHE A 1 233 ? 23.975 4.186 -11.312 1.00 72.50 233 PHE A O 1
ATOM 1889 N N . GLU A 1 234 ? 24.134 6.232 -12.222 1.00 76.31 234 GLU A N 1
ATOM 1890 C CA . GLU A 1 234 ? 23.546 6.904 -11.062 1.00 76.31 234 GLU A CA 1
ATOM 1891 C C . GLU A 1 234 ? 22.053 6.577 -10.932 1.00 76.31 234 GLU A C 1
ATOM 1893 O O . GLU A 1 234 ? 21.564 6.413 -9.813 1.00 76.31 234 GLU A O 1
ATOM 1898 N N . GLN A 1 235 ? 21.350 6.386 -12.051 1.00 79.19 235 GLN A N 1
ATOM 1899 C CA . GLN A 1 235 ? 19.975 5.894 -12.066 1.00 79.19 235 GLN A CA 1
ATOM 1900 C C . GLN A 1 235 ? 19.872 4.457 -11.529 1.00 79.19 235 GLN A C 1
ATOM 1902 O O . GLN A 1 235 ? 19.102 4.226 -10.597 1.00 79.19 235 GLN A O 1
ATOM 1907 N N . ASP A 1 236 ? 20.687 3.519 -12.020 1.00 76.44 236 ASP A N 1
ATOM 1908 C CA . ASP A 1 236 ? 20.720 2.130 -11.532 1.00 76.44 236 ASP A CA 1
ATOM 1909 C C . ASP A 1 236 ? 21.060 2.057 -10.038 1.00 76.44 236 ASP A C 1
ATOM 1911 O O . ASP A 1 236 ? 20.498 1.271 -9.266 1.00 76.44 236 ASP A O 1
ATOM 1915 N N . ARG A 1 237 ? 21.989 2.908 -9.595 1.00 81.12 237 ARG A N 1
ATOM 1916 C CA . ARG A 1 237 ? 22.351 3.025 -8.187 1.00 81.12 237 ARG A CA 1
ATOM 1917 C C . ARG A 1 237 ? 21.195 3.575 -7.357 1.00 81.12 237 ARG A C 1
ATOM 1919 O O . ARG A 1 237 ? 20.927 3.030 -6.285 1.00 81.12 237 ARG A O 1
ATOM 1926 N N . ALA A 1 238 ? 20.521 4.623 -7.823 1.00 83.94 238 ALA A N 1
ATOM 1927 C CA . ALA A 1 238 ? 19.367 5.199 -7.142 1.00 83.94 238 ALA A CA 1
ATOM 1928 C C . ALA A 1 238 ? 18.213 4.191 -7.046 1.00 83.94 238 ALA A C 1
ATOM 1930 O O . ALA A 1 238 ? 17.605 4.051 -5.982 1.00 83.94 238 ALA A O 1
ATOM 1931 N N . GLU A 1 239 ? 17.958 3.426 -8.109 1.00 84.19 239 GLU A N 1
ATOM 1932 C CA . GLU A 1 239 ? 16.960 2.358 -8.117 1.00 84.19 239 GLU A CA 1
ATOM 1933 C C . GLU A 1 239 ? 17.338 1.233 -7.143 1.00 84.19 239 GLU A C 1
ATOM 1935 O O . GLU A 1 239 ? 16.504 0.785 -6.348 1.00 84.19 239 GLU A O 1
ATOM 1940 N N . TRP A 1 240 ? 18.611 0.823 -7.110 1.00 85.62 240 TRP A N 1
ATOM 1941 C CA . TRP A 1 240 ? 19.102 -0.140 -6.124 1.00 85.62 240 TRP A CA 1
ATOM 1942 C C . TRP A 1 240 ? 18.947 0.379 -4.686 1.00 85.62 240 TRP A C 1
ATOM 1944 O O . TRP A 1 240 ? 18.496 -0.372 -3.819 1.00 85.62 240 TRP A O 1
ATOM 1954 N N . GLU A 1 241 ? 19.272 1.647 -4.410 1.00 86.50 241 GLU A N 1
ATOM 1955 C CA . GLU A 1 241 ? 19.129 2.264 -3.083 1.00 86.50 241 GLU A CA 1
ATOM 1956 C C . GLU A 1 241 ? 17.652 2.347 -2.650 1.00 86.50 241 GLU A C 1
ATOM 1958 O O . GLU A 1 241 ? 17.316 1.995 -1.508 1.00 86.50 241 GLU A O 1
ATOM 1963 N N . ALA A 1 242 ? 16.754 2.730 -3.562 1.00 85.69 242 ALA A N 1
ATOM 1964 C CA . ALA A 1 242 ? 15.312 2.766 -3.330 1.00 85.69 242 ALA A CA 1
ATOM 1965 C C . ALA A 1 242 ? 14.753 1.362 -3.051 1.00 85.69 242 ALA A C 1
ATOM 1967 O O . ALA A 1 242 ? 14.081 1.138 -2.039 1.00 85.69 242 ALA A O 1
ATOM 1968 N N . ASN A 1 243 ? 15.112 0.386 -3.886 1.00 86.75 243 ASN A N 1
ATOM 1969 C CA . ASN A 1 243 ? 14.731 -1.009 -3.709 1.00 86.75 243 ASN A CA 1
ATOM 1970 C C . ASN A 1 243 ? 15.290 -1.559 -2.381 1.00 86.75 243 ASN A C 1
ATOM 1972 O O . ASN A 1 243 ? 14.595 -2.242 -1.624 1.00 86.75 243 ASN A O 1
ATOM 1976 N N . ASN A 1 244 ? 16.541 -1.255 -2.030 1.00 87.88 244 ASN A N 1
ATOM 1977 C CA . ASN A 1 244 ? 17.139 -1.700 -0.771 1.00 87.88 244 ASN A CA 1
ATOM 1978 C C . ASN A 1 244 ? 16.395 -1.129 0.447 1.00 87.88 244 ASN A C 1
ATOM 1980 O O . ASN A 1 244 ? 16.095 -1.863 1.391 1.00 87.88 244 ASN A O 1
ATOM 1984 N N . THR A 1 245 ? 16.023 0.151 0.396 1.00 88.12 245 THR A N 1
ATOM 1985 C CA . THR A 1 245 ? 15.206 0.808 1.427 1.00 88.12 245 THR A CA 1
ATOM 1986 C C . THR A 1 245 ? 13.846 0.128 1.583 1.00 88.12 245 THR A C 1
ATOM 1988 O O . THR A 1 245 ? 13.436 -0.175 2.708 1.00 88.12 245 THR A O 1
ATOM 1991 N N . PHE A 1 246 ? 13.192 -0.214 0.470 1.00 90.62 246 PHE A N 1
ATOM 1992 C CA . PHE A 1 246 ? 11.923 -0.938 0.471 1.00 90.62 246 PHE A CA 1
ATOM 1993 C C . PHE A 1 246 ? 12.029 -2.279 1.214 1.00 90.62 246 PHE A C 1
ATOM 1995 O O . PHE A 1 246 ? 11.300 -2.513 2.180 1.00 90.62 246 PHE A O 1
ATOM 2002 N N . TRP A 1 247 ? 13.000 -3.129 0.874 1.00 88.94 247 TRP A N 1
ATOM 2003 C CA . TRP A 1 247 ? 13.149 -4.434 1.536 1.00 88.94 247 TRP A CA 1
ATOM 2004 C C . TRP A 1 247 ? 13.594 -4.335 2.997 1.00 88.94 247 TRP A C 1
ATOM 2006 O O . TRP A 1 247 ? 13.116 -5.104 3.835 1.00 88.94 247 TRP A O 1
ATOM 2016 N N . ARG A 1 248 ? 14.445 -3.360 3.341 1.00 89.69 248 ARG A N 1
ATOM 2017 C CA . ARG A 1 248 ? 14.795 -3.073 4.740 1.00 89.69 248 ARG A CA 1
ATOM 2018 C C . ARG A 1 248 ? 13.570 -2.666 5.554 1.00 89.69 248 ARG A C 1
ATOM 2020 O O . ARG A 1 248 ? 13.429 -3.108 6.692 1.00 89.69 248 ARG A O 1
ATOM 2027 N N . SER A 1 249 ? 12.660 -1.883 4.974 1.00 91.12 249 SER A N 1
ATOM 2028 C CA . SER A 1 249 ? 11.421 -1.479 5.648 1.00 91.12 249 SER A CA 1
ATOM 2029 C C . SER A 1 249 ? 10.483 -2.668 5.910 1.00 91.12 249 SER A C 1
ATOM 2031 O O . SER A 1 249 ? 9.945 -2.791 7.012 1.00 91.12 249 SER A O 1
ATOM 2033 N N . ILE A 1 250 ? 10.362 -3.603 4.957 1.00 90.75 250 ILE A N 1
ATOM 2034 C CA . ILE A 1 250 ? 9.603 -4.853 5.130 1.00 90.75 250 ILE A CA 1
ATOM 2035 C C . ILE A 1 250 ? 10.218 -5.698 6.246 1.00 90.75 250 ILE A C 1
ATOM 2037 O O . ILE A 1 250 ? 9.513 -6.158 7.148 1.00 90.75 250 ILE A O 1
ATOM 2041 N N . PHE A 1 251 ? 11.540 -5.877 6.219 1.00 90.56 251 PHE A N 1
ATOM 2042 C CA . PHE A 1 251 ? 12.250 -6.642 7.237 1.00 90.56 251 PHE A CA 1
ATOM 2043 C C . PHE A 1 251 ? 12.100 -6.024 8.637 1.00 90.56 251 PHE A C 1
ATOM 2045 O O . PHE A 1 251 ? 11.856 -6.741 9.614 1.00 90.56 251 PHE A O 1
ATOM 2052 N N . ALA A 1 252 ? 12.190 -4.696 8.745 1.00 89.19 252 ALA A N 1
ATOM 2053 C CA . ALA A 1 252 ? 11.990 -3.975 9.997 1.00 89.19 252 ALA A CA 1
ATOM 2054 C C . ALA A 1 252 ? 10.564 -4.165 10.541 1.00 89.19 252 ALA A C 1
ATOM 2056 O O . ALA A 1 252 ? 10.396 -4.461 11.725 1.00 89.19 252 ALA A O 1
ATOM 2057 N N . ALA A 1 253 ? 9.541 -4.076 9.684 1.00 90.19 253 ALA A N 1
ATOM 2058 C CA . ALA A 1 253 ? 8.152 -4.304 10.078 1.00 90.19 253 ALA A CA 1
ATOM 2059 C C . ALA A 1 253 ? 7.900 -5.750 10.540 1.00 90.19 253 ALA A C 1
ATOM 2061 O O . ALA A 1 253 ? 7.224 -5.969 11.546 1.00 90.19 253 ALA A O 1
ATOM 2062 N N . LEU A 1 254 ? 8.487 -6.740 9.858 1.00 90.06 254 LEU A N 1
ATOM 2063 C CA . LEU A 1 254 ? 8.401 -8.151 10.245 1.00 90.06 254 LEU A CA 1
ATOM 2064 C C . LEU A 1 254 ? 9.100 -8.417 11.586 1.00 90.06 254 LEU A C 1
ATOM 2066 O O . LEU A 1 254 ? 8.542 -9.081 12.462 1.00 90.06 254 LEU A O 1
ATOM 2070 N N . SER A 1 255 ? 10.287 -7.840 11.780 1.00 89.38 255 SER A N 1
ATOM 2071 C CA . SER A 1 255 ? 11.022 -7.903 13.047 1.00 89.38 255 SER A CA 1
ATOM 2072 C C . SER A 1 255 ? 10.204 -7.302 14.188 1.00 89.38 255 SER A C 1
ATOM 2074 O O . SER A 1 255 ? 10.049 -7.912 15.246 1.00 89.38 255 SER A O 1
ATOM 2076 N N . PHE A 1 256 ? 9.618 -6.130 13.951 1.00 89.50 256 PHE A N 1
ATOM 2077 C CA . PHE A 1 256 ? 8.755 -5.449 14.904 1.00 89.50 256 PHE A CA 1
ATOM 2078 C C . PHE A 1 256 ? 7.517 -6.284 15.259 1.00 89.50 256 PHE A C 1
ATOM 2080 O O . PHE A 1 256 ? 7.204 -6.433 16.440 1.00 89.50 256 PHE A O 1
ATOM 208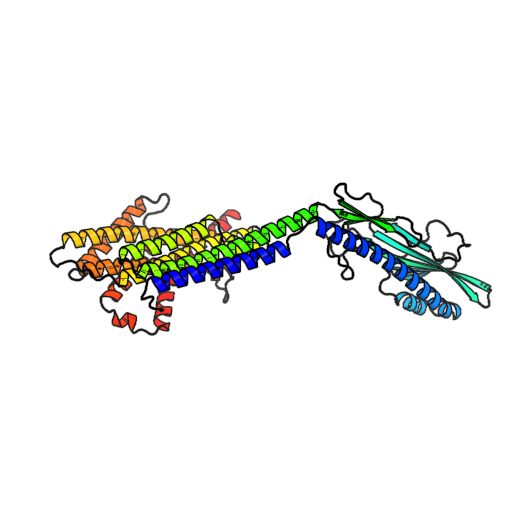7 N N . ALA A 1 257 ? 6.859 -6.905 14.275 1.00 89.75 257 ALA A N 1
ATOM 2088 C CA . ALA A 1 257 ? 5.711 -7.781 14.503 1.00 89.75 257 ALA A CA 1
ATOM 2089 C C . ALA A 1 257 ? 6.066 -8.999 15.377 1.00 89.75 257 ALA A C 1
ATOM 2091 O O . ALA A 1 257 ? 5.330 -9.322 16.312 1.00 89.75 257 ALA A O 1
ATOM 2092 N N . ILE A 1 258 ? 7.212 -9.642 15.127 1.00 89.12 258 ILE A N 1
ATOM 2093 C CA . ILE A 1 258 ? 7.694 -10.780 15.926 1.00 89.12 258 ILE A CA 1
ATOM 2094 C C . ILE A 1 258 ? 8.011 -10.346 17.361 1.00 89.12 258 ILE A C 1
ATOM 2096 O O . ILE A 1 258 ? 7.590 -11.005 18.315 1.00 89.12 258 ILE A O 1
ATOM 2100 N N . ILE A 1 259 ? 8.712 -9.222 17.531 1.00 87.12 259 ILE A N 1
ATOM 2101 C CA . ILE A 1 259 ? 9.055 -8.684 18.852 1.00 87.12 259 ILE A CA 1
ATOM 2102 C C . ILE A 1 259 ? 7.782 -8.346 19.635 1.00 87.12 259 ILE A C 1
ATOM 2104 O O . ILE A 1 259 ? 7.644 -8.776 20.781 1.00 87.12 259 ILE A O 1
ATOM 2108 N N . ILE A 1 260 ? 6.822 -7.650 19.017 1.00 87.50 260 ILE A N 1
ATOM 2109 C CA . ILE A 1 260 ? 5.523 -7.364 19.634 1.00 87.50 260 ILE A CA 1
ATOM 2110 C C . ILE A 1 260 ? 4.827 -8.652 20.041 1.00 87.50 260 ILE A C 1
ATOM 2112 O O . ILE A 1 260 ? 4.346 -8.736 21.165 1.00 87.50 260 ILE A O 1
ATOM 2116 N N . PHE A 1 261 ? 4.775 -9.657 19.167 1.00 87.38 261 PHE A N 1
ATOM 2117 C CA . PHE A 1 261 ? 4.094 -10.914 19.462 1.00 87.38 261 PHE A CA 1
ATOM 2118 C C . PHE A 1 261 ? 4.675 -11.604 20.705 1.00 87.38 261 PHE A C 1
ATOM 2120 O O . PHE A 1 261 ? 3.934 -12.017 21.600 1.00 87.38 261 PHE A O 1
ATOM 2127 N N . ILE A 1 262 ? 6.004 -11.659 20.812 1.00 84.75 262 ILE A N 1
ATOM 2128 C CA . ILE A 1 262 ? 6.695 -12.226 21.976 1.00 84.75 262 ILE A CA 1
ATOM 2129 C C . ILE A 1 262 ? 6.405 -11.400 23.237 1.00 84.75 262 ILE A C 1
ATOM 2131 O O . ILE A 1 262 ? 6.101 -11.963 24.291 1.00 84.75 262 ILE A O 1
ATOM 2135 N N . LEU A 1 263 ? 6.453 -10.070 23.142 1.00 83.81 263 LEU A N 1
ATOM 2136 C CA . LEU A 1 263 ? 6.176 -9.172 24.268 1.00 83.81 263 LEU A CA 1
ATOM 2137 C C . LEU A 1 263 ? 4.707 -9.218 24.705 1.00 83.81 263 LEU A C 1
ATOM 2139 O O . LEU A 1 263 ? 4.415 -9.127 25.896 1.00 83.81 263 LEU A O 1
ATOM 2143 N N . PHE A 1 264 ? 3.781 -9.436 23.773 1.00 86.25 264 PHE A N 1
ATOM 2144 C CA . PHE A 1 264 ? 2.364 -9.646 24.054 1.00 86.25 264 PHE A CA 1
ATOM 2145 C C . PHE A 1 264 ? 2.129 -10.887 24.907 1.00 86.25 264 PHE A C 1
ATOM 2147 O O . PHE A 1 264 ? 1.339 -10.823 25.851 1.00 86.25 264 PHE A O 1
ATOM 2154 N N . ILE A 1 265 ? 2.828 -11.981 24.594 1.00 83.94 265 ILE A N 1
ATOM 2155 C CA . ILE A 1 265 ? 2.811 -13.217 25.383 1.00 83.94 265 ILE A CA 1
ATOM 2156 C C . ILE A 1 265 ? 3.445 -12.970 26.754 1.00 83.94 265 ILE A C 1
ATOM 2158 O O . ILE A 1 265 ? 2.876 -13.350 27.773 1.00 83.94 265 ILE A O 1
ATOM 2162 N N . ALA A 1 266 ? 4.590 -12.283 26.803 1.00 82.06 266 ALA A N 1
ATOM 2163 C CA . ALA A 1 266 ? 5.268 -11.948 28.057 1.00 82.06 266 ALA A CA 1
ATOM 2164 C C . ALA A 1 266 ? 4.372 -11.142 29.008 1.00 82.06 266 ALA A C 1
ATOM 2166 O O . ALA A 1 266 ? 4.354 -11.381 30.217 1.00 82.06 266 ALA A O 1
ATOM 2167 N N . ALA A 1 267 ? 3.603 -10.202 28.451 1.00 85.69 267 ALA A N 1
ATOM 2168 C CA . ALA A 1 267 ? 2.696 -9.348 29.201 1.00 85.69 267 ALA A CA 1
ATOM 2169 C C . ALA A 1 267 ? 1.563 -10.132 29.885 1.00 85.69 267 ALA A C 1
ATOM 2171 O O . ALA A 1 267 ? 0.982 -9.621 30.839 1.00 85.69 267 ALA A O 1
ATOM 2172 N N . GLU A 1 268 ? 1.258 -11.369 29.472 1.00 82.38 268 GLU A N 1
ATOM 2173 C CA . GLU A 1 268 ? 0.255 -12.205 30.148 1.00 82.38 268 GLU A CA 1
ATOM 2174 C C . GLU A 1 268 ? 0.658 -12.593 31.579 1.00 82.38 268 GLU A C 1
ATOM 2176 O O . GLU A 1 268 ? -0.221 -12.831 32.401 1.00 82.38 268 GLU A O 1
ATOM 2181 N N . ASN A 1 269 ? 1.953 -12.557 31.911 1.00 82.75 269 ASN A N 1
ATOM 2182 C CA . ASN A 1 269 ? 2.448 -12.813 33.269 1.00 82.75 269 ASN A CA 1
ATOM 2183 C C . ASN A 1 269 ? 2.292 -11.611 34.221 1.00 82.75 269 ASN A C 1
ATOM 2185 O O . ASN A 1 269 ? 2.597 -11.717 35.410 1.00 82.75 269 ASN A O 1
ATOM 2189 N N . LEU A 1 270 ? 1.865 -10.449 33.719 1.00 85.12 270 LEU A N 1
ATOM 2190 C CA . LEU A 1 270 ? 1.661 -9.243 34.519 1.00 85.12 270 LEU A CA 1
ATOM 2191 C C . LEU A 1 270 ? 0.231 -9.178 35.076 1.00 85.12 270 LEU A C 1
ATOM 2193 O O . LEU A 1 270 ? -0.690 -9.818 34.574 1.00 85.12 270 LEU A O 1
ATOM 2197 N N . SER A 1 271 ? 0.018 -8.340 36.097 1.00 85.94 271 SER A N 1
ATOM 2198 C CA . SER A 1 271 ? -1.340 -8.044 36.570 1.00 85.94 271 SER A CA 1
ATOM 2199 C C . SER A 1 271 ? -2.185 -7.418 35.455 1.00 85.94 271 SER A C 1
ATOM 2201 O O . SER A 1 271 ? -1.655 -6.695 34.613 1.00 85.94 271 SER A O 1
ATOM 2203 N N . LEU A 1 272 ? -3.502 -7.655 35.471 1.00 85.00 272 LEU A N 1
ATOM 2204 C CA . LEU A 1 272 ? -4.440 -7.291 34.395 1.00 85.00 272 LEU A CA 1
ATOM 2205 C C . LEU A 1 272 ? -4.216 -5.878 33.833 1.00 85.00 272 LEU A C 1
ATOM 2207 O O . LEU A 1 272 ? -4.051 -5.718 32.626 1.00 85.00 272 LEU A O 1
ATOM 2211 N N . TRP A 1 273 ? -4.149 -4.864 34.701 1.00 85.94 273 TRP A N 1
ATOM 2212 C CA . TRP A 1 273 ? -3.955 -3.469 34.287 1.00 85.94 273 TRP A CA 1
ATOM 2213 C C . TRP A 1 273 ? -2.563 -3.193 33.716 1.00 85.94 273 TRP A C 1
ATOM 2215 O O . TRP A 1 273 ? -2.443 -2.466 32.735 1.00 85.94 273 TRP A O 1
ATOM 2225 N N . LYS A 1 274 ? -1.512 -3.798 34.284 1.00 89.12 274 LYS A N 1
ATOM 2226 C CA . LYS A 1 274 ? -0.146 -3.666 33.757 1.00 89.12 274 LYS A CA 1
ATOM 2227 C C . LYS A 1 274 ? -0.029 -4.344 32.392 1.00 89.12 274 LYS A C 1
ATOM 2229 O O . LYS A 1 274 ? 0.516 -3.751 31.471 1.00 89.12 274 LYS A O 1
ATOM 2234 N N . ALA A 1 275 ? -0.589 -5.545 32.253 1.00 88.38 275 ALA A N 1
ATOM 2235 C CA . ALA A 1 275 ? -0.645 -6.279 30.995 1.00 88.38 275 ALA A CA 1
ATOM 2236 C C . ALA A 1 275 ? -1.382 -5.481 29.910 1.00 88.38 275 ALA A C 1
ATOM 2238 O O . ALA A 1 275 ? -0.864 -5.331 28.807 1.00 88.38 275 ALA A O 1
ATOM 2239 N N . LEU A 1 276 ? -2.557 -4.930 30.242 1.00 90.00 276 LEU A N 1
ATOM 2240 C CA . LEU A 1 276 ? -3.353 -4.099 29.338 1.00 90.00 276 LEU A CA 1
ATOM 2241 C C . LEU A 1 276 ? -2.568 -2.867 28.869 1.00 90.00 276 LEU A C 1
ATOM 2243 O O . LEU A 1 276 ? -2.502 -2.617 27.669 1.00 90.00 276 LEU A O 1
ATOM 2247 N N . LEU A 1 277 ? -1.955 -2.122 29.796 1.00 91.56 277 LEU A N 1
ATOM 2248 C CA . LEU A 1 277 ? -1.187 -0.917 29.468 1.00 91.56 277 LEU A CA 1
ATOM 2249 C C . LEU A 1 277 ? 0.023 -1.229 28.585 1.00 91.56 277 LEU A C 1
ATOM 2251 O O . LEU A 1 277 ? 0.250 -0.529 27.605 1.00 91.56 277 LEU A O 1
ATOM 2255 N N . VAL A 1 278 ? 0.768 -2.294 28.891 1.00 90.62 278 VAL A N 1
ATOM 2256 C CA . VAL A 1 278 ? 1.928 -2.716 28.092 1.00 90.62 278 VAL A CA 1
ATOM 2257 C C . VAL A 1 278 ? 1.501 -3.145 26.686 1.00 90.62 278 VAL A C 1
ATOM 2259 O O . VAL A 1 278 ? 2.109 -2.724 25.706 1.00 90.62 278 VAL A O 1
ATOM 2262 N N . GLN A 1 279 ? 0.434 -3.938 26.560 1.00 92.25 279 GLN A N 1
ATOM 2263 C CA . GLN A 1 279 ? -0.072 -4.365 25.252 1.00 92.25 279 GLN A CA 1
ATOM 2264 C C . GLN A 1 279 ? -0.577 -3.172 24.428 1.00 92.25 279 GLN A C 1
ATOM 2266 O O . GLN A 1 279 ? -0.227 -3.056 23.257 1.00 92.25 279 GLN A O 1
ATOM 2271 N N . LEU A 1 280 ? -1.328 -2.246 25.034 1.00 93.38 280 LEU A N 1
ATOM 2272 C CA . LEU A 1 280 ? -1.776 -1.023 24.360 1.00 93.38 280 LEU A CA 1
ATOM 2273 C C . LEU A 1 280 ? -0.614 -0.113 23.962 1.00 93.38 280 LEU A C 1
ATOM 2275 O O . LEU A 1 280 ? -0.641 0.443 22.870 1.00 93.38 280 LEU A O 1
ATOM 2279 N N . PHE A 1 281 ? 0.419 0.004 24.795 1.00 93.12 281 PHE A N 1
ATOM 2280 C CA . PHE A 1 281 ? 1.620 0.770 24.470 1.00 93.12 281 PHE A CA 1
ATOM 2281 C C . PHE A 1 281 ? 2.286 0.260 23.187 1.00 93.12 281 PHE A C 1
ATOM 2283 O O . PHE A 1 281 ? 2.604 1.056 22.308 1.00 93.12 281 PHE A O 1
ATOM 2290 N N . PHE A 1 282 ? 2.412 -1.059 23.016 1.00 91.69 282 PHE A N 1
ATOM 2291 C CA . PHE A 1 282 ? 2.946 -1.633 21.776 1.00 91.69 282 PHE A CA 1
ATOM 2292 C C . PHE A 1 282 ? 2.032 -1.424 20.565 1.00 91.69 282 PHE A C 1
ATOM 2294 O O . PHE A 1 282 ? 2.536 -1.152 19.477 1.00 91.69 282 PHE A O 1
ATOM 2301 N N . VAL A 1 283 ? 0.706 -1.497 20.738 1.00 93.69 283 VAL A N 1
ATOM 2302 C CA . VAL A 1 283 ? -0.245 -1.160 19.662 1.00 93.69 283 VAL A CA 1
ATOM 2303 C C . VAL A 1 283 ? -0.087 0.304 19.246 1.00 93.69 283 VAL A C 1
ATOM 2305 O O . VAL A 1 283 ? -0.037 0.586 18.054 1.00 93.69 283 VAL A O 1
ATOM 2308 N N . ILE A 1 284 ? 0.049 1.224 20.206 1.00 93.69 284 ILE A N 1
ATOM 2309 C CA . ILE A 1 284 ? 0.228 2.660 19.949 1.00 93.69 284 ILE A CA 1
ATOM 2310 C C . ILE A 1 284 ? 1.569 2.938 19.268 1.00 93.69 284 ILE A C 1
ATOM 2312 O O . ILE A 1 284 ? 1.597 3.708 18.314 1.00 93.69 284 ILE A O 1
ATOM 2316 N N . ILE A 1 285 ? 2.666 2.307 19.701 1.00 93.12 285 ILE A N 1
ATOM 2317 C CA . ILE A 1 285 ? 3.966 2.441 19.022 1.00 93.12 285 ILE A CA 1
ATOM 2318 C C . ILE A 1 285 ? 3.864 1.942 17.584 1.00 93.12 285 ILE A C 1
ATOM 2320 O O . ILE A 1 285 ? 4.324 2.621 16.671 1.00 93.12 285 ILE A O 1
ATOM 2324 N N . GLY A 1 286 ? 3.254 0.774 17.368 1.00 93.12 286 GLY A N 1
ATOM 2325 C CA . GLY A 1 286 ? 3.092 0.230 16.023 1.00 93.12 286 GLY A CA 1
ATOM 2326 C C . GLY A 1 286 ? 2.264 1.149 15.137 1.00 93.12 286 GLY A C 1
ATOM 2327 O O . GLY A 1 286 ? 2.672 1.453 14.019 1.00 93.12 286 GLY A O 1
ATOM 2328 N N . TRP A 1 287 ? 1.155 1.659 15.669 1.00 95.00 287 TRP A N 1
ATOM 2329 C CA . TRP A 1 287 ? 0.329 2.644 14.988 1.00 95.00 287 TRP A CA 1
ATOM 2330 C C . TRP A 1 287 ? 1.124 3.908 14.651 1.00 95.00 287 TRP A C 1
ATOM 2332 O O . TRP A 1 287 ? 1.081 4.359 13.512 1.00 95.00 287 TRP A O 1
ATOM 2342 N N . ALA A 1 288 ? 1.892 4.445 15.603 1.00 94.19 288 ALA A N 1
ATOM 2343 C CA . ALA A 1 288 ? 2.693 5.646 15.404 1.00 94.19 288 ALA A CA 1
ATOM 2344 C C . ALA A 1 288 ? 3.750 5.455 14.309 1.00 94.19 288 ALA A C 1
ATOM 2346 O O . ALA A 1 288 ? 3.893 6.330 13.465 1.00 94.19 288 ALA A O 1
ATOM 2347 N N . ILE A 1 289 ? 4.439 4.308 14.271 1.00 91.56 289 ILE A N 1
ATOM 2348 C CA . ILE A 1 289 ? 5.429 3.994 13.227 1.00 91.56 289 ILE A CA 1
ATOM 2349 C C . ILE A 1 289 ? 4.756 3.900 11.853 1.00 91.56 289 ILE A C 1
ATOM 2351 O O . ILE A 1 289 ? 5.183 4.566 10.912 1.00 91.56 289 ILE A O 1
ATOM 2355 N N . PHE A 1 290 ? 3.690 3.103 11.728 1.00 93.44 290 PHE A N 1
ATOM 2356 C CA . PHE A 1 290 ? 3.012 2.910 10.442 1.00 93.44 290 PHE A CA 1
ATOM 2357 C C . PHE A 1 290 ? 2.352 4.196 9.929 1.00 93.44 290 PHE A C 1
ATOM 2359 O O . PHE A 1 290 ? 2.394 4.458 8.728 1.00 93.44 290 PHE A O 1
ATOM 2366 N N . SER A 1 291 ? 1.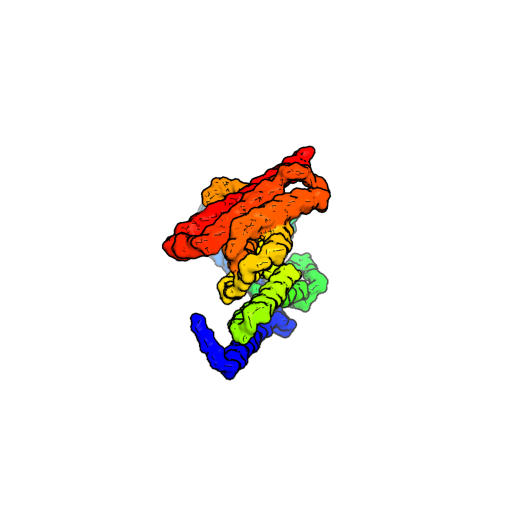770 4.987 10.833 1.00 91.50 291 SER A N 1
ATOM 2367 C CA . SER A 1 291 ? 1.098 6.250 10.521 1.00 91.50 291 SER A CA 1
ATOM 2368 C C . SER A 1 291 ? 2.096 7.361 10.178 1.00 91.50 291 SER A C 1
ATOM 2370 O O . SER A 1 291 ? 1.958 8.007 9.147 1.00 91.50 291 SER A O 1
ATOM 2372 N N . TYR A 1 292 ? 3.153 7.549 10.978 1.00 91.38 292 TYR A N 1
ATOM 2373 C CA . TYR A 1 292 ? 4.147 8.604 10.743 1.00 91.38 292 TYR A CA 1
ATOM 2374 C C . TYR A 1 292 ? 4.965 8.372 9.469 1.00 91.38 292 TYR A C 1
ATOM 2376 O O . TYR A 1 292 ? 5.220 9.308 8.716 1.00 91.38 292 TYR A O 1
ATOM 2384 N N . SER A 1 293 ? 5.364 7.125 9.208 1.00 88.06 293 SER A N 1
ATOM 2385 C CA . SER A 1 293 ? 6.161 6.783 8.026 1.00 88.06 293 SER A CA 1
ATOM 2386 C C . SER A 1 293 ? 5.322 6.511 6.777 1.00 88.06 293 SER A C 1
ATOM 2388 O O . SER A 1 293 ? 5.905 6.210 5.740 1.00 88.06 293 SER A O 1
ATOM 2390 N N . ASN A 1 294 ? 3.983 6.566 6.862 1.00 90.81 294 ASN A N 1
ATOM 2391 C CA . ASN A 1 294 ? 3.071 6.172 5.780 1.00 90.81 294 ASN A CA 1
ATOM 2392 C C . ASN A 1 294 ? 3.477 4.831 5.137 1.00 90.81 294 ASN A C 1
ATOM 2394 O O . ASN A 1 294 ? 3.480 4.653 3.920 1.00 90.81 294 ASN A O 1
ATOM 2398 N N . LEU A 1 295 ? 3.864 3.877 5.986 1.00 91.44 295 LEU A N 1
ATOM 2399 C CA . LEU A 1 295 ? 4.631 2.700 5.577 1.00 91.44 295 LEU A CA 1
ATOM 2400 C C . LEU A 1 295 ? 3.867 1.837 4.558 1.00 91.44 295 LEU A C 1
ATOM 2402 O O . LEU A 1 295 ? 4.445 1.315 3.610 1.00 91.44 295 LEU A O 1
ATOM 2406 N N . LEU A 1 296 ? 2.548 1.723 4.740 1.00 92.06 296 LEU A N 1
ATOM 2407 C CA . LEU A 1 296 ? 1.681 0.919 3.881 1.00 92.06 296 LEU A CA 1
ATOM 2408 C C . LEU A 1 296 ? 1.495 1.553 2.494 1.00 92.06 296 LEU A C 1
ATOM 2410 O O . LEU A 1 296 ? 1.561 0.833 1.500 1.00 92.06 296 LEU A O 1
ATOM 2414 N N . SER A 1 297 ? 1.321 2.879 2.405 1.00 92.19 297 SER A N 1
ATOM 2415 C CA . SER A 1 297 ? 1.228 3.539 1.096 1.00 92.19 297 SER A CA 1
ATOM 2416 C C . SER A 1 297 ? 2.566 3.506 0.375 1.00 92.19 297 SER A C 1
ATOM 2418 O O . SER A 1 297 ? 2.586 3.205 -0.812 1.00 92.19 297 SER A O 1
ATOM 2420 N N . TYR A 1 298 ? 3.676 3.719 1.090 1.00 91.38 298 TYR A N 1
ATOM 2421 C CA . TYR A 1 298 ? 5.020 3.565 0.536 1.00 91.38 298 TYR A CA 1
ATOM 2422 C C . TYR A 1 298 ? 5.201 2.183 -0.101 1.00 91.38 298 TYR A C 1
ATOM 2424 O O . TYR A 1 298 ? 5.616 2.097 -1.253 1.00 91.38 298 TYR A O 1
ATOM 2432 N N . TRP A 1 299 ? 4.809 1.108 0.591 1.00 92.44 299 TRP A N 1
ATOM 2433 C CA . TRP A 1 299 ? 4.915 -0.240 0.035 1.00 92.44 299 TRP A CA 1
ATOM 2434 C C . TRP A 1 299 ? 4.070 -0.456 -1.216 1.00 92.44 299 TRP A C 1
ATOM 2436 O O . TRP A 1 299 ? 4.563 -1.035 -2.179 1.00 92.44 299 TRP A O 1
ATOM 2446 N N . ILE A 1 300 ? 2.812 -0.007 -1.217 1.00 90.81 300 ILE A N 1
ATOM 2447 C CA . ILE A 1 300 ? 1.930 -0.171 -2.380 1.00 90.81 300 ILE A CA 1
ATOM 2448 C C . ILE A 1 300 ? 2.468 0.627 -3.571 1.00 90.81 300 ILE A C 1
ATOM 2450 O O . ILE A 1 300 ? 2.519 0.096 -4.678 1.00 90.81 300 ILE A O 1
ATOM 2454 N N . LEU A 1 301 ? 2.903 1.867 -3.345 1.00 90.38 301 LEU A N 1
ATOM 2455 C CA . LEU A 1 301 ? 3.425 2.735 -4.399 1.00 90.38 301 LEU A CA 1
ATOM 2456 C C . LEU A 1 301 ? 4.764 2.236 -4.944 1.00 90.38 301 LEU A C 1
ATOM 2458 O O . LEU A 1 301 ? 4.948 2.252 -6.150 1.00 90.38 301 LEU A O 1
ATOM 2462 N N . SER A 1 302 ? 5.654 1.708 -4.097 1.00 87.62 302 SER A N 1
ATOM 2463 C CA . SER A 1 302 ? 6.912 1.094 -4.553 1.00 87.62 302 SER A CA 1
ATOM 2464 C C . SER A 1 302 ? 6.707 -0.167 -5.401 1.00 87.62 302 SER A C 1
ATOM 2466 O O . SER A 1 302 ? 7.606 -0.544 -6.143 1.00 87.62 302 SER A O 1
ATOM 2468 N N . ILE A 1 303 ? 5.555 -0.841 -5.286 1.00 87.12 303 ILE A N 1
ATOM 2469 C CA . ILE A 1 303 ? 5.216 -2.019 -6.103 1.00 87.12 303 ILE A CA 1
ATOM 2470 C C . ILE A 1 303 ? 4.421 -1.617 -7.357 1.00 87.12 303 ILE A C 1
ATOM 2472 O O . ILE A 1 303 ? 4.466 -2.321 -8.365 1.00 87.12 303 ILE A O 1
ATOM 2476 N N . SER A 1 304 ? 3.667 -0.515 -7.313 1.00 83.88 304 SER A N 1
ATOM 2477 C CA . SER A 1 304 ? 2.844 -0.083 -8.443 1.00 83.88 304 SER A CA 1
ATOM 2478 C C . SER A 1 304 ? 3.660 0.730 -9.444 1.00 83.88 304 SER A C 1
ATOM 2480 O O . SER A 1 304 ? 4.246 1.738 -9.078 1.00 83.88 304 SER A O 1
ATOM 2482 N N . SER A 1 305 ? 3.611 0.371 -10.724 1.00 71.75 305 SER A N 1
ATOM 2483 C CA . SER A 1 305 ? 4.274 1.106 -11.813 1.00 71.75 305 SER A CA 1
ATOM 2484 C C . SER A 1 305 ? 3.508 2.357 -12.283 1.00 71.75 305 SER A C 1
ATOM 2486 O O . SER A 1 305 ? 3.677 2.785 -13.420 1.00 71.75 305 SER A O 1
ATOM 2488 N N . SER A 1 306 ? 2.574 2.877 -11.479 1.00 75.81 306 SER A N 1
ATOM 2489 C CA . SER A 1 306 ? 1.671 3.968 -11.867 1.00 75.81 306 SER A CA 1
ATOM 2490 C C . SER A 1 306 ? 1.966 5.225 -11.059 1.00 75.81 306 SER A C 1
ATOM 2492 O O . SER A 1 306 ? 1.620 5.291 -9.882 1.00 75.81 306 SER A O 1
ATOM 2494 N N . ASP A 1 307 ? 2.476 6.254 -11.730 1.00 76.19 307 ASP A N 1
ATOM 2495 C CA . ASP A 1 307 ? 2.818 7.547 -11.118 1.00 76.19 307 ASP A CA 1
ATOM 2496 C C . ASP A 1 307 ? 1.706 8.603 -11.247 1.00 76.19 307 ASP A C 1
ATOM 2498 O O . ASP A 1 307 ? 1.931 9.797 -11.040 1.00 76.19 307 ASP A O 1
ATOM 2502 N N . SER A 1 308 ? 0.480 8.203 -11.604 1.00 85.50 308 SER A N 1
ATOM 2503 C CA . SER A 1 308 ? -0.621 9.162 -11.725 1.00 85.50 308 SER A CA 1
ATOM 2504 C C . SER A 1 308 ? -0.980 9.774 -10.363 1.00 85.50 308 SER A C 1
ATOM 2506 O O . SER A 1 308 ? -1.177 9.074 -9.367 1.00 85.50 308 SER A O 1
ATOM 2508 N N . THR A 1 309 ? -1.117 11.102 -10.313 1.00 86.12 309 THR A N 1
ATOM 2509 C CA . THR A 1 309 ? -1.432 11.846 -9.079 1.00 86.12 309 THR A CA 1
ATOM 2510 C C . THR A 1 309 ? -2.716 11.349 -8.408 1.00 86.12 309 THR A C 1
ATOM 2512 O O . THR A 1 309 ? -2.809 11.298 -7.181 1.00 86.12 309 THR A O 1
ATOM 2515 N N . GLU A 1 310 ? -3.713 10.954 -9.204 1.00 84.69 310 GLU A N 1
ATOM 2516 C CA . GLU A 1 310 ? -4.974 10.394 -8.707 1.00 84.69 310 GLU A CA 1
ATOM 2517 C C . GLU A 1 310 ? -4.763 9.052 -7.996 1.00 84.69 310 GLU A C 1
ATOM 2519 O O . GLU A 1 310 ? -5.294 8.847 -6.902 1.00 84.69 310 GLU A O 1
ATOM 2524 N N . TRP A 1 311 ? -3.938 8.169 -8.567 1.00 86.25 311 TRP A N 1
ATOM 2525 C CA . TRP A 1 311 ? -3.592 6.885 -7.962 1.00 86.25 311 TRP A CA 1
ATOM 2526 C C . TRP A 1 311 ? -2.809 7.063 -6.661 1.00 86.25 311 TRP A C 1
ATOM 2528 O O . TRP A 1 311 ? -3.159 6.461 -5.644 1.00 86.25 311 TRP A O 1
ATOM 2538 N N . VAL A 1 312 ? -1.803 7.943 -6.660 1.00 89.06 312 VAL A N 1
ATOM 2539 C CA . VAL A 1 312 ? -0.979 8.233 -5.476 1.00 89.06 312 VAL A CA 1
ATOM 2540 C C . VAL A 1 312 ? -1.836 8.734 -4.309 1.00 89.06 312 VAL A C 1
ATOM 2542 O O . VAL A 1 312 ? -1.694 8.252 -3.180 1.00 89.06 312 VAL A O 1
ATOM 2545 N N . ASN A 1 313 ? -2.770 9.651 -4.575 1.00 88.75 313 ASN A N 1
ATOM 2546 C CA . ASN A 1 313 ? -3.681 10.181 -3.559 1.00 88.75 313 ASN A CA 1
ATOM 2547 C C . ASN A 1 313 ? -4.643 9.109 -3.029 1.00 88.75 313 ASN A C 1
ATOM 2549 O O . ASN A 1 313 ? -4.803 8.971 -1.814 1.00 88.75 313 ASN A O 1
ATOM 2553 N N . LEU A 1 314 ? -5.241 8.314 -3.923 1.00 89.06 314 LEU A N 1
ATOM 2554 C CA . LEU A 1 314 ? -6.147 7.226 -3.553 1.00 89.06 314 LEU A CA 1
ATOM 2555 C C . LEU A 1 314 ? -5.446 6.202 -2.653 1.00 89.06 314 LEU A C 1
ATOM 2557 O O . LEU A 1 314 ? -5.955 5.863 -1.581 1.00 89.06 314 LEU A O 1
ATOM 2561 N N . VAL A 1 315 ? -4.257 5.742 -3.054 1.00 91.06 315 VAL A N 1
ATOM 2562 C CA . VAL A 1 315 ? -3.469 4.771 -2.285 1.00 91.06 315 VAL A CA 1
ATOM 2563 C C . VAL A 1 315 ? -3.088 5.348 -0.928 1.00 91.06 315 VAL A C 1
ATOM 2565 O O . VAL A 1 315 ? -3.248 4.665 0.082 1.00 91.06 315 VAL A O 1
ATOM 2568 N N . THR A 1 316 ? -2.636 6.600 -0.869 1.00 91.25 316 THR A N 1
ATOM 2569 C CA . THR A 1 316 ? -2.219 7.243 0.386 1.00 91.25 316 THR A CA 1
ATOM 2570 C C . THR A 1 316 ? -3.378 7.356 1.380 1.00 91.25 316 THR A C 1
ATOM 2572 O O . THR A 1 316 ? -3.245 6.935 2.535 1.00 91.25 316 THR A O 1
ATOM 2575 N N . ASN A 1 317 ? -4.545 7.825 0.932 1.00 90.50 317 ASN A N 1
ATOM 2576 C CA . ASN A 1 317 ? -5.705 8.038 1.800 1.00 90.50 317 ASN A CA 1
ATOM 2577 C C . ASN A 1 317 ? -6.325 6.717 2.282 1.00 90.50 317 ASN A C 1
ATOM 2579 O O . ASN A 1 317 ? -6.635 6.571 3.472 1.00 90.50 317 ASN A O 1
ATOM 2583 N N . LEU A 1 318 ? -6.451 5.721 1.396 1.00 91.56 318 LEU A N 1
ATOM 2584 C CA . LEU A 1 318 ? -6.937 4.391 1.775 1.00 91.56 318 LEU A CA 1
ATOM 2585 C C . LEU A 1 318 ? -5.959 3.677 2.712 1.00 91.56 318 LEU A C 1
ATOM 2587 O O . LEU A 1 318 ? -6.393 3.076 3.694 1.00 91.56 318 LEU A O 1
ATOM 2591 N N . SER A 1 319 ? -4.652 3.782 2.465 1.00 93.12 319 SER A N 1
ATOM 2592 C CA . SER A 1 319 ? -3.621 3.154 3.300 1.00 93.12 319 SER A CA 1
ATOM 2593 C C . SER A 1 319 ? -3.580 3.734 4.710 1.00 93.12 319 SER A C 1
ATOM 2595 O O . SER A 1 319 ? -3.490 2.985 5.687 1.00 93.12 319 SER A O 1
ATOM 2597 N N . SER A 1 320 ? -3.690 5.059 4.830 1.00 91.69 320 SER A N 1
ATOM 2598 C CA . SER A 1 320 ? -3.770 5.743 6.123 1.00 91.69 320 SER A CA 1
ATOM 2599 C C . SER A 1 320 ? -5.032 5.331 6.886 1.00 91.69 320 SER A C 1
ATOM 2601 O O . SER A 1 320 ? -4.966 4.895 8.040 1.00 91.69 320 SER A O 1
ATOM 2603 N N . SER A 1 321 ? -6.188 5.348 6.215 1.00 91.62 321 SER A N 1
ATOM 2604 C CA . SER A 1 321 ? -7.466 4.945 6.812 1.00 91.62 321 SER A CA 1
ATOM 2605 C C . SER A 1 321 ? -7.459 3.476 7.250 1.00 91.62 321 SER A C 1
ATOM 2607 O O . SER A 1 321 ? -7.907 3.152 8.353 1.00 91.62 321 SER A O 1
ATOM 2609 N N . PHE A 1 322 ? -6.887 2.588 6.433 1.00 93.25 322 PHE A N 1
ATOM 2610 C CA . PHE A 1 322 ? -6.716 1.174 6.760 1.00 93.25 322 PHE A CA 1
ATOM 2611 C C . PHE A 1 322 ? -5.801 0.970 7.962 1.00 93.25 322 PHE A C 1
ATOM 2613 O O . PHE A 1 322 ? -6.159 0.227 8.874 1.00 93.25 322 PHE A O 1
ATOM 2620 N N . THR A 1 323 ? -4.660 1.660 8.006 1.00 93.38 323 THR A N 1
ATOM 2621 C CA . THR A 1 323 ? -3.724 1.607 9.137 1.00 93.38 323 THR A CA 1
ATOM 2622 C C . THR A 1 323 ? -4.432 1.995 10.434 1.00 93.38 323 THR A C 1
ATOM 2624 O O . THR A 1 323 ? -4.398 1.246 11.411 1.00 93.38 323 THR A O 1
ATOM 2627 N N . ASN A 1 324 ? -5.160 3.113 10.433 1.00 92.44 324 ASN A N 1
ATOM 2628 C CA . ASN A 1 324 ? -5.923 3.563 11.597 1.00 92.44 324 ASN A CA 1
ATOM 2629 C C . ASN A 1 324 ? -6.971 2.528 12.035 1.00 92.44 324 ASN A C 1
ATOM 2631 O O . ASN A 1 324 ? -7.045 2.182 13.216 1.00 92.44 324 ASN A O 1
ATOM 2635 N N . ALA A 1 325 ? -7.747 1.983 11.095 1.00 93.44 325 ALA A N 1
ATOM 2636 C CA . ALA A 1 325 ? -8.778 0.992 11.393 1.00 93.44 325 ALA A CA 1
ATOM 2637 C C . ALA A 1 325 ? -8.200 -0.342 11.902 1.00 93.44 325 ALA A C 1
ATOM 2639 O O . ALA A 1 325 ? -8.736 -0.920 12.850 1.00 93.44 325 ALA A O 1
ATOM 2640 N N . ALA A 1 326 ? -7.093 -0.815 11.324 1.00 94.50 326 ALA A N 1
ATOM 2641 C CA . ALA A 1 326 ? -6.430 -2.054 11.723 1.00 94.50 326 ALA A CA 1
ATOM 2642 C C . ALA A 1 326 ? -5.842 -1.953 13.140 1.00 94.50 326 ALA A C 1
ATOM 2644 O O . ALA A 1 326 ? -6.083 -2.824 13.978 1.00 94.50 326 ALA A O 1
ATOM 2645 N N . PHE A 1 327 ? -5.137 -0.862 13.456 1.00 94.25 327 PHE A N 1
ATOM 2646 C CA . PHE A 1 327 ? -4.595 -0.655 14.801 1.00 94.25 327 PHE A CA 1
ATOM 2647 C C . PHE A 1 327 ? -5.689 -0.389 15.843 1.00 94.25 327 PHE A C 1
ATOM 2649 O O . PHE A 1 327 ? -5.588 -0.891 16.966 1.00 94.25 327 PHE A O 1
ATOM 2656 N N . ALA A 1 328 ? -6.775 0.302 15.478 1.00 93.69 328 ALA A N 1
ATOM 2657 C CA . ALA A 1 328 ? -7.952 0.421 16.338 1.00 93.69 328 ALA A CA 1
ATOM 2658 C C . ALA A 1 328 ? -8.570 -0.955 16.637 1.00 93.69 328 ALA A C 1
ATOM 2660 O O . ALA A 1 328 ? -8.944 -1.235 17.778 1.00 93.69 328 ALA A O 1
ATOM 2661 N N . LEU A 1 329 ? -8.635 -1.844 15.640 1.00 94.94 329 LEU A N 1
ATOM 2662 C CA . LEU A 1 329 ? -9.112 -3.212 15.817 1.00 94.94 329 LEU A CA 1
ATOM 2663 C C . LEU A 1 329 ? -8.193 -4.019 16.744 1.00 94.94 329 LEU A C 1
ATOM 2665 O O . LEU A 1 329 ? -8.687 -4.687 17.652 1.00 94.94 329 LEU A O 1
ATOM 2669 N N . PHE A 1 330 ? -6.870 -3.917 16.592 1.00 93.69 330 PHE A N 1
ATOM 2670 C CA . PHE A 1 330 ? -5.924 -4.558 17.512 1.00 93.69 330 PHE A CA 1
ATOM 2671 C C . PHE A 1 330 ? -6.069 -4.042 18.947 1.00 93.69 330 PHE A C 1
ATOM 2673 O O . PHE A 1 330 ? -6.149 -4.849 19.877 1.00 93.69 330 PHE A O 1
ATOM 2680 N N . ALA A 1 331 ? -6.188 -2.724 19.139 1.00 93.81 331 ALA A N 1
ATOM 2681 C CA . ALA A 1 331 ? -6.457 -2.135 20.451 1.00 93.81 331 ALA A CA 1
ATOM 2682 C C . ALA A 1 331 ? -7.770 -2.671 21.040 1.00 93.81 331 ALA A C 1
ATOM 2684 O O . ALA A 1 331 ? -7.822 -3.083 22.199 1.00 93.81 331 ALA A O 1
ATOM 2685 N N . SER A 1 332 ? -8.818 -2.733 20.220 1.00 94.50 332 SER A N 1
ATOM 2686 C CA . SER A 1 332 ? -10.133 -3.239 20.600 1.00 94.50 332 SER A CA 1
ATOM 2687 C C . SER A 1 332 ? -10.099 -4.701 21.050 1.00 94.50 332 SER A C 1
ATOM 2689 O O . SER A 1 332 ? -10.692 -5.045 22.075 1.00 94.50 332 SER A O 1
ATOM 2691 N N . LEU A 1 333 ? -9.356 -5.561 20.349 1.00 91.62 333 LEU A N 1
ATOM 2692 C CA . LEU A 1 333 ? -9.174 -6.964 20.726 1.00 91.62 333 LEU A CA 1
ATOM 2693 C C . LEU A 1 333 ? -8.440 -7.107 22.066 1.00 91.62 333 LEU A C 1
ATOM 2695 O O . LEU A 1 333 ? -8.864 -7.895 22.915 1.00 91.62 333 LEU A O 1
ATOM 2699 N N . VAL A 1 334 ? -7.381 -6.321 22.283 1.00 91.19 334 VAL A N 1
ATOM 2700 C CA . VAL A 1 334 ? -6.616 -6.293 23.542 1.00 91.19 334 VAL A CA 1
ATOM 2701 C C . VAL A 1 334 ? -7.496 -5.863 24.715 1.00 91.19 334 VAL A C 1
ATOM 2703 O O . VAL A 1 334 ? -7.576 -6.569 25.724 1.00 91.19 334 VAL A O 1
ATOM 2706 N N . ILE A 1 335 ? -8.205 -4.742 24.556 1.00 90.81 335 ILE A N 1
ATOM 2707 C CA . ILE A 1 335 ? -9.148 -4.187 25.538 1.00 90.81 335 ILE A CA 1
ATOM 2708 C C . ILE A 1 335 ? -10.216 -5.228 25.864 1.00 90.81 335 ILE A C 1
ATOM 2710 O O . ILE A 1 335 ? -10.393 -5.591 27.026 1.00 90.81 335 ILE A O 1
ATOM 2714 N N . THR A 1 336 ? -10.878 -5.770 24.841 1.00 88.69 336 THR A N 1
ATOM 2715 C CA . THR A 1 336 ? -11.959 -6.747 25.002 1.00 88.69 336 THR A CA 1
ATOM 2716 C C . THR A 1 336 ? -11.492 -7.980 25.763 1.00 88.69 336 THR A C 1
ATOM 2718 O O . THR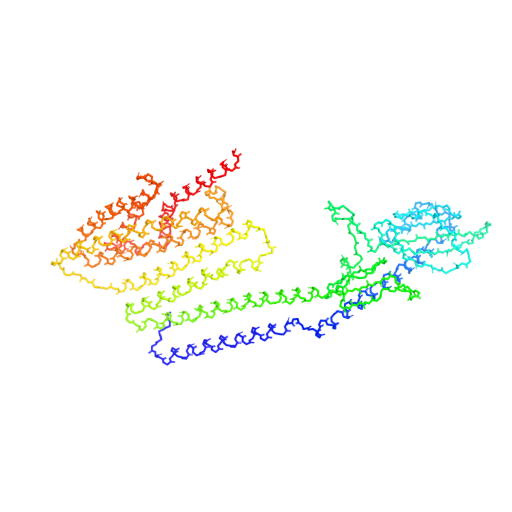 A 1 336 ? -12.148 -8.389 26.721 1.00 88.69 336 THR A O 1
ATOM 2721 N N . ARG A 1 337 ? -10.345 -8.555 25.385 1.00 85.94 337 ARG A N 1
ATOM 2722 C CA . ARG A 1 337 ? -9.807 -9.757 26.030 1.00 85.94 337 ARG A CA 1
ATOM 2723 C C . ARG A 1 337 ? -9.503 -9.514 27.509 1.00 85.94 337 ARG A C 1
ATOM 2725 O O . ARG A 1 337 ? -9.925 -10.301 28.349 1.00 85.94 337 ARG A O 1
ATOM 2732 N N . LYS A 1 338 ? -8.810 -8.421 27.842 1.00 85.44 338 LYS A N 1
ATOM 2733 C CA . LYS A 1 338 ? -8.378 -8.145 29.223 1.00 85.44 338 LYS A CA 1
ATOM 2734 C C . LYS A 1 338 ? -9.518 -7.690 30.130 1.00 85.44 338 LYS A C 1
ATOM 2736 O O . LYS A 1 338 ? -9.596 -8.127 31.273 1.00 85.44 338 LYS A O 1
ATOM 2741 N N . LEU A 1 339 ? -10.438 -6.863 29.642 1.00 83.62 339 LEU A N 1
ATOM 2742 C CA . LEU A 1 339 ? -11.565 -6.382 30.450 1.00 83.62 339 LEU A CA 1
ATOM 2743 C C . LEU A 1 339 ? -12.628 -7.461 30.703 1.00 83.62 339 LEU A C 1
ATOM 2745 O O . LEU A 1 339 ? -13.356 -7.374 31.690 1.00 83.62 339 LEU A O 1
ATOM 2749 N N . GLN A 1 340 ? -12.700 -8.514 29.881 1.00 77.25 340 GLN A N 1
ATOM 2750 C CA . GLN A 1 340 ? -13.572 -9.662 30.161 1.00 77.25 340 GLN A CA 1
ATOM 2751 C C . GLN A 1 340 ? -13.181 -10.424 31.439 1.00 77.25 340 GLN A C 1
ATOM 2753 O O . GLN A 1 340 ? -14.075 -10.936 32.122 1.00 77.25 340 GLN A O 1
ATOM 2758 N N . GLU A 1 341 ? -11.886 -10.465 31.774 1.00 73.94 341 GLU A N 1
ATOM 2759 C CA . GLU A 1 341 ? -11.323 -11.149 32.952 1.00 73.94 341 GLU A CA 1
ATOM 2760 C C . GLU A 1 341 ? -11.605 -10.406 34.272 1.00 73.94 341 GLU A C 1
ATOM 2762 O O . GLU A 1 341 ? -11.453 -10.972 35.356 1.00 73.94 341 GLU A O 1
ATOM 2767 N N . TYR A 1 342 ? -12.051 -9.150 34.199 1.00 74.00 342 TYR A N 1
ATOM 2768 C CA . TYR A 1 342 ? -12.314 -8.311 35.361 1.00 74.00 342 TYR A CA 1
ATOM 2769 C C . TYR A 1 342 ? -13.659 -8.660 36.035 1.00 74.00 342 TYR A C 1
ATOM 2771 O O . TYR A 1 342 ? -14.699 -8.720 35.372 1.00 74.00 342 TYR A O 1
ATOM 2779 N N . LYS A 1 343 ? -13.640 -8.891 37.360 1.00 70.06 343 LYS A N 1
ATOM 2780 C CA . LYS A 1 343 ? -14.774 -9.423 38.156 1.00 70.06 343 LYS A CA 1
ATOM 2781 C C . LYS A 1 343 ? -15.159 -8.584 39.388 1.00 70.06 343 LYS A C 1
ATOM 2783 O O . LYS A 1 343 ? -15.743 -9.118 40.323 1.00 70.06 343 LYS A O 1
ATOM 2788 N N . HIS A 1 344 ? -14.790 -7.307 39.451 1.00 70.06 344 HIS A N 1
ATOM 2789 C CA . HIS A 1 344 ? -15.125 -6.490 40.623 1.00 70.06 344 HIS A CA 1
ATOM 2790 C C . HIS A 1 344 ? -16.579 -5.992 40.569 1.00 70.06 344 HIS A C 1
ATOM 2792 O O . HIS A 1 344 ? -17.027 -5.526 39.522 1.00 70.06 344 HIS A O 1
ATOM 2798 N N . GLU A 1 345 ? -17.280 -6.057 41.700 1.00 71.75 345 GLU A N 1
ATOM 2799 C CA . GLU A 1 345 ? -18.670 -5.614 41.873 1.00 71.75 345 GLU A CA 1
ATOM 2800 C C . GLU A 1 345 ? -18.723 -4.565 43.004 1.00 71.75 345 GLU A C 1
ATOM 2802 O O . GLU A 1 345 ? -18.032 -4.715 44.017 1.00 71.75 345 GLU A O 1
ATOM 2807 N N . LEU A 1 346 ? -19.490 -3.479 42.829 1.00 64.94 346 LEU A N 1
ATOM 2808 C CA . LEU A 1 346 ? -19.725 -2.488 43.889 1.00 64.94 346 LEU A CA 1
ATOM 2809 C C . LEU A 1 346 ? -20.814 -2.993 44.840 1.00 64.94 346 LEU A C 1
ATOM 2811 O O . LEU A 1 346 ? -21.733 -3.692 44.426 1.00 64.94 346 LEU A O 1
ATOM 2815 N N . LYS A 1 347 ? -20.723 -2.602 46.114 1.00 67.56 347 LYS A N 1
ATOM 2816 C CA . LYS A 1 347 ? -21.730 -2.939 47.131 1.00 67.56 347 LYS A CA 1
ATOM 2817 C C . LYS A 1 347 ? -23.039 -2.163 46.915 1.00 67.56 347 LYS A C 1
ATOM 2819 O O . LYS A 1 347 ? -23.003 -1.012 46.474 1.00 67.56 347 LYS A O 1
ATOM 2824 N N . ALA A 1 348 ? -24.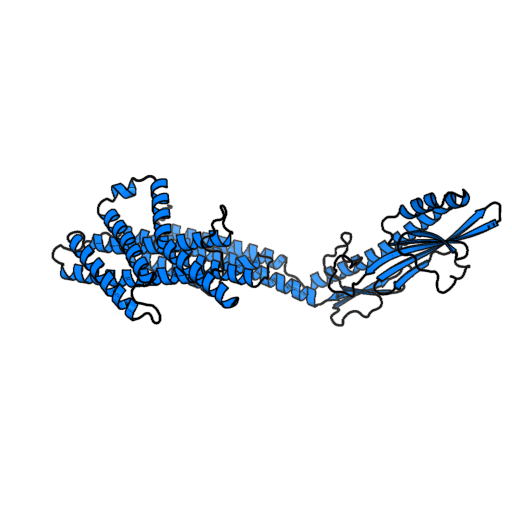153 -2.754 47.351 1.00 63.25 348 ALA A N 1
ATOM 2825 C CA . ALA A 1 348 ? -25.518 -2.218 47.261 1.00 63.25 348 ALA A CA 1
ATOM 2826 C C . ALA A 1 348 ? -25.690 -0.774 47.732 1.00 63.25 348 ALA A C 1
ATOM 2828 O O . ALA A 1 348 ? -26.475 -0.024 47.155 1.00 63.25 348 ALA A O 1
ATOM 2829 N N . ASP A 1 349 ? -24.940 -0.355 48.748 1.00 71.56 349 ASP A N 1
ATOM 2830 C CA . ASP A 1 349 ? -25.176 0.925 49.419 1.00 71.56 349 ASP A CA 1
ATOM 2831 C C . ASP A 1 349 ? -24.573 2.133 48.673 1.00 71.56 349 ASP A C 1
ATOM 2833 O O . ASP A 1 349 ? -24.711 3.277 49.101 1.00 71.56 349 ASP A O 1
ATOM 2837 N N . TRP A 1 350 ? -23.886 1.916 47.547 1.00 78.94 350 TRP A N 1
ATOM 2838 C CA . TRP A 1 350 ? -23.076 2.938 46.870 1.00 78.94 350 TRP A CA 1
ATOM 2839 C C . TRP A 1 350 ? -23.810 3.658 45.722 1.00 78.94 350 TRP A C 1
ATOM 2841 O O . TRP A 1 350 ? -23.256 3.867 44.640 1.00 78.94 350 TRP A O 1
ATOM 2851 N N . TYR A 1 351 ? -25.054 4.092 45.948 1.00 80.75 351 TYR A N 1
ATOM 2852 C CA . TYR A 1 351 ? -25.885 4.768 44.934 1.00 80.75 351 TYR A CA 1
ATOM 2853 C C . TYR A 1 351 ? -25.222 6.006 44.313 1.00 80.75 351 TYR A C 1
ATOM 2855 O O . TYR A 1 351 ? -25.264 6.196 43.099 1.00 80.75 351 TYR A O 1
ATOM 2863 N N . LEU A 1 352 ? -24.578 6.845 45.131 1.00 84.19 352 LEU A N 1
ATOM 2864 C CA . LEU A 1 352 ? -23.978 8.102 44.672 1.00 84.19 352 LEU A CA 1
ATOM 2865 C C . LEU A 1 352 ? -22.755 7.852 43.772 1.00 84.19 352 LEU A C 1
ATOM 2867 O O . LEU A 1 352 ? -22.572 8.532 42.761 1.00 84.19 352 LEU A O 1
ATOM 2871 N N . SER A 1 353 ? -21.971 6.814 44.079 1.00 84.75 353 SER A N 1
ATOM 2872 C CA . SER A 1 353 ? -20.872 6.355 43.225 1.00 84.75 353 SER A CA 1
ATOM 2873 C C . SER A 1 353 ? -21.385 5.785 41.904 1.00 84.75 353 SER A C 1
ATOM 2875 O O . SER A 1 353 ? -20.810 6.086 40.862 1.00 84.75 353 SER A O 1
ATOM 2877 N N . VAL A 1 354 ? -22.485 5.021 41.920 1.00 84.94 354 VAL A N 1
ATOM 2878 C CA . VAL A 1 354 ? -23.117 4.488 40.700 1.00 84.94 354 VAL A CA 1
ATOM 2879 C C . VAL A 1 354 ? -23.624 5.615 39.798 1.00 84.94 354 VAL A C 1
ATOM 2881 O O . VAL A 1 354 ? -23.350 5.593 38.600 1.00 84.94 354 VAL A O 1
ATOM 2884 N N . ILE A 1 355 ? -24.307 6.621 40.358 1.00 88.56 355 ILE A N 1
ATOM 2885 C CA . ILE A 1 355 ? -24.802 7.783 39.602 1.00 88.56 355 ILE A CA 1
ATOM 2886 C C . ILE A 1 355 ? -23.635 8.557 38.977 1.00 88.56 355 ILE A C 1
ATOM 2888 O O . ILE A 1 355 ? -23.656 8.834 37.779 1.00 88.56 355 ILE A O 1
ATOM 2892 N N . SER A 1 356 ? -22.600 8.868 39.764 1.00 89.44 356 SER A N 1
ATOM 2893 C CA . SER A 1 356 ? -21.422 9.600 39.279 1.00 89.44 356 SER A CA 1
ATOM 2894 C C . SER A 1 356 ? -20.702 8.843 38.157 1.00 89.44 356 SER A C 1
ATOM 2896 O O . SER A 1 356 ? -20.436 9.402 37.093 1.00 89.44 356 SER A O 1
ATOM 2898 N N . LEU A 1 357 ? -20.459 7.542 38.343 1.00 89.81 357 LEU A N 1
ATOM 2899 C CA . LEU A 1 357 ? -19.729 6.722 37.376 1.00 89.81 357 LEU A CA 1
ATOM 2900 C C . LEU A 1 357 ? -20.540 6.511 36.086 1.00 89.81 357 LEU A C 1
ATOM 2902 O O . LEU A 1 357 ? -19.983 6.627 34.996 1.00 89.81 357 LEU A O 1
ATOM 2906 N N . ALA A 1 358 ? -21.857 6.299 36.187 1.00 91.06 358 ALA A N 1
ATOM 2907 C CA . ALA A 1 358 ? -22.752 6.240 35.029 1.00 91.06 358 ALA A CA 1
ATOM 2908 C C . ALA A 1 358 ? -22.805 7.572 34.262 1.00 91.06 358 ALA A C 1
ATOM 2910 O O . ALA A 1 358 ? -22.802 7.563 33.030 1.00 91.06 358 ALA A O 1
ATOM 2911 N N . GLY A 1 359 ? -22.804 8.707 34.970 1.00 92.56 359 GLY A N 1
ATOM 2912 C CA . GLY A 1 359 ? -22.739 10.038 34.365 1.00 92.56 359 GLY A CA 1
ATOM 2913 C C . GLY A 1 359 ? -21.435 10.264 33.595 1.00 92.56 359 GLY A C 1
ATOM 2914 O O . GLY A 1 359 ? -21.456 10.587 32.409 1.00 92.56 359 GLY A O 1
ATOM 2915 N N . ILE A 1 360 ? -20.285 9.988 34.221 1.00 93.44 360 ILE A N 1
ATOM 2916 C CA . ILE A 1 360 ? -18.971 10.090 33.564 1.00 93.44 360 ILE A CA 1
ATOM 2917 C C . ILE A 1 360 ? -18.923 9.206 32.311 1.00 93.44 360 ILE A C 1
ATOM 2919 O O . ILE A 1 360 ? -18.494 9.655 31.248 1.00 93.44 360 ILE A O 1
ATOM 2923 N N . PHE A 1 361 ? -19.412 7.968 32.395 1.00 92.31 361 PHE A N 1
ATOM 2924 C CA . PHE A 1 361 ? -19.455 7.070 31.242 1.00 92.31 361 PHE A CA 1
ATOM 2925 C C . PHE A 1 361 ? -20.415 7.563 30.151 1.00 92.31 361 PHE A C 1
ATOM 2927 O O . PHE A 1 361 ? -20.127 7.367 28.973 1.00 92.31 361 PHE A O 1
ATOM 2934 N N . GLY A 1 362 ? -21.516 8.237 30.494 1.00 93.81 362 GLY A N 1
ATOM 2935 C CA . GLY A 1 362 ? -22.389 8.900 29.520 1.00 93.81 362 GLY A CA 1
ATOM 2936 C C . GLY A 1 362 ? -21.661 9.991 28.723 1.00 93.81 362 GLY A C 1
ATOM 2937 O O . GLY A 1 362 ? -21.751 10.022 27.492 1.00 93.81 362 GLY A O 1
ATOM 2938 N N . VAL A 1 363 ? -20.860 10.823 29.400 1.00 94.25 363 VAL A N 1
ATOM 2939 C CA . VAL A 1 363 ? -19.996 11.834 28.756 1.00 94.25 363 VAL A CA 1
ATOM 2940 C C . VAL A 1 363 ? -18.961 11.161 27.847 1.00 94.25 363 VAL A C 1
ATOM 2942 O O . VAL A 1 363 ? -18.814 11.540 26.685 1.00 94.25 363 VAL A O 1
ATOM 2945 N N . VAL A 1 364 ? -18.276 10.123 28.341 1.00 93.88 364 VAL A N 1
ATOM 2946 C CA . VAL A 1 364 ? -17.258 9.384 27.573 1.00 93.88 364 VAL A CA 1
ATOM 2947 C C . VAL A 1 364 ? -17.860 8.729 26.327 1.00 93.88 364 VAL A C 1
ATOM 2949 O O . VAL A 1 364 ? -17.288 8.860 25.246 1.00 93.88 364 VAL A O 1
ATOM 2952 N N . ASN A 1 365 ? -19.029 8.082 26.438 1.00 94.44 365 ASN A N 1
ATOM 2953 C CA . ASN A 1 365 ? -19.744 7.517 25.286 1.00 94.44 365 ASN A CA 1
ATOM 2954 C C . ASN A 1 365 ? -20.074 8.596 24.254 1.00 94.44 365 ASN A C 1
ATOM 2956 O O . ASN A 1 365 ? -19.894 8.372 23.061 1.00 94.44 365 ASN A O 1
ATOM 2960 N N . THR A 1 366 ? -20.525 9.767 24.706 1.00 94.19 366 THR A N 1
ATOM 2961 C CA . THR A 1 366 ? -20.839 10.891 23.818 1.00 94.19 366 THR A CA 1
ATOM 2962 C C . THR A 1 366 ? -19.618 11.302 23.006 1.00 94.19 366 THR A C 1
ATOM 2964 O O . THR A 1 366 ? -19.663 11.297 21.778 1.00 94.19 366 THR A O 1
ATOM 2967 N N . LEU A 1 367 ? -18.510 11.617 23.681 1.00 92.81 367 LEU A N 1
ATOM 2968 C CA . LEU A 1 367 ? -17.285 12.067 23.022 1.00 92.81 367 LEU A CA 1
ATOM 2969 C C . LEU A 1 367 ? -16.720 10.996 22.082 1.00 92.81 367 LEU A C 1
ATOM 2971 O O . LEU A 1 367 ? -16.327 11.311 20.959 1.00 92.81 367 LEU A O 1
ATOM 2975 N N . ALA A 1 368 ? -16.716 9.733 22.511 1.00 92.56 368 ALA A N 1
ATOM 2976 C CA . ALA A 1 368 ? -16.228 8.622 21.704 1.00 92.56 368 ALA A CA 1
ATOM 2977 C C . ALA A 1 368 ? -17.076 8.395 20.441 1.00 92.56 368 ALA A C 1
ATOM 2979 O O . ALA A 1 368 ? -16.518 8.288 19.351 1.00 92.56 368 ALA A O 1
ATOM 2980 N N . ILE A 1 369 ? -18.410 8.368 20.560 1.00 93.94 369 ILE A N 1
ATOM 2981 C CA . ILE A 1 369 ? -19.320 8.150 19.424 1.00 93.94 369 ILE A CA 1
ATOM 2982 C C . ILE A 1 369 ? -19.260 9.328 18.441 1.00 93.94 369 ILE A C 1
ATOM 2984 O O . ILE A 1 369 ? -19.145 9.109 17.235 1.00 93.94 369 ILE A O 1
ATOM 2988 N N . LEU A 1 370 ? -19.258 10.570 18.939 1.00 91.31 370 LEU A N 1
ATOM 2989 C CA . LEU A 1 370 ? -19.100 11.767 18.104 1.00 91.31 370 LEU A CA 1
ATOM 2990 C C . LEU A 1 370 ? -17.782 11.741 17.319 1.00 91.31 370 LEU A C 1
ATOM 2992 O O . LEU A 1 370 ? -17.767 11.988 16.112 1.00 91.31 370 LEU A O 1
ATOM 2996 N N . SER A 1 371 ? -16.678 11.426 18.002 1.00 90.06 371 SER A N 1
ATOM 2997 C CA . SER A 1 371 ? -15.346 11.388 17.388 1.00 90.06 371 SER A CA 1
ATOM 2998 C C . SER A 1 371 ? -15.255 10.281 16.342 1.00 90.06 371 SER A C 1
ATOM 3000 O O . SER A 1 371 ? -14.706 10.495 15.265 1.00 90.06 371 SER A O 1
ATOM 3002 N N . PHE A 1 372 ? -15.856 9.124 16.625 1.00 92.06 372 PHE A N 1
ATOM 3003 C CA . PHE A 1 372 ? -15.948 8.003 15.700 1.00 92.06 372 PHE A CA 1
ATOM 3004 C C . PHE A 1 372 ? -16.704 8.367 14.413 1.00 92.06 372 PHE A C 1
ATOM 3006 O O . PHE A 1 372 ? -16.176 8.155 13.323 1.00 92.06 372 PHE A O 1
ATOM 3013 N N . PHE A 1 373 ? -17.893 8.973 14.507 1.00 91.44 373 PHE A N 1
ATOM 3014 C CA . PHE A 1 373 ? -18.648 9.389 13.318 1.00 91.44 373 PHE A CA 1
ATOM 3015 C C . PHE A 1 373 ? -17.942 10.485 12.519 1.00 91.44 373 PHE A C 1
ATOM 3017 O O . PHE A 1 373 ? -17.967 10.460 11.289 1.00 91.44 373 PHE A O 1
ATOM 3024 N N . LYS A 1 374 ? -17.273 11.425 13.198 1.00 88.56 374 LYS A N 1
ATOM 3025 C CA . LYS A 1 374 ? -16.449 12.441 12.533 1.00 88.56 374 LYS A CA 1
ATOM 3026 C C . LYS A 1 374 ? -15.288 11.804 11.764 1.00 88.56 374 LYS A C 1
ATOM 3028 O O . LYS A 1 374 ? -15.087 12.138 10.601 1.00 88.56 374 LYS A O 1
ATOM 3033 N N . MET A 1 375 ? -14.574 10.869 12.389 1.00 88.12 375 MET A N 1
ATOM 3034 C CA . MET A 1 375 ? -13.461 10.147 11.770 1.00 88.12 375 MET A CA 1
ATOM 3035 C C . MET A 1 375 ? -13.924 9.312 10.570 1.00 88.12 375 MET A C 1
ATOM 3037 O O . MET A 1 375 ? -13.294 9.366 9.518 1.00 88.12 375 MET A O 1
ATOM 3041 N N . LEU A 1 376 ? -15.043 8.584 10.691 1.00 89.38 376 LEU A N 1
ATOM 3042 C CA . LEU A 1 376 ? -15.624 7.835 9.571 1.00 89.38 376 LEU A CA 1
ATOM 3043 C C . LEU A 1 376 ? -15.984 8.756 8.400 1.00 89.38 376 LEU A C 1
ATOM 3045 O O . LEU A 1 376 ? -15.737 8.403 7.249 1.00 89.38 376 LEU A O 1
ATOM 3049 N N . PHE A 1 377 ? -16.575 9.920 8.685 1.00 89.12 377 PHE A N 1
ATOM 3050 C CA . PHE A 1 377 ? -16.955 10.885 7.656 1.00 89.12 377 PHE A CA 1
ATOM 3051 C C . PHE A 1 377 ? -15.736 11.415 6.904 1.00 89.12 377 PHE A C 1
ATOM 3053 O O . PHE A 1 377 ? -15.739 11.396 5.679 1.00 89.12 377 PHE A O 1
ATOM 3060 N N . GLN A 1 378 ? -14.683 11.810 7.626 1.00 86.31 378 GLN A N 1
ATOM 3061 C CA . GLN A 1 378 ? -13.425 12.261 7.024 1.00 86.31 378 GLN A CA 1
ATOM 3062 C C . GLN A 1 378 ? -12.790 11.157 6.169 1.00 86.31 378 GLN A C 1
ATOM 3064 O O . GLN A 1 378 ? -12.570 11.362 4.983 1.00 86.31 378 GLN A O 1
ATOM 3069 N N . ALA A 1 379 ? -12.633 9.946 6.715 1.00 85.31 379 ALA A N 1
ATOM 3070 C CA . ALA A 1 379 ? -12.066 8.815 5.977 1.00 85.31 379 ALA A CA 1
ATOM 3071 C C . ALA A 1 379 ? -12.849 8.476 4.696 1.00 85.31 379 ALA A C 1
ATOM 3073 O O . ALA A 1 379 ? -12.262 8.081 3.695 1.00 85.31 379 ALA A O 1
ATOM 3074 N N . THR A 1 380 ? -14.175 8.637 4.715 1.00 86.38 380 THR A N 1
ATOM 3075 C CA . THR A 1 380 ? -15.032 8.386 3.547 1.00 86.38 380 THR A CA 1
ATOM 3076 C C . THR A 1 380 ? -14.920 9.501 2.507 1.00 86.38 380 THR A C 1
ATOM 3078 O O . THR A 1 380 ? -14.860 9.220 1.313 1.00 86.38 380 THR A O 1
ATOM 3081 N N . ASN A 1 381 ? -14.898 10.759 2.951 1.00 86.06 381 ASN A N 1
ATOM 3082 C CA . ASN A 1 381 ? -14.833 11.927 2.075 1.00 86.06 381 ASN A CA 1
ATOM 3083 C C . ASN A 1 381 ? -13.457 12.054 1.396 1.00 86.06 381 ASN A C 1
ATOM 3085 O O . ASN A 1 381 ? -13.379 12.401 0.221 1.00 86.06 381 ASN A O 1
ATOM 3089 N N . ASP A 1 382 ? -12.390 11.699 2.112 1.00 81.88 382 ASP A N 1
ATOM 3090 C CA . ASP A 1 382 ? -11.011 11.839 1.638 1.00 81.88 382 ASP A CA 1
ATOM 3091 C C . ASP A 1 382 ? -10.562 10.651 0.763 1.00 81.88 382 ASP A C 1
ATOM 3093 O O . ASP A 1 382 ? -9.573 10.749 0.040 1.00 81.88 382 ASP A O 1
ATOM 3097 N N . ALA A 1 383 ? -11.282 9.522 0.773 1.00 79.38 383 ALA A N 1
ATOM 3098 C CA . ALA A 1 383 ? -10.888 8.311 0.043 1.00 79.38 383 ALA A CA 1
ATOM 3099 C C . ALA A 1 383 ? -10.925 8.448 -1.492 1.00 79.38 383 ALA A C 1
ATOM 3101 O O . ALA A 1 383 ? -10.293 7.652 -2.181 1.00 79.38 383 ALA A O 1
ATOM 3102 N N . GLY A 1 384 ? -11.670 9.418 -2.040 1.00 74.00 384 GLY A N 1
ATOM 3103 C CA . GLY A 1 384 ? -11.721 9.679 -3.486 1.00 74.00 384 GLY A CA 1
ATOM 3104 C C . GLY A 1 384 ? -12.370 8.575 -4.337 1.00 74.00 384 GLY A C 1
ATOM 3105 O O . GLY A 1 384 ? -12.263 8.609 -5.558 1.00 74.00 384 GLY A O 1
ATOM 3106 N N . VAL A 1 385 ? -13.050 7.606 -3.717 1.00 81.31 385 VAL A N 1
ATOM 3107 C CA . VAL A 1 385 ? -13.699 6.472 -4.400 1.00 81.31 385 VAL A CA 1
ATOM 3108 C C . VAL A 1 385 ? -15.187 6.716 -4.647 1.00 81.31 385 VAL A C 1
ATOM 3110 O O . VAL A 1 385 ? -15.827 7.524 -3.971 1.00 81.31 385 VAL A O 1
ATOM 3113 N N . ALA A 1 386 ? -15.768 5.981 -5.597 1.00 77.25 386 ALA A N 1
ATOM 3114 C CA . ALA A 1 386 ? -17.212 5.973 -5.800 1.00 77.25 386 ALA A CA 1
ATOM 3115 C C . ALA A 1 386 ? -17.919 5.376 -4.569 1.00 77.25 386 ALA A C 1
ATOM 3117 O O . ALA A 1 386 ? -17.757 4.199 -4.231 1.00 77.25 386 ALA A O 1
ATOM 3118 N N . LEU A 1 387 ? -18.694 6.216 -3.881 1.00 79.88 387 LEU A N 1
ATOM 3119 C CA . LEU A 1 387 ? -19.509 5.836 -2.730 1.00 79.88 387 LEU A CA 1
ATOM 3120 C C . LEU A 1 387 ? -20.868 5.318 -3.202 1.00 79.88 387 LEU A C 1
ATOM 3122 O O . LEU A 1 387 ? -21.432 5.843 -4.158 1.00 79.88 387 LEU A O 1
ATOM 3126 N N . LEU A 1 388 ? -21.406 4.325 -2.488 1.00 75.12 388 LEU A N 1
ATOM 3127 C CA . LEU A 1 388 ? -22.700 3.693 -2.792 1.00 75.12 388 LEU A CA 1
ATOM 3128 C C . LEU A 1 388 ? -22.793 3.192 -4.246 1.00 75.12 388 LEU A C 1
ATOM 3130 O O . LEU A 1 388 ? -23.832 3.325 -4.892 1.00 75.12 388 LEU A O 1
ATOM 3134 N N . ASP A 1 389 ? -21.699 2.626 -4.761 1.00 65.75 389 ASP A N 1
ATOM 3135 C CA . ASP A 1 389 ? -21.671 2.057 -6.103 1.00 65.75 389 ASP A CA 1
ATOM 3136 C C . ASP A 1 389 ? -22.642 0.864 -6.186 1.00 65.75 389 ASP A C 1
ATOM 3138 O O . ASP A 1 389 ? -22.503 -0.127 -5.470 1.00 65.75 389 ASP A O 1
ATOM 3142 N N . LEU A 1 390 ? -23.662 0.991 -7.040 1.00 65.06 390 LEU A N 1
ATOM 3143 C CA . LEU A 1 390 ? -24.712 -0.012 -7.258 1.00 65.06 390 LEU A CA 1
ATOM 3144 C C . LEU A 1 390 ? -24.256 -1.151 -8.184 1.00 65.06 390 LEU A C 1
ATOM 3146 O O . LEU A 1 390 ? -25.045 -2.046 -8.498 1.00 65.06 390 LEU A O 1
ATOM 3150 N N . ARG A 1 391 ? -23.003 -1.127 -8.657 1.00 74.62 391 ARG A N 1
ATOM 3151 C CA . ARG A 1 391 ? -22.423 -2.234 -9.419 1.00 74.62 391 ARG A CA 1
ATOM 3152 C C . ARG A 1 391 ? -22.384 -3.506 -8.569 1.00 74.62 391 ARG A C 1
ATOM 3154 O O . ARG A 1 391 ? -22.047 -3.485 -7.390 1.00 74.62 391 ARG A O 1
ATOM 3161 N N . ILE A 1 392 ? -22.677 -4.642 -9.210 1.00 69.75 392 ILE A N 1
ATOM 3162 C CA . ILE A 1 392 ? -22.630 -5.976 -8.581 1.00 69.75 392 ILE A CA 1
ATOM 3163 C C . ILE A 1 392 ? -21.230 -6.261 -8.007 1.00 69.75 392 ILE A C 1
ATOM 3165 O O . ILE A 1 392 ? -21.109 -6.864 -6.943 1.00 69.75 392 ILE A O 1
ATOM 3169 N N . PHE A 1 393 ? -20.187 -5.782 -8.691 1.00 73.69 393 PHE A N 1
ATOM 3170 C CA . PHE A 1 393 ? -18.814 -5.756 -8.200 1.00 73.69 393 PHE A CA 1
ATOM 3171 C C . PHE A 1 393 ? -18.328 -4.301 -8.168 1.00 73.69 393 PHE A C 1
ATOM 3173 O O . PHE A 1 393 ? -18.055 -3.742 -9.234 1.00 73.69 393 PHE A O 1
ATOM 3180 N N . PRO A 1 394 ? -18.263 -3.674 -6.980 1.00 78.81 394 PRO A N 1
ATOM 3181 C CA . PRO A 1 394 ? -17.715 -2.335 -6.843 1.00 78.81 394 PRO A CA 1
ATOM 3182 C C . PRO A 1 394 ? -16.224 -2.319 -7.185 1.00 78.81 394 PRO A C 1
ATOM 3184 O O . PRO A 1 394 ? -15.541 -3.346 -7.128 1.00 78.81 394 PRO A O 1
ATOM 3187 N N . GLU A 1 395 ? -15.709 -1.137 -7.510 1.00 82.62 395 GLU A N 1
ATOM 3188 C CA . GLU A 1 395 ? -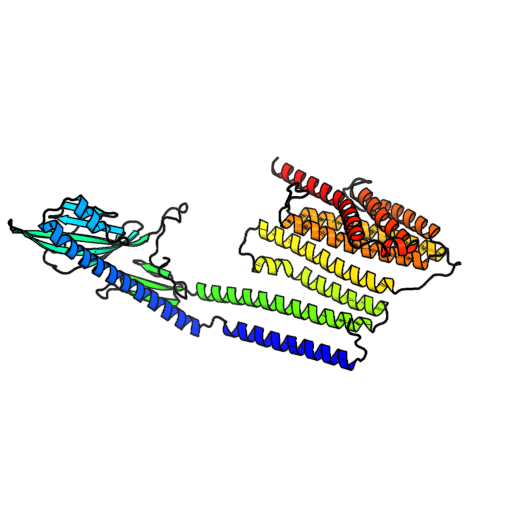14.278 -0.955 -7.752 1.00 82.62 395 GLU A CA 1
ATOM 3189 C C . GLU A 1 395 ? -13.444 -1.380 -6.522 1.00 82.62 395 GLU A C 1
ATOM 3191 O O . GLU A 1 395 ? -13.890 -1.206 -5.379 1.00 82.62 395 GLU A O 1
ATOM 3196 N N . PRO A 1 396 ? -12.221 -1.920 -6.711 1.00 82.44 396 PRO A N 1
ATOM 3197 C CA . PRO A 1 396 ? -11.403 -2.433 -5.609 1.00 82.44 396 PRO A CA 1
ATOM 3198 C C . PRO A 1 396 ? -11.180 -1.420 -4.479 1.00 82.44 396 PRO A C 1
ATOM 3200 O O . PRO A 1 396 ? -11.209 -1.790 -3.306 1.00 82.44 396 PRO A O 1
ATOM 3203 N N . GLY A 1 397 ? -11.028 -0.134 -4.816 1.00 85.31 397 GLY A N 1
ATOM 3204 C CA . GLY A 1 397 ? -10.906 0.943 -3.831 1.00 85.31 397 GLY A CA 1
ATOM 3205 C C . GLY A 1 397 ? -12.134 1.062 -2.921 1.00 85.31 397 GLY A C 1
ATOM 3206 O O . GLY A 1 397 ? -11.991 1.201 -1.707 1.00 85.31 397 GLY A O 1
ATOM 3207 N N . THR A 1 398 ? -13.342 0.924 -3.473 1.00 87.88 398 THR A N 1
ATOM 3208 C CA . THR A 1 398 ? -14.599 0.944 -2.707 1.00 87.88 398 THR A CA 1
ATOM 3209 C C . THR A 1 398 ? -14.728 -0.288 -1.808 1.00 87.88 398 THR A C 1
ATOM 3211 O O . THR A 1 398 ? -15.155 -0.164 -0.659 1.00 87.88 398 THR A O 1
ATOM 3214 N N . ILE A 1 399 ? -14.294 -1.466 -2.273 1.00 87.56 399 ILE A N 1
ATOM 3215 C CA . ILE A 1 399 ? -14.252 -2.688 -1.447 1.00 87.56 399 ILE A CA 1
ATOM 3216 C C . ILE A 1 399 ? -13.326 -2.488 -0.240 1.00 87.56 399 ILE A C 1
ATOM 3218 O O . ILE A 1 399 ? -13.712 -2.786 0.894 1.00 87.56 399 ILE A O 1
ATOM 3222 N N . ILE A 1 400 ? -12.121 -1.954 -0.471 1.00 88.88 400 ILE A N 1
ATOM 3223 C CA . ILE A 1 400 ? -11.156 -1.657 0.594 1.00 88.88 400 ILE A CA 1
ATOM 3224 C C . ILE A 1 400 ? -11.756 -0.645 1.570 1.00 88.88 400 ILE A C 1
ATOM 3226 O O . ILE A 1 400 ? -11.710 -0.879 2.776 1.00 88.88 400 ILE A O 1
ATOM 3230 N N . LEU A 1 401 ? -12.382 0.429 1.081 1.00 90.56 401 LEU A N 1
ATOM 3231 C CA . LEU A 1 401 ? -13.041 1.413 1.938 1.00 90.56 401 LEU A CA 1
ATOM 3232 C C . LEU A 1 401 ? -14.109 0.763 2.831 1.00 90.56 401 LEU A C 1
ATOM 3234 O O . LEU A 1 401 ? -14.112 0.989 4.038 1.00 90.56 401 LEU A O 1
ATOM 3238 N N . TYR A 1 402 ? -14.990 -0.080 2.288 1.00 89.50 402 TYR A N 1
ATOM 3239 C CA . TYR A 1 402 ? -16.008 -0.770 3.091 1.00 89.50 402 TYR A CA 1
ATOM 3240 C C . TYR A 1 402 ? -15.404 -1.685 4.153 1.00 89.50 402 TYR A C 1
ATOM 3242 O O . TYR A 1 402 ? -15.907 -1.743 5.278 1.00 89.50 402 TYR A O 1
ATOM 3250 N N . LEU A 1 403 ? -14.295 -2.351 3.834 1.00 90.50 403 LEU A N 1
ATOM 3251 C CA . LEU A 1 403 ? -13.548 -3.150 4.796 1.00 90.50 403 LEU A CA 1
ATOM 3252 C C . LEU A 1 403 ? -12.968 -2.263 5.911 1.00 90.50 403 LEU A C 1
ATOM 3254 O O . LEU A 1 403 ? -13.131 -2.585 7.088 1.00 90.50 403 LEU A O 1
ATOM 3258 N N . VAL A 1 404 ? -12.375 -1.115 5.570 1.00 92.12 404 VAL A N 1
ATOM 3259 C CA . VAL A 1 404 ? -11.861 -0.126 6.534 1.00 92.12 404 VAL A CA 1
ATOM 3260 C C . VAL A 1 404 ? -12.963 0.381 7.463 1.00 92.12 404 VAL A C 1
ATOM 3262 O O . VAL A 1 404 ? -12.805 0.335 8.686 1.00 92.12 404 VAL A O 1
ATOM 3265 N N . LEU A 1 405 ? -14.100 0.810 6.908 1.00 91.94 405 LEU A N 1
ATOM 3266 C CA . LEU A 1 405 ? -15.242 1.289 7.690 1.00 91.94 405 LEU A CA 1
ATOM 3267 C C . LEU A 1 405 ? -15.792 0.181 8.597 1.00 91.94 405 LEU A C 1
ATOM 3269 O O . LEU A 1 405 ? -16.089 0.432 9.767 1.00 91.94 405 LEU A O 1
ATOM 3273 N N . GLY A 1 406 ? -15.863 -1.058 8.102 1.00 92.25 406 GLY A N 1
ATOM 3274 C CA . GLY A 1 406 ? -16.281 -2.215 8.888 1.00 92.25 406 GLY A CA 1
ATOM 3275 C C . GLY A 1 406 ? -15.339 -2.512 10.055 1.00 92.25 406 GLY A C 1
ATOM 3276 O O . GLY A 1 406 ? -15.802 -2.685 11.183 1.00 92.25 406 GLY A O 1
ATOM 3277 N N . MET A 1 407 ? -14.023 -2.506 9.818 1.00 93.50 407 MET A N 1
ATOM 3278 C CA . MET A 1 407 ? -13.013 -2.708 10.863 1.00 93.50 407 MET A CA 1
ATOM 3279 C C . MET A 1 407 ? -13.068 -1.611 11.928 1.00 93.50 407 MET A C 1
ATOM 3281 O O . MET A 1 407 ? -13.099 -1.923 13.118 1.00 93.50 407 MET A O 1
ATOM 3285 N N . ALA A 1 408 ? -13.136 -0.341 11.518 1.00 93.31 408 ALA A N 1
ATOM 3286 C CA . ALA A 1 408 ? -13.234 0.790 12.436 1.00 93.31 408 ALA A CA 1
ATOM 3287 C C . ALA A 1 408 ? -14.514 0.722 13.286 1.00 93.31 408 ALA A C 1
ATOM 3289 O O . ALA A 1 408 ? -14.469 0.919 14.502 1.00 93.31 408 ALA A O 1
ATOM 3290 N N . THR A 1 409 ? -15.649 0.389 12.664 1.00 94.06 409 THR A N 1
ATOM 3291 C CA . THR A 1 409 ? -16.943 0.260 13.354 1.00 94.06 409 THR A CA 1
ATOM 3292 C C . THR A 1 409 ? -16.942 -0.889 14.348 1.00 94.06 409 THR A C 1
ATOM 3294 O O . THR A 1 409 ? -17.394 -0.729 15.481 1.00 94.06 409 THR A O 1
ATOM 3297 N N . LEU A 1 410 ? -16.375 -2.032 13.964 1.00 93.19 410 LEU A N 1
ATOM 3298 C CA . LEU A 1 410 ? -16.234 -3.178 14.852 1.00 93.19 410 LEU A CA 1
ATOM 3299 C C . LEU A 1 410 ? -15.294 -2.859 16.022 1.00 93.19 410 LEU A C 1
ATOM 3301 O O . LEU A 1 410 ? -15.604 -3.197 17.163 1.00 93.19 410 LEU A O 1
ATOM 3305 N N . ALA A 1 411 ? -14.186 -2.160 15.766 1.00 94.19 411 ALA A N 1
ATOM 3306 C CA . ALA A 1 411 ? -13.240 -1.739 16.790 1.00 94.19 411 ALA A CA 1
ATOM 3307 C C . ALA A 1 411 ? -13.892 -0.827 17.840 1.00 94.19 411 ALA A C 1
ATOM 3309 O O . ALA A 1 411 ? -13.860 -1.147 19.034 1.00 94.19 411 ALA A O 1
ATOM 3310 N N . ALA A 1 412 ? -14.518 0.268 17.393 1.00 93.38 412 ALA A N 1
ATOM 3311 C CA . ALA A 1 412 ? -15.188 1.235 18.258 1.00 93.38 412 ALA A CA 1
ATOM 3312 C C . ALA A 1 412 ? -16.372 0.603 19.005 1.00 93.38 412 ALA A C 1
ATOM 3314 O O . ALA A 1 412 ? -16.489 0.758 20.221 1.00 93.38 412 ALA A O 1
ATOM 3315 N N . GLY A 1 413 ? -17.203 -0.171 18.300 1.00 92.31 413 GLY A N 1
ATOM 3316 C CA . GLY A 1 413 ? -18.341 -0.876 18.884 1.00 92.31 413 GLY A CA 1
ATOM 3317 C C . GLY A 1 413 ? -17.921 -1.830 19.999 1.00 92.31 413 GLY A C 1
ATOM 3318 O O . GLY A 1 413 ? -18.471 -1.766 21.095 1.00 92.31 413 GLY A O 1
ATOM 3319 N N . ASN A 1 414 ? -16.900 -2.659 19.771 1.00 91.62 414 ASN A N 1
ATOM 3320 C CA . ASN A 1 414 ? -16.375 -3.575 20.787 1.00 91.62 414 ASN A CA 1
ATOM 3321 C C . ASN A 1 414 ? -15.849 -2.836 22.026 1.00 91.62 414 ASN A C 1
ATOM 3323 O O . ASN A 1 414 ? -16.184 -3.223 23.145 1.00 91.62 414 ASN A O 1
ATOM 3327 N N . ILE A 1 415 ? -15.071 -1.760 21.846 1.00 92.12 415 ILE A N 1
ATOM 3328 C CA . ILE A 1 415 ? -14.540 -0.967 22.966 1.00 92.12 415 ILE A CA 1
ATOM 3329 C C . ILE A 1 415 ? -15.694 -0.394 23.796 1.00 92.12 415 ILE A C 1
ATOM 3331 O O . ILE A 1 415 ? -15.734 -0.592 25.011 1.00 92.12 415 ILE A O 1
ATOM 3335 N N . LEU A 1 416 ? -16.663 0.257 23.147 1.00 93.06 416 LEU A N 1
ATOM 3336 C CA . LEU A 1 416 ? -17.804 0.866 23.828 1.00 93.06 416 LEU A CA 1
ATOM 3337 C C . LEU A 1 416 ? -18.689 -0.177 24.523 1.00 93.06 416 LEU A C 1
ATOM 3339 O O . LEU A 1 416 ? -19.091 0.022 25.668 1.00 93.06 416 LEU A O 1
ATOM 3343 N N . VAL A 1 417 ? -18.958 -1.315 23.876 1.00 91.56 417 VAL A N 1
ATOM 3344 C CA . VAL A 1 417 ? -19.730 -2.416 24.471 1.00 91.56 417 VAL A CA 1
ATOM 3345 C C . VAL A 1 417 ? -19.023 -2.969 25.707 1.00 91.56 417 VAL A C 1
ATOM 3347 O O . VAL A 1 417 ? -19.669 -3.175 26.732 1.00 91.56 417 VAL A O 1
ATOM 3350 N N . VAL A 1 418 ? -17.708 -3.188 25.650 1.00 90.00 418 VAL A N 1
ATOM 3351 C CA . VAL A 1 418 ? -16.930 -3.731 26.775 1.00 90.00 418 VAL A CA 1
ATOM 3352 C C . VAL A 1 418 ? -16.868 -2.751 27.941 1.00 90.00 418 VAL A C 1
ATOM 3354 O O . VAL A 1 418 ? -17.059 -3.163 29.084 1.00 90.00 418 VAL A O 1
ATOM 3357 N N . ILE A 1 419 ? -16.656 -1.464 27.666 1.00 89.19 419 ILE A N 1
ATOM 3358 C CA . ILE A 1 419 ? -16.641 -0.401 28.677 1.00 89.19 419 ILE A CA 1
ATOM 3359 C C . ILE A 1 419 ? -18.016 -0.287 29.353 1.00 89.19 419 ILE A C 1
ATOM 3361 O O . ILE A 1 419 ? -18.107 -0.339 30.580 1.00 89.19 419 ILE A O 1
ATOM 3365 N N . ASN A 1 420 ? -19.103 -0.225 28.578 1.00 91.12 420 ASN A N 1
ATOM 3366 C CA . ASN A 1 420 ? -20.461 -0.152 29.127 1.00 91.12 420 ASN A CA 1
ATOM 3367 C C . ASN A 1 420 ? -20.840 -1.418 29.899 1.00 91.12 420 ASN A C 1
ATOM 3369 O O . ASN A 1 420 ? -21.472 -1.353 30.952 1.00 91.12 420 ASN A O 1
ATOM 3373 N N . ARG A 1 421 ? -20.395 -2.584 29.431 1.00 87.62 421 ARG A N 1
ATOM 3374 C CA . ARG A 1 421 ? -20.570 -3.835 30.163 1.00 87.62 421 ARG A CA 1
ATOM 3375 C C . ARG A 1 421 ? -19.810 -3.836 31.488 1.00 87.62 421 ARG A C 1
ATOM 3377 O O . ARG A 1 421 ? -20.349 -4.303 32.486 1.00 87.62 421 ARG A O 1
ATOM 3384 N N . MET A 1 422 ? -18.580 -3.326 31.515 1.00 86.62 422 MET A N 1
ATOM 3385 C CA . MET A 1 422 ? -17.806 -3.192 32.750 1.00 86.62 422 MET A CA 1
ATOM 3386 C C . MET A 1 422 ? -18.576 -2.344 33.773 1.00 86.62 422 MET A C 1
ATOM 3388 O O . MET A 1 422 ? -18.721 -2.759 34.920 1.00 86.62 422 MET A O 1
ATOM 3392 N N . LEU A 1 423 ? -19.158 -1.222 33.339 1.00 88.38 423 LEU A N 1
ATOM 3393 C CA . LEU A 1 423 ? -20.035 -0.383 34.161 1.00 88.38 423 LEU A CA 1
ATOM 3394 C C . LEU A 1 423 ? -21.271 -1.144 34.681 1.00 88.38 423 LEU A C 1
ATOM 3396 O O . LEU A 1 423 ? -21.608 -1.032 35.863 1.00 88.38 423 LEU A O 1
ATOM 3400 N N . PHE A 1 424 ? -21.947 -1.931 33.838 1.00 87.44 424 PHE A N 1
ATOM 3401 C CA . PHE A 1 424 ? -23.108 -2.721 34.270 1.00 87.44 424 PHE A CA 1
ATOM 3402 C C . PHE A 1 424 ? -22.746 -3.845 35.240 1.00 87.44 424 PHE A C 1
ATOM 3404 O O . PHE A 1 424 ? -23.515 -4.102 36.161 1.00 87.44 424 PHE A O 1
ATOM 3411 N N . ARG A 1 425 ? -21.568 -4.460 35.095 1.00 82.94 425 ARG A N 1
ATOM 3412 C CA . ARG A 1 425 ? -21.041 -5.422 36.074 1.00 82.94 425 ARG A CA 1
ATOM 3413 C C . ARG A 1 425 ? -20.750 -4.760 37.416 1.00 82.94 425 ARG A C 1
ATOM 3415 O O . ARG A 1 425 ? -21.167 -5.275 38.446 1.00 82.94 425 ARG A O 1
ATOM 3422 N N . PHE A 1 426 ? -20.101 -3.593 37.409 1.00 81.88 426 PHE A N 1
ATOM 3423 C CA . PHE A 1 426 ? -19.848 -2.836 38.637 1.00 81.88 426 PHE A CA 1
ATOM 3424 C C . PHE A 1 426 ? -21.136 -2.466 39.373 1.00 81.88 426 PHE A C 1
ATOM 3426 O O . PHE A 1 426 ? -21.147 -2.461 40.596 1.00 81.88 426 PHE A O 1
ATOM 3433 N N . SER A 1 427 ? -22.207 -2.152 38.644 1.00 83.31 427 SER A N 1
ATOM 3434 C CA . SER A 1 427 ? -23.467 -1.636 39.193 1.00 83.31 427 SER A CA 1
ATOM 3435 C C . SER A 1 427 ? -24.631 -2.618 39.045 1.00 83.31 427 SER A C 1
ATOM 3437 O O . SER A 1 427 ? -25.778 -2.211 38.858 1.00 83.31 427 SER A O 1
ATOM 3439 N N . ARG A 1 428 ? -24.345 -3.923 39.115 1.00 80.75 428 ARG A N 1
ATOM 3440 C CA . ARG A 1 428 ? -25.295 -4.994 38.784 1.00 80.75 428 ARG A CA 1
ATOM 3441 C C . ARG A 1 428 ? -26.603 -4.920 39.574 1.00 80.75 428 ARG A C 1
ATOM 3443 O O . ARG A 1 428 ? -27.672 -5.127 39.002 1.00 80.75 428 ARG A O 1
ATOM 3450 N N . GLU A 1 429 ? -26.525 -4.564 40.852 1.00 81.19 429 GLU A N 1
ATOM 3451 C CA . GLU A 1 429 ? -27.687 -4.404 41.738 1.00 81.19 429 GLU A CA 1
ATOM 3452 C C . GLU A 1 429 ? -28.559 -3.189 41.364 1.00 81.19 429 GLU A C 1
ATOM 3454 O O . GLU A 1 429 ? -29.767 -3.196 41.593 1.00 81.19 429 GLU A O 1
ATOM 3459 N N . HIS A 1 430 ? -27.980 -2.197 40.678 1.00 83.56 430 HIS A N 1
ATOM 3460 C CA . HIS A 1 430 ? -28.613 -0.929 40.289 1.00 83.56 430 HIS A CA 1
ATOM 3461 C C . HIS A 1 430 ? -28.721 -0.741 38.774 1.00 83.56 430 HIS A C 1
ATOM 3463 O O . HIS A 1 430 ? -28.838 0.383 38.291 1.00 83.56 430 HIS A O 1
ATOM 3469 N N . LEU A 1 431 ? -28.732 -1.829 37.998 1.00 84.12 431 LEU A N 1
ATOM 3470 C CA . LEU A 1 431 ? -28.637 -1.797 36.532 1.00 84.12 431 LEU A CA 1
ATOM 3471 C C . LEU A 1 431 ? -29.652 -0.845 35.872 1.00 84.12 431 LEU A C 1
ATOM 3473 O O . LEU A 1 431 ? -29.304 -0.121 34.939 1.00 84.12 431 LEU A O 1
ATOM 3477 N N . LYS A 1 432 ? -30.899 -0.800 36.368 1.00 88.00 432 LYS A N 1
ATOM 3478 C CA . LYS A 1 432 ? -31.931 0.126 35.860 1.00 88.00 432 LYS A CA 1
ATOM 3479 C C . LYS A 1 432 ? -31.542 1.592 36.078 1.00 88.00 432 LYS A C 1
ATOM 3481 O O . LYS A 1 432 ? -31.650 2.381 35.147 1.00 88.00 432 LYS A O 1
ATOM 3486 N N . LEU A 1 433 ? -31.072 1.938 37.278 1.00 88.19 433 LEU A N 1
ATOM 3487 C CA . LEU A 1 433 ? -30.622 3.289 37.612 1.00 88.19 433 LEU A CA 1
ATOM 3488 C C . LEU A 1 433 ? -29.414 3.675 36.755 1.00 88.19 433 LEU A C 1
ATOM 3490 O O . LEU A 1 433 ? -29.437 4.722 36.115 1.00 88.19 433 LEU A O 1
ATOM 3494 N N . THR A 1 434 ? -28.406 2.802 36.678 1.00 89.50 434 THR A N 1
ATOM 3495 C CA . THR A 1 434 ? -27.205 3.010 35.861 1.00 89.50 434 THR A CA 1
ATOM 3496 C C . THR A 1 434 ? -27.563 3.259 34.401 1.00 89.50 434 THR A C 1
ATOM 3498 O O . THR A 1 434 ? -27.084 4.223 33.813 1.00 89.50 434 THR A O 1
ATOM 3501 N N . SER A 1 435 ? -28.432 2.429 33.812 1.00 90.31 435 SER A N 1
ATOM 3502 C CA . SER A 1 435 ? -28.859 2.580 32.417 1.00 90.31 435 SER A CA 1
ATOM 3503 C C . SER A 1 435 ? -29.589 3.903 32.178 1.00 90.31 435 SER A C 1
ATOM 3505 O O . SER A 1 435 ? -29.353 4.550 31.155 1.00 90.31 435 SER A O 1
ATOM 3507 N N . SER A 1 436 ? -30.462 4.319 33.100 1.00 92.81 436 SER A N 1
ATOM 3508 C CA . SER A 1 436 ? -31.189 5.587 32.992 1.00 92.81 436 SER A CA 1
ATOM 3509 C C . SER A 1 436 ? -30.251 6.787 33.103 1.00 92.81 436 SER A C 1
ATOM 3511 O O . SER A 1 436 ? -30.287 7.663 32.244 1.00 92.81 436 SER A O 1
ATOM 3513 N N . VAL A 1 437 ? -29.372 6.810 34.110 1.00 93.38 437 VAL A N 1
ATOM 3514 C CA . VAL A 1 437 ? -28.413 7.908 34.318 1.00 93.38 437 VAL A CA 1
ATOM 3515 C C . VAL A 1 437 ? -27.437 8.009 33.150 1.00 93.38 437 VAL A C 1
ATOM 3517 O O . VAL A 1 437 ? -27.212 9.104 32.644 1.00 93.38 437 VAL A O 1
ATOM 3520 N N . LEU A 1 438 ? -26.915 6.879 32.665 1.00 94.81 438 LEU A N 1
ATOM 3521 C CA . LEU A 1 438 ? -26.038 6.837 31.496 1.00 94.81 438 LEU A CA 1
ATOM 3522 C C . LEU A 1 438 ? -26.737 7.387 30.242 1.00 94.81 438 LEU A C 1
ATOM 3524 O O . LEU A 1 438 ? -26.134 8.163 29.505 1.00 94.81 438 LEU A O 1
ATOM 3528 N N . SER A 1 439 ? -28.013 7.051 30.025 1.00 95.50 439 SER A N 1
ATOM 3529 C CA . SER A 1 439 ? -28.790 7.549 28.877 1.00 95.50 439 SER A CA 1
ATOM 3530 C C . SER A 1 439 ? -29.083 9.046 28.971 1.00 95.50 439 SER A C 1
ATOM 3532 O O . SER A 1 439 ? -28.886 9.774 28.002 1.00 95.50 439 SER A O 1
ATOM 3534 N N . VAL A 1 440 ? -29.513 9.525 30.143 1.00 95.44 440 VAL A N 1
ATOM 3535 C CA . VAL A 1 440 ? -29.767 10.954 30.381 1.00 95.44 440 VAL A CA 1
ATOM 3536 C C . VAL A 1 440 ? -28.476 11.753 30.234 1.00 95.44 440 VAL A C 1
ATOM 3538 O O . VAL A 1 440 ? -28.453 12.761 29.532 1.00 95.44 440 VAL A O 1
ATOM 3541 N N . SER A 1 441 ? -27.385 11.275 30.835 1.00 96.06 441 SER A N 1
ATOM 3542 C CA . SER A 1 441 ? -26.084 11.926 30.725 1.00 96.06 441 SER A CA 1
ATOM 3543 C C . SER A 1 441 ? -25.588 11.949 29.284 1.00 96.06 441 SER A C 1
ATOM 3545 O O . SER A 1 441 ? -25.082 12.978 28.858 1.00 96.06 441 SER A O 1
ATOM 3547 N N . PHE A 1 442 ? -25.761 10.866 28.519 1.00 96.00 442 PHE A N 1
ATOM 3548 C CA . PHE A 1 442 ? -25.416 10.837 27.098 1.00 96.00 442 PHE A CA 1
ATOM 3549 C C . PHE A 1 442 ? -26.189 11.899 26.304 1.00 96.00 442 PHE A C 1
ATOM 3551 O O . PHE A 1 442 ? -25.585 12.672 25.570 1.00 96.00 442 PHE A O 1
ATOM 3558 N N . ILE A 1 443 ? -27.511 11.993 26.480 1.00 94.50 443 ILE A N 1
ATOM 3559 C CA . ILE A 1 443 ? -28.343 12.966 25.753 1.00 94.50 443 ILE A CA 1
ATOM 3560 C C . ILE A 1 443 ? -27.945 14.405 26.103 1.00 94.50 443 ILE A C 1
ATOM 3562 O O . ILE A 1 443 ? -27.776 15.228 25.203 1.00 94.50 443 ILE A O 1
ATOM 3566 N N . ILE A 1 444 ? -27.761 14.706 27.394 1.00 94.00 444 ILE A N 1
ATOM 3567 C CA . ILE A 1 444 ? -27.346 16.039 27.852 1.00 94.00 444 ILE A CA 1
ATOM 3568 C C . ILE A 1 444 ? -25.965 16.380 27.290 1.00 94.00 444 ILE A C 1
ATOM 3570 O O . ILE A 1 444 ? -25.784 17.448 26.711 1.00 94.00 444 ILE A O 1
ATOM 3574 N N . SER A 1 445 ? -24.994 15.473 27.416 1.00 94.19 445 SER A N 1
ATOM 3575 C CA . SER A 1 445 ? -23.647 15.683 26.888 1.00 94.19 445 SER A CA 1
ATOM 3576 C C . SER A 1 445 ? -23.636 15.833 25.371 1.00 94.19 445 SER A C 1
ATOM 3578 O O . SER A 1 445 ? -22.888 16.664 24.867 1.00 94.19 445 SER A O 1
ATOM 3580 N N . LEU A 1 446 ? -24.460 15.076 24.642 1.00 92.25 446 LEU A N 1
ATOM 3581 C CA . LEU A 1 446 ? -24.572 15.174 23.188 1.00 92.25 446 LEU A CA 1
ATOM 3582 C C . LEU A 1 446 ? -25.096 16.549 22.783 1.00 92.25 446 LEU A C 1
ATOM 3584 O O . LEU A 1 446 ? -24.512 17.188 21.912 1.00 92.25 446 LEU A O 1
ATOM 3588 N N . PHE A 1 447 ? -26.151 17.022 23.449 1.00 90.44 447 PHE A N 1
ATOM 3589 C CA . PHE A 1 447 ? -26.708 18.351 23.220 1.00 90.44 447 PHE A CA 1
ATOM 3590 C C . PHE A 1 447 ? -25.681 19.452 23.511 1.00 90.44 447 PHE A C 1
ATOM 3592 O O . PHE A 1 447 ? -25.459 20.325 22.676 1.00 90.44 447 PHE A O 1
ATOM 3599 N N . VAL A 1 448 ? -24.990 19.368 24.653 1.00 90.06 448 VAL A N 1
ATOM 3600 C CA . VAL A 1 448 ? -23.934 20.318 25.031 1.00 90.06 448 VAL A CA 1
ATOM 3601 C C . VAL A 1 448 ? -22.787 20.296 24.021 1.00 90.06 448 VAL A C 1
ATOM 3603 O O . VAL A 1 448 ? -22.349 21.354 23.585 1.00 90.06 448 VAL A O 1
ATOM 3606 N N . ALA A 1 449 ? -22.325 19.118 23.597 1.00 87.06 449 ALA A N 1
ATOM 3607 C CA . ALA A 1 449 ? -21.238 18.990 22.632 1.00 87.06 449 ALA A CA 1
ATOM 3608 C C . ALA A 1 449 ? -21.570 19.645 21.281 1.00 87.06 449 ALA A C 1
ATOM 3610 O O . ALA A 1 449 ? -20.680 20.215 20.655 1.00 87.06 449 ALA A O 1
ATOM 3611 N N . GLN A 1 450 ? -22.836 19.624 20.846 1.00 81.25 450 GLN A N 1
ATOM 3612 C CA . GLN A 1 450 ? -23.247 20.296 19.608 1.00 81.25 450 GLN A CA 1
ATOM 3613 C C . GLN A 1 450 ? -23.150 21.818 19.677 1.00 81.25 450 GLN A C 1
ATOM 3615 O O . GLN A 1 450 ? -22.870 22.435 18.655 1.00 81.25 450 GLN A O 1
ATOM 3620 N N . LEU A 1 451 ? -23.313 22.422 20.858 1.00 81.12 451 LEU A N 1
ATOM 3621 C CA . LEU A 1 451 ? -23.159 23.871 21.032 1.00 81.12 451 LEU A CA 1
ATOM 3622 C C . LEU A 1 451 ? -21.722 24.347 20.765 1.00 81.12 451 LEU A C 1
ATOM 3624 O O . LEU A 1 451 ? -21.510 25.522 20.486 1.00 81.12 451 LEU A O 1
ATOM 3628 N N . PHE A 1 452 ? -20.744 23.439 20.830 1.00 80.38 452 PHE A N 1
ATOM 3629 C CA . PHE A 1 452 ? -19.327 23.733 20.609 1.00 80.38 452 PHE A CA 1
ATOM 3630 C C . PHE A 1 452 ? -18.825 23.365 19.207 1.00 80.38 452 PHE A C 1
ATOM 3632 O O . PHE A 1 452 ? -17.633 23.515 18.951 1.00 80.38 452 PHE A O 1
ATOM 3639 N N . ILE A 1 453 ? -19.681 22.873 18.303 1.00 71.06 453 ILE A N 1
ATOM 3640 C CA . ILE A 1 453 ? -19.303 22.564 16.915 1.00 71.06 453 ILE A CA 1
ATOM 3641 C C . ILE A 1 453 ? -19.743 23.743 16.032 1.00 71.06 453 ILE A C 1
ATOM 3643 O O . ILE A 1 453 ? -20.939 23.860 15.755 1.00 71.06 453 ILE A O 1
ATOM 3647 N N . PRO A 1 454 ? -18.819 24.616 15.582 1.00 55.59 454 PRO A N 1
ATOM 3648 C CA . PRO A 1 454 ? -19.162 25.737 14.712 1.00 55.59 454 PRO A CA 1
ATOM 3649 C C . PRO A 1 454 ? -19.755 25.238 13.385 1.00 55.59 454 PRO A C 1
ATOM 3651 O O . PRO A 1 454 ? -19.426 24.143 12.928 1.00 55.59 454 PRO A O 1
ATOM 3654 N N . GLU A 1 455 ? -20.617 26.049 12.767 1.00 57.06 455 GLU A N 1
ATOM 3655 C CA . GLU A 1 455 ? -21.123 25.875 11.388 1.00 57.06 455 GLU A CA 1
ATOM 3656 C C . GLU A 1 455 ? -22.112 24.724 11.133 1.00 57.06 455 GLU A C 1
ATOM 3658 O O . GLU A 1 455 ? -22.509 24.496 9.990 1.00 57.06 455 GLU A O 1
ATOM 3663 N N . ARG A 1 456 ? -22.588 24.010 12.162 1.00 60.94 456 ARG A N 1
ATOM 3664 C CA . ARG A 1 456 ? -23.632 22.986 11.985 1.00 60.94 456 ARG A CA 1
ATOM 3665 C C . ARG A 1 456 ? -24.892 23.326 12.770 1.00 60.94 456 ARG A C 1
ATOM 3667 O O . ARG A 1 456 ? -24.828 23.596 13.963 1.00 60.94 456 ARG A O 1
ATOM 3674 N N . PHE A 1 457 ? -26.049 23.243 12.111 1.00 64.50 457 PHE A N 1
ATOM 3675 C CA . PHE A 1 457 ? -27.343 23.319 12.791 1.00 64.50 457 PHE A CA 1
ATOM 3676 C C . PHE A 1 457 ? -27.432 22.268 13.910 1.00 64.50 457 PHE A C 1
ATOM 3678 O O . PHE A 1 457 ? -26.971 21.128 13.754 1.00 64.50 457 PHE A O 1
ATOM 3685 N N . ILE A 1 458 ? -28.055 22.659 15.027 1.00 63.97 458 ILE A N 1
ATOM 3686 C CA . ILE A 1 458 ? -28.487 21.738 16.085 1.00 63.97 458 ILE A CA 1
ATOM 3687 C C . ILE A 1 458 ? -29.413 20.700 15.424 1.00 63.97 458 ILE A C 1
ATOM 3689 O O . ILE A 1 458 ? -30.239 21.069 14.591 1.00 63.97 458 ILE A O 1
ATOM 3693 N N . PHE A 1 459 ? -29.255 19.412 15.758 1.00 79.38 459 PHE A N 1
ATOM 3694 C CA . PHE A 1 459 ? -29.963 18.280 15.122 1.00 79.38 459 PHE A CA 1
ATOM 3695 C C . PHE A 1 459 ? -29.516 17.918 13.690 1.00 79.38 459 PHE A C 1
ATOM 3697 O O . PHE A 1 459 ? -30.320 17.546 12.839 1.00 79.38 459 PHE A O 1
ATOM 3704 N N . ASN A 1 460 ? -28.216 17.981 13.411 1.00 83.38 460 ASN A N 1
ATOM 3705 C CA . ASN A 1 460 ? -27.635 17.463 12.165 1.00 83.38 460 ASN A CA 1
ATOM 3706 C C . ASN A 1 460 ? -27.613 15.913 12.086 1.00 83.38 460 ASN A C 1
ATOM 3708 O O . ASN A 1 460 ? -27.897 15.210 13.057 1.00 83.38 460 ASN A O 1
ATOM 3712 N N . TRP A 1 461 ? -27.202 15.357 10.937 1.00 86.56 461 TRP A N 1
ATOM 3713 C CA . TRP A 1 461 ? -27.067 13.902 10.727 1.00 86.56 461 TRP A CA 1
ATOM 3714 C C . TRP A 1 461 ? -26.202 13.209 11.798 1.00 86.56 461 TRP A C 1
ATOM 3716 O O . TRP A 1 461 ? -26.464 12.067 12.180 1.00 86.56 461 TRP A O 1
ATOM 3726 N N . LEU A 1 462 ? -25.192 13.915 12.313 1.00 88.19 462 LEU A N 1
ATOM 3727 C CA . LEU A 1 462 ? -24.244 13.416 13.303 1.00 88.19 462 LEU A CA 1
ATOM 3728 C C . LEU A 1 462 ? -24.902 13.289 14.691 1.00 88.19 462 LEU A C 1
ATOM 3730 O O . LEU A 1 462 ? -24.582 12.354 15.424 1.00 88.19 462 LEU A O 1
ATOM 3734 N N . PHE A 1 463 ? -25.888 14.139 15.012 1.00 89.31 463 PHE A N 1
ATOM 3735 C CA . PHE A 1 463 ? -26.756 13.995 16.189 1.00 89.31 463 PHE A CA 1
ATOM 3736 C C . PHE A 1 463 ? -27.518 12.668 16.154 1.00 89.31 463 PHE A C 1
ATOM 3738 O O . PHE A 1 463 ? -27.379 11.834 17.051 1.00 89.31 463 PHE A O 1
ATOM 3745 N N . TYR A 1 464 ? -28.291 12.454 15.085 1.00 90.69 464 TYR A N 1
ATOM 3746 C CA . TYR A 1 464 ? -29.163 11.288 14.952 1.00 90.69 464 TYR A CA 1
ATOM 3747 C C . TYR A 1 464 ? -28.363 9.989 14.853 1.00 90.69 464 TYR A C 1
ATOM 3749 O O . TYR A 1 464 ? -28.708 9.000 15.501 1.00 90.69 464 TYR A O 1
ATOM 3757 N N . SER A 1 465 ? -27.249 10.009 14.118 1.00 91.50 465 SER A N 1
ATOM 3758 C CA . SER A 1 465 ? -26.340 8.863 14.017 1.00 91.50 465 SER A CA 1
ATOM 3759 C C . SER A 1 465 ? -25.721 8.518 15.372 1.00 91.50 465 SER A C 1
ATOM 3761 O O . SER A 1 465 ? -25.619 7.341 15.711 1.00 91.50 465 SER A O 1
ATOM 3763 N N . SER A 1 466 ? -25.389 9.521 16.195 1.00 92.38 466 SER A N 1
ATOM 3764 C CA . SER A 1 466 ? -24.854 9.284 17.541 1.00 92.38 466 SER A CA 1
ATOM 3765 C C . SER A 1 466 ? -25.883 8.652 18.472 1.00 92.38 466 SER A C 1
ATOM 3767 O O . SER A 1 466 ? -25.548 7.708 19.185 1.00 92.38 466 SER A O 1
ATOM 3769 N N . ILE A 1 467 ? -27.140 9.109 18.434 1.00 93.25 467 ILE A N 1
ATOM 3770 C CA . ILE A 1 467 ? -28.238 8.484 19.190 1.00 93.25 467 ILE A CA 1
ATOM 3771 C C . ILE A 1 467 ? -28.427 7.032 18.749 1.00 93.25 467 ILE A C 1
ATOM 3773 O O . ILE A 1 467 ? -28.486 6.137 19.589 1.00 93.25 467 ILE A O 1
ATOM 3777 N N . MET A 1 468 ? -28.474 6.786 17.439 1.00 92.81 468 MET A N 1
ATOM 3778 C CA . MET A 1 468 ? -28.636 5.440 16.891 1.00 92.81 468 MET A CA 1
ATOM 3779 C C . MET A 1 468 ? -27.481 4.519 17.308 1.00 92.81 468 MET A C 1
ATOM 3781 O O . MET A 1 468 ? -27.713 3.431 17.835 1.00 92.81 468 MET A O 1
ATOM 3785 N N . GLY A 1 469 ? -26.236 4.974 17.144 1.00 92.62 469 GLY A N 1
ATOM 3786 C CA . GLY A 1 469 ? -25.043 4.239 17.564 1.00 92.62 469 GLY A CA 1
ATOM 3787 C C . GLY A 1 469 ? -25.050 3.929 19.062 1.00 92.62 469 GLY A C 1
ATOM 3788 O O . GLY A 1 469 ? -24.766 2.800 19.461 1.00 92.62 469 GLY A O 1
ATOM 3789 N N . PHE A 1 470 ? -25.456 4.893 19.891 1.00 94.62 470 PHE A N 1
ATOM 3790 C CA . PHE A 1 470 ? -25.589 4.701 21.331 1.00 94.62 470 PHE A CA 1
ATOM 3791 C C . PHE A 1 470 ? -26.652 3.660 21.688 1.00 94.62 470 PHE A C 1
ATOM 3793 O O . PHE A 1 470 ? -26.374 2.776 22.494 1.00 94.62 470 PHE A O 1
ATOM 3800 N N . ILE A 1 471 ? -27.831 3.699 21.059 1.00 93.62 471 ILE A N 1
ATOM 3801 C CA . ILE A 1 471 ? -28.893 2.703 21.275 1.00 93.62 471 ILE A CA 1
ATOM 3802 C C . ILE A 1 471 ? -28.396 1.298 20.924 1.00 93.62 471 ILE A C 1
ATOM 3804 O O . ILE A 1 471 ? -28.624 0.361 21.694 1.00 93.62 471 ILE A O 1
ATOM 3808 N N . VAL A 1 472 ? -27.693 1.144 19.797 1.00 92.00 472 VAL A N 1
ATOM 3809 C CA . VAL A 1 472 ? -27.115 -0.139 19.368 1.00 92.00 472 VAL A CA 1
ATOM 3810 C C . VAL A 1 472 ? -26.112 -0.651 20.404 1.00 92.00 472 VAL A C 1
ATOM 3812 O O . VAL A 1 472 ? -26.260 -1.769 20.900 1.00 92.00 472 VAL A O 1
ATOM 3815 N N . VAL A 1 473 ? -25.132 0.172 20.787 1.00 92.50 473 VAL A N 1
ATOM 3816 C CA . VAL A 1 473 ? -24.112 -0.178 21.789 1.00 92.50 473 VAL A CA 1
ATOM 3817 C C . VAL A 1 473 ? -24.753 -0.540 23.131 1.00 92.50 473 VAL A C 1
ATOM 3819 O O . VAL A 1 473 ? -24.417 -1.570 23.719 1.00 92.50 473 VAL A O 1
ATOM 3822 N N . LEU A 1 474 ? -25.686 0.282 23.610 1.00 91.88 474 LEU A N 1
ATOM 3823 C CA . LEU A 1 474 ? -26.361 0.107 24.891 1.00 91.88 474 LEU A CA 1
ATOM 3824 C C . LEU A 1 474 ? -27.180 -1.187 24.919 1.00 91.88 474 LEU A C 1
ATOM 3826 O O . LEU A 1 474 ? -27.074 -1.971 25.862 1.00 91.88 474 LEU A O 1
ATOM 3830 N N . THR A 1 475 ? -27.955 -1.444 23.863 1.00 90.00 475 THR A N 1
ATOM 3831 C CA . THR A 1 475 ? -28.778 -2.654 23.731 1.00 90.00 475 THR A CA 1
ATOM 3832 C C . THR A 1 475 ? -27.908 -3.905 23.730 1.00 90.00 475 THR A C 1
ATOM 3834 O O . THR A 1 475 ? -28.216 -4.859 24.448 1.00 90.00 475 THR A O 1
ATOM 3837 N N . ILE A 1 476 ? -26.797 -3.904 22.984 1.00 88.56 476 ILE A N 1
ATOM 3838 C CA . ILE A 1 476 ? -25.851 -5.027 22.971 1.00 88.56 476 ILE A CA 1
ATOM 3839 C C . ILE A 1 476 ? -25.250 -5.225 24.362 1.00 88.56 476 ILE A C 1
ATOM 3841 O O . ILE A 1 476 ? -25.269 -6.346 24.863 1.00 88.56 476 ILE A O 1
ATOM 3845 N N . ALA A 1 477 ? -24.771 -4.162 25.013 1.00 88.69 477 ALA A N 1
ATOM 3846 C CA . ALA A 1 477 ? -24.156 -4.247 26.335 1.00 88.69 477 ALA A CA 1
ATOM 3847 C C . ALA A 1 477 ? -25.126 -4.795 27.402 1.00 88.69 477 ALA A C 1
ATOM 3849 O O . ALA A 1 477 ? -24.755 -5.687 28.166 1.00 88.69 477 ALA A O 1
ATOM 3850 N N . ILE A 1 478 ? -26.383 -4.333 27.415 1.00 86.88 478 ILE A N 1
ATOM 3851 C CA . ILE A 1 478 ? -27.422 -4.820 28.338 1.00 86.88 478 ILE A CA 1
ATOM 3852 C C . ILE A 1 478 ? -27.792 -6.276 28.038 1.00 86.88 478 ILE A C 1
ATOM 3854 O O . ILE A 1 478 ? -27.907 -7.081 28.961 1.00 86.88 478 ILE A O 1
ATOM 3858 N N . THR A 1 479 ? -27.976 -6.628 26.762 1.00 84.44 479 THR A N 1
ATOM 3859 C CA . THR A 1 479 ? -28.331 -7.998 26.355 1.00 84.44 479 THR A CA 1
ATOM 3860 C C . THR A 1 479 ? -27.218 -8.974 26.722 1.00 84.44 479 THR A C 1
ATOM 3862 O O . THR A 1 479 ? -27.490 -10.049 27.248 1.00 84.44 479 THR A O 1
ATOM 3865 N N . TYR A 1 480 ? -25.961 -8.575 26.513 1.00 80.38 480 TYR A N 1
ATOM 3866 C CA . TYR A 1 480 ? -24.793 -9.373 26.873 1.00 80.38 480 TYR A CA 1
ATOM 3867 C C . TYR A 1 480 ? -24.727 -9.645 28.381 1.00 80.38 480 TYR A C 1
ATOM 3869 O O . TYR A 1 480 ? -24.328 -10.733 28.793 1.00 80.38 480 TYR A O 1
ATOM 3877 N N . GLU A 1 481 ? -25.117 -8.673 29.208 1.00 79.44 481 GLU A N 1
ATOM 3878 C CA . GLU A 1 481 ? -25.089 -8.822 30.664 1.00 79.44 481 GLU A CA 1
ATOM 3879 C C . GLU A 1 481 ? -26.300 -9.592 31.217 1.00 79.44 481 GLU A C 1
ATOM 3881 O O . GLU A 1 481 ? -26.152 -10.364 32.161 1.00 79.44 481 GLU A O 1
ATOM 3886 N N . ARG A 1 482 ? -27.491 -9.427 30.625 1.00 78.50 482 ARG A N 1
ATOM 3887 C CA . ARG A 1 482 ? -28.717 -10.108 31.079 1.00 78.50 482 ARG A CA 1
ATOM 3888 C C . ARG A 1 482 ? -28.833 -11.554 30.606 1.00 78.50 482 ARG A C 1
ATOM 3890 O O . ARG A 1 482 ? -29.326 -12.384 31.362 1.00 78.50 482 ARG A O 1
ATOM 3897 N N . ASP A 1 483 ? -28.424 -11.850 29.375 1.00 73.38 483 ASP A N 1
ATOM 3898 C CA . ASP A 1 483 ? -28.670 -13.145 28.734 1.00 73.38 483 ASP A CA 1
ATOM 3899 C C . ASP A 1 483 ? -27.459 -13.594 27.902 1.00 73.38 483 ASP A C 1
ATOM 3901 O O . ASP A 1 483 ? -27.482 -13.690 26.669 1.00 73.38 483 ASP A O 1
ATOM 3905 N N . LEU A 1 484 ? -26.357 -13.854 28.615 1.00 68.25 484 LEU A N 1
ATOM 3906 C CA . LEU A 1 484 ? -25.080 -14.273 28.036 1.00 68.25 484 LEU A CA 1
ATOM 3907 C C . LEU A 1 484 ? -25.242 -15.513 27.139 1.00 68.25 484 LEU A C 1
ATOM 3909 O O . LEU A 1 484 ? -24.649 -15.571 26.063 1.00 68.25 484 LEU A O 1
ATOM 3913 N N . ASN A 1 485 ? -26.090 -16.461 27.555 1.00 64.56 485 ASN A N 1
ATOM 3914 C CA . ASN A 1 485 ? -26.319 -17.733 26.867 1.00 64.56 485 ASN A CA 1
ATOM 3915 C C . ASN A 1 485 ? -26.982 -17.556 25.495 1.00 64.56 485 ASN A C 1
ATOM 3917 O O . ASN A 1 485 ? -26.653 -18.272 24.552 1.00 64.56 485 ASN A O 1
ATOM 3921 N N . ASN A 1 486 ? -27.886 -16.591 25.341 1.00 68.69 486 ASN A N 1
ATOM 3922 C CA . ASN A 1 486 ? -28.570 -16.353 24.070 1.00 68.69 486 ASN A CA 1
ATOM 3923 C C . ASN A 1 486 ? -27.626 -15.773 23.005 1.00 68.69 486 ASN A C 1
ATOM 3925 O O . ASN A 1 486 ? -27.720 -16.115 21.825 1.00 68.69 486 ASN A O 1
ATOM 3929 N N . LEU A 1 487 ? -26.656 -14.947 23.406 1.00 66.31 487 LEU A N 1
ATOM 3930 C CA . LEU A 1 487 ? -25.624 -14.442 22.499 1.00 66.31 487 LEU A CA 1
ATOM 3931 C C . LEU A 1 487 ? -24.536 -15.484 22.227 1.00 66.31 487 LEU A C 1
ATOM 3933 O O . LEU A 1 487 ? -24.140 -15.648 21.074 1.00 66.31 487 LEU A O 1
ATOM 3937 N N . THR A 1 488 ? -24.068 -16.226 23.232 1.00 69.06 488 THR A N 1
ATOM 3938 C CA . THR A 1 488 ? -23.000 -17.222 23.049 1.00 69.06 488 THR A CA 1
ATOM 3939 C C . THR A 1 488 ? -23.463 -18.450 22.264 1.00 69.06 488 THR A C 1
ATOM 3941 O O . THR A 1 488 ? -22.701 -18.907 21.410 1.00 69.06 488 THR A O 1
ATOM 3944 N N . ASN A 1 489 ? -24.708 -18.907 22.437 1.00 77.00 489 ASN A N 1
ATOM 3945 C CA . ASN A 1 489 ? -25.228 -20.127 21.802 1.00 77.00 489 ASN A CA 1
ATOM 3946 C C . ASN A 1 489 ? -25.713 -19.939 20.352 1.00 77.00 489 ASN A C 1
ATOM 3948 O O . ASN A 1 489 ? -26.033 -20.916 19.676 1.00 77.00 489 ASN A O 1
ATOM 3952 N N . LYS A 1 490 ? -25.762 -18.706 19.824 1.00 81.75 490 LYS A N 1
ATOM 3953 C CA . LYS A 1 490 ? -26.052 -18.482 18.395 1.00 81.75 490 LYS A CA 1
ATOM 3954 C C . LYS A 1 490 ? -24.914 -19.027 17.524 1.00 81.75 490 LYS A C 1
ATOM 3956 O O . LYS A 1 490 ? -23.736 -18.793 17.805 1.00 81.75 490 LYS A O 1
ATOM 3961 N N . SER A 1 491 ? -25.280 -19.682 16.418 1.00 86.88 491 SER A N 1
ATOM 3962 C CA . SER A 1 491 ? -24.338 -20.126 15.381 1.00 86.88 491 SER A CA 1
ATOM 3963 C C . SER A 1 491 ? -23.459 -18.969 14.900 1.00 86.88 491 SER A C 1
ATOM 3965 O O . SER A 1 491 ? -23.952 -17.844 14.771 1.00 86.88 491 SER A O 1
ATOM 3967 N N . LEU A 1 492 ? -22.206 -19.261 14.553 1.00 82.94 492 LEU A N 1
ATOM 3968 C CA . LEU A 1 492 ? -21.228 -18.264 14.110 1.00 82.94 492 LEU A CA 1
ATOM 3969 C C . LEU A 1 492 ? -21.737 -17.437 12.915 1.00 82.94 492 LEU A C 1
ATOM 3971 O O . LEU A 1 492 ? -21.678 -16.216 12.953 1.00 82.94 492 LEU A O 1
ATOM 3975 N N . LEU A 1 493 ? -22.386 -18.086 11.942 1.00 84.56 493 LEU A N 1
ATOM 3976 C CA . LEU A 1 493 ? -22.991 -17.427 10.779 1.00 84.56 493 LEU A CA 1
ATOM 3977 C C . LEU A 1 493 ? -24.062 -16.388 11.160 1.00 84.56 493 LEU A C 1
ATOM 3979 O O . LEU A 1 493 ? -24.037 -15.266 10.665 1.00 84.56 493 LEU A O 1
ATOM 3983 N N . ARG A 1 494 ? -24.965 -16.711 12.098 1.00 84.50 494 ARG A N 1
ATOM 3984 C CA . ARG A 1 494 ? -25.968 -15.749 12.603 1.00 84.50 494 ARG A CA 1
ATOM 3985 C C . ARG A 1 494 ? -25.323 -14.544 13.289 1.00 84.50 494 ARG A C 1
ATOM 3987 O O . ARG A 1 494 ? -25.817 -13.435 13.124 1.00 84.50 494 ARG A O 1
ATOM 3994 N N . LYS A 1 495 ? -24.241 -14.748 14.049 1.00 82.19 495 LYS A N 1
ATOM 3995 C CA . LYS A 1 495 ? -23.501 -13.648 14.691 1.00 82.19 495 LYS A CA 1
ATOM 3996 C C . LYS A 1 495 ? -22.879 -12.729 13.646 1.00 82.19 495 LYS A C 1
ATOM 3998 O O . LYS A 1 495 ? -23.018 -11.517 13.767 1.00 82.19 495 LYS A O 1
ATOM 4003 N N . THR A 1 496 ? -22.269 -13.305 12.610 1.00 84.88 496 THR A N 1
ATOM 4004 C CA . THR A 1 496 ? -21.686 -12.544 11.502 1.00 84.88 496 THR A CA 1
ATOM 4005 C C . THR A 1 496 ? -22.750 -11.739 10.764 1.00 84.88 496 THR A C 1
ATOM 4007 O O . THR A 1 496 ? -22.580 -10.538 10.621 1.00 84.88 496 THR A O 1
ATOM 4010 N N . ILE A 1 497 ? -23.883 -12.344 10.386 1.00 87.19 497 ILE A N 1
ATOM 4011 C CA . ILE A 1 497 ? -24.962 -11.640 9.667 1.00 87.19 497 ILE A CA 1
ATOM 4012 C C . ILE A 1 497 ? -25.525 -10.477 10.493 1.00 87.19 497 ILE A C 1
ATOM 4014 O O . ILE A 1 497 ? -25.656 -9.369 9.980 1.00 87.19 497 ILE A O 1
ATOM 4018 N N . ILE A 1 498 ? -25.832 -10.704 11.776 1.00 85.50 498 ILE A N 1
ATOM 4019 C CA . ILE A 1 498 ? -26.349 -9.647 12.659 1.00 85.50 498 ILE A CA 1
ATOM 4020 C C . ILE A 1 498 ? -25.303 -8.538 12.833 1.00 85.50 498 ILE A C 1
ATOM 4022 O O . ILE A 1 498 ? -25.644 -7.362 12.757 1.00 85.50 498 ILE A O 1
ATOM 4026 N N . GLY A 1 499 ? -24.032 -8.901 13.029 1.00 85.56 499 GLY A N 1
ATOM 4027 C CA . GLY A 1 499 ? -22.932 -7.945 13.138 1.00 85.56 499 GLY A CA 1
ATOM 4028 C C . GLY A 1 499 ? -22.774 -7.098 11.877 1.00 85.56 499 GLY A C 1
ATOM 4029 O O . GLY A 1 499 ? -22.742 -5.875 11.969 1.00 85.56 499 GLY A O 1
ATOM 4030 N N . SER A 1 500 ? -22.759 -7.725 10.700 1.00 87.44 500 SER A N 1
ATOM 4031 C CA . SER A 1 500 ? -22.697 -7.035 9.409 1.00 87.44 500 SER A CA 1
ATOM 4032 C C . SER A 1 500 ? -23.884 -6.096 9.201 1.00 87.44 500 SER A C 1
ATOM 4034 O O . SER A 1 500 ? -23.691 -4.973 8.748 1.00 87.44 500 SER A O 1
ATOM 4036 N N . PHE A 1 501 ? -25.097 -6.511 9.581 1.00 88.94 501 PHE A N 1
ATOM 4037 C CA . PHE A 1 501 ? -26.292 -5.671 9.483 1.00 88.94 501 PHE A CA 1
ATOM 4038 C C . PHE A 1 501 ? -26.210 -4.437 10.394 1.00 88.94 501 PHE A C 1
ATOM 4040 O O . PHE A 1 501 ? -26.515 -3.328 9.965 1.00 88.94 501 PHE A O 1
ATOM 4047 N N . LEU A 1 502 ? -25.739 -4.605 11.633 1.00 88.44 502 LEU A N 1
ATOM 4048 C CA . LEU A 1 502 ? -25.540 -3.493 12.567 1.00 88.44 502 LEU A CA 1
ATOM 4049 C C . LEU A 1 502 ? -24.447 -2.530 12.096 1.00 88.44 502 LEU A C 1
ATOM 4051 O O . LEU A 1 502 ? -24.641 -1.320 12.160 1.00 88.44 502 LEU A O 1
ATOM 4055 N N . ILE A 1 503 ? -23.328 -3.056 11.591 1.00 89.75 503 ILE A N 1
ATOM 4056 C CA . ILE A 1 503 ? -22.256 -2.246 11.000 1.00 89.75 503 ILE A CA 1
ATOM 4057 C C . ILE A 1 503 ? -22.808 -1.439 9.824 1.00 89.75 503 ILE A C 1
ATOM 4059 O O . ILE A 1 503 ? -22.612 -0.229 9.779 1.00 89.75 503 ILE A O 1
ATOM 4063 N N . ALA A 1 504 ? -23.558 -2.073 8.918 1.00 87.81 504 ALA A N 1
ATOM 4064 C CA . ALA A 1 504 ? -24.160 -1.391 7.778 1.00 87.81 504 ALA A CA 1
ATOM 4065 C C . ALA A 1 504 ? -25.098 -0.257 8.220 1.00 87.81 504 ALA A C 1
ATOM 4067 O O . ALA A 1 504 ? -24.958 0.860 7.732 1.00 87.81 504 ALA A O 1
ATOM 4068 N N . ILE A 1 505 ? -25.990 -0.501 9.190 1.00 88.56 505 ILE A N 1
ATOM 4069 C CA . ILE A 1 505 ? -26.892 0.529 9.737 1.00 88.56 505 ILE A CA 1
ATOM 4070 C C . ILE A 1 505 ? -26.113 1.715 10.311 1.00 88.56 505 ILE A C 1
ATOM 4072 O O . ILE A 1 505 ? -26.505 2.861 10.106 1.00 88.56 505 ILE A O 1
ATOM 4076 N N . VAL A 1 506 ? -25.022 1.452 11.032 1.00 89.31 506 VAL A N 1
ATOM 4077 C CA . VAL A 1 506 ? -24.200 2.498 11.650 1.00 89.31 506 VAL A CA 1
ATOM 4078 C C . VAL A 1 506 ? -23.404 3.274 10.596 1.00 89.31 506 VAL A C 1
ATOM 4080 O O . VAL A 1 506 ? -23.294 4.491 10.699 1.00 89.31 506 VAL A O 1
ATOM 4083 N N . CYS A 1 507 ? -22.873 2.617 9.565 1.00 89.44 507 CYS A N 1
ATOM 4084 C CA . CYS A 1 507 ? -22.061 3.272 8.536 1.00 89.44 507 CYS A CA 1
ATOM 4085 C C . CYS A 1 507 ? -22.885 4.042 7.492 1.00 89.44 507 CYS A C 1
ATOM 4087 O O . CYS A 1 507 ? -22.386 5.019 6.932 1.00 89.44 507 CYS A O 1
ATOM 4089 N N . LEU A 1 508 ? -24.119 3.615 7.205 1.00 89.12 508 LEU A N 1
ATOM 4090 C CA . LEU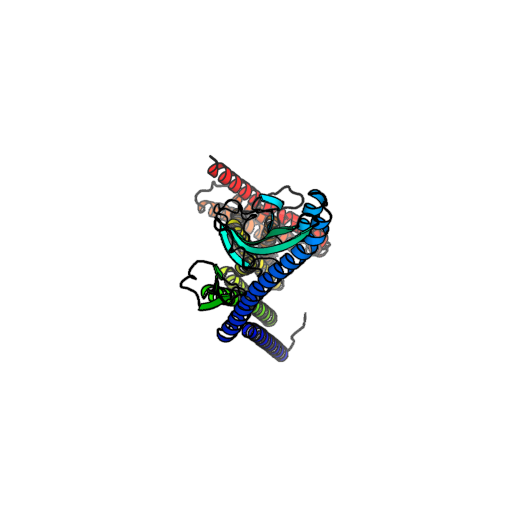 A 1 508 ? -24.916 4.123 6.083 1.00 89.12 508 LEU A CA 1
ATOM 4091 C C . LEU A 1 508 ? -25.207 5.636 6.142 1.00 89.12 508 LEU A C 1
ATOM 4093 O O . LEU A 1 508 ? -25.035 6.280 5.107 1.00 89.12 508 LEU A O 1
ATOM 4097 N N . PRO A 1 509 ? -25.556 6.249 7.293 1.00 89.12 509 PRO A N 1
ATOM 4098 C CA . PRO A 1 509 ? -25.730 7.701 7.381 1.00 89.12 509 PRO A CA 1
ATOM 4099 C C . PRO A 1 509 ? -24.471 8.479 6.984 1.00 89.12 509 PRO A C 1
ATOM 4101 O O . PRO A 1 509 ? -24.550 9.469 6.259 1.00 89.12 509 PRO A O 1
ATOM 4104 N N . THR A 1 510 ? -23.301 8.002 7.413 1.00 88.25 510 THR A N 1
ATOM 4105 C CA . THR A 1 510 ? -22.007 8.611 7.089 1.00 88.25 510 THR A CA 1
ATOM 4106 C C . THR A 1 510 ? -21.689 8.478 5.601 1.00 88.25 510 THR A C 1
ATOM 4108 O O . THR A 1 510 ? -21.306 9.460 4.969 1.00 88.25 510 THR A O 1
ATOM 4111 N N . LEU A 1 511 ? -21.876 7.278 5.036 1.00 88.62 511 LEU A N 1
ATOM 4112 C CA . LEU A 1 511 ? -21.664 7.008 3.611 1.00 88.62 511 LEU A CA 1
ATOM 4113 C C . LEU A 1 511 ? -22.565 7.882 2.737 1.00 88.62 511 LEU A C 1
ATOM 4115 O O . LEU A 1 511 ? -22.098 8.474 1.769 1.00 88.62 511 LEU A O 1
ATOM 4119 N N . TYR A 1 512 ? -23.841 7.990 3.105 1.00 88.88 512 TYR A N 1
ATOM 4120 C CA . TYR A 1 512 ? -24.811 8.822 2.405 1.00 88.88 512 TYR A CA 1
ATOM 4121 C C . TYR A 1 512 ? -24.423 10.302 2.450 1.00 88.88 512 TYR A C 1
ATOM 4123 O O . TYR A 1 512 ? -24.393 10.964 1.416 1.00 88.88 512 TYR A O 1
ATOM 4131 N N . GLN A 1 513 ? -24.051 10.815 3.625 1.00 89.19 513 GLN A N 1
ATOM 4132 C CA . GLN A 1 513 ? -23.650 12.213 3.749 1.00 89.19 513 GLN A CA 1
ATOM 4133 C C . GLN A 1 513 ? -22.357 12.525 2.983 1.00 89.19 513 GLN A C 1
ATOM 4135 O O . GLN A 1 513 ? -22.249 13.590 2.380 1.00 89.19 513 GLN A O 1
ATOM 4140 N N . ALA A 1 514 ? -21.375 11.622 3.001 1.00 86.88 514 ALA A N 1
ATOM 4141 C CA . ALA A 1 514 ? -20.139 11.798 2.242 1.00 86.88 514 ALA A CA 1
ATOM 4142 C C . ALA A 1 514 ? -20.397 11.740 0.726 1.00 86.88 514 ALA A C 1
ATOM 4144 O O . ALA A 1 514 ? -19.821 12.523 -0.027 1.00 86.88 514 ALA A O 1
ATOM 4145 N N . ALA A 1 515 ? -21.313 10.875 0.277 1.00 86.31 515 ALA A N 1
ATOM 4146 C CA . ALA A 1 515 ? -21.730 10.813 -1.121 1.00 86.31 515 ALA A CA 1
ATOM 4147 C C . ALA A 1 515 ? -22.419 12.108 -1.577 1.00 86.31 515 ALA A C 1
ATOM 4149 O O . ALA A 1 515 ? -22.113 12.607 -2.661 1.00 86.31 515 ALA A O 1
ATOM 4150 N N . LEU A 1 516 ? -23.293 12.682 -0.741 1.00 86.25 516 LEU A N 1
ATOM 4151 C CA . LEU A 1 516 ? -23.902 13.990 -0.999 1.00 86.25 516 LEU A CA 1
ATOM 4152 C C . LEU A 1 516 ? -22.836 15.082 -1.123 1.00 86.25 516 LEU A C 1
ATOM 4154 O O . LEU A 1 516 ? -22.800 15.776 -2.131 1.00 86.25 516 LEU A O 1
ATOM 4158 N N . ASN A 1 517 ? -21.912 15.162 -0.161 1.00 84.25 517 ASN A N 1
ATOM 4159 C CA . ASN A 1 517 ? -20.855 16.175 -0.157 1.00 84.25 517 ASN A CA 1
ATOM 4160 C C . ASN A 1 517 ? -19.944 16.079 -1.396 1.00 84.25 517 ASN A C 1
ATOM 4162 O O . ASN A 1 517 ? -19.660 17.076 -2.049 1.00 84.25 517 ASN A O 1
ATOM 4166 N N . SER A 1 518 ? -19.549 14.860 -1.779 1.00 82.06 518 SER A N 1
ATOM 4167 C CA . SER A 1 518 ? -18.761 14.623 -2.996 1.00 82.06 518 SER A CA 1
ATOM 4168 C C . SER A 1 518 ? -19.515 15.014 -4.273 1.00 82.06 518 SER A C 1
ATOM 4170 O O . SER A 1 518 ? -18.911 15.485 -5.239 1.00 82.06 518 SER A O 1
ATOM 4172 N N . THR A 1 519 ? -20.835 14.812 -4.298 1.00 82.50 519 THR A N 1
ATOM 4173 C CA . THR A 1 519 ? -21.683 15.188 -5.436 1.00 82.50 519 THR A CA 1
ATOM 4174 C C . THR A 1 519 ? -21.814 16.704 -5.534 1.00 82.50 519 THR A C 1
ATOM 4176 O O . THR A 1 519 ? -21.623 17.249 -6.620 1.00 82.50 519 THR A O 1
ATOM 4179 N N . ASP A 1 520 ? -22.051 17.379 -4.410 1.00 82.56 520 ASP A N 1
ATOM 4180 C CA . ASP A 1 520 ? -22.136 18.838 -4.339 1.00 82.56 520 ASP A CA 1
ATOM 4181 C C . ASP A 1 520 ? -20.818 19.493 -4.777 1.00 82.56 520 ASP A C 1
ATOM 4183 O O . ASP A 1 520 ? -20.840 20.377 -5.631 1.00 82.56 520 ASP A O 1
ATOM 4187 N N . ASP A 1 521 ? -19.663 19.003 -4.313 1.00 80.75 521 ASP A N 1
ATOM 4188 C CA . ASP A 1 521 ? -18.344 19.503 -4.736 1.00 80.75 521 ASP A CA 1
ATOM 4189 C C . ASP A 1 521 ? -18.109 19.339 -6.246 1.00 80.75 521 ASP A C 1
ATOM 4191 O O . ASP A 1 521 ? -17.543 20.215 -6.908 1.00 80.75 521 ASP A O 1
ATOM 4195 N N . LYS A 1 522 ? -18.540 18.210 -6.825 1.00 79.69 522 LYS A N 1
ATOM 4196 C CA . LYS A 1 522 ? -18.437 17.968 -8.274 1.00 79.69 522 LYS A CA 1
ATOM 4197 C C . LYS A 1 522 ? -19.350 18.891 -9.073 1.00 79.69 522 LYS A C 1
ATOM 4199 O O . LYS A 1 522 ? -18.967 19.298 -10.169 1.00 79.69 522 LYS A O 1
ATOM 4204 N N . LEU A 1 523 ? -20.540 19.197 -8.557 1.00 80.19 523 LEU A N 1
ATOM 4205 C CA . LEU A 1 523 ? -21.468 20.140 -9.178 1.00 80.19 523 LEU A CA 1
ATOM 4206 C C . LEU A 1 523 ? -20.923 21.571 -9.100 1.00 80.19 523 LEU A C 1
ATOM 4208 O O . LEU A 1 523 ? -20.906 22.255 -10.118 1.00 80.19 523 LEU A O 1
ATOM 4212 N N . TRP A 1 524 ? -20.385 21.980 -7.950 1.00 80.81 524 TRP A N 1
ATOM 4213 C CA . TRP A 1 524 ? -19.762 23.292 -7.756 1.00 80.81 524 TRP A CA 1
ATOM 4214 C C . TRP A 1 524 ? -18.539 23.529 -8.639 1.00 80.81 524 TRP A C 1
ATOM 4216 O O . TRP A 1 524 ? -18.357 24.633 -9.124 1.00 80.81 524 TRP A O 1
ATOM 4226 N N . LYS A 1 525 ? -17.707 22.510 -8.883 1.00 77.69 525 LYS A N 1
ATOM 4227 C CA . LYS A 1 525 ? -16.551 22.632 -9.793 1.00 77.69 525 LYS A CA 1
ATOM 4228 C C . LYS A 1 525 ? -16.932 22.720 -11.276 1.00 77.69 525 LYS A C 1
ATOM 4230 O O . LYS A 1 525 ? -16.071 23.034 -12.094 1.00 77.69 525 LYS A O 1
ATOM 4235 N N . ARG A 1 526 ? -18.165 22.349 -11.637 1.00 70.75 526 ARG A N 1
ATOM 4236 C CA . ARG A 1 526 ? -18.669 22.358 -13.022 1.00 70.75 526 ARG A CA 1
ATOM 4237 C C . ARG A 1 526 ? -19.522 23.586 -13.351 1.00 70.75 526 ARG A C 1
ATOM 4239 O O . ARG A 1 526 ? -19.682 23.864 -14.538 1.00 70.75 526 ARG A O 1
ATOM 4246 N N . ALA A 1 527 ? -20.102 24.233 -12.341 1.00 57.69 527 ALA A N 1
ATOM 4247 C CA . ALA A 1 527 ? -20.805 25.512 -12.452 1.00 57.69 527 ALA A CA 1
ATOM 4248 C C . ALA A 1 527 ? -19.800 26.669 -12.493 1.00 57.69 527 ALA A C 1
ATOM 4250 O O . ALA A 1 527 ? -20.093 27.650 -13.212 1.00 57.69 527 ALA A O 1
#

Secondary structure (DSSP, 8-state):
------HHHHHHHHHHHHHHHHHHHHHHHHHHHHT---HHHHHHHHHHHHHHHHHHHHHHHHHHHHHHHHHHHHHHHHHHTT--HHHHHHHHTT-TT-SEEEEEETTEEEEEEE------S----TT--S-EEEEEEETTEEEEEEEEEEEEEETTEEEEEEEEEEEEEEE--SSTT-GGG-EEGGGSTT---SS--EEEESSPPPTTEEEEEEEE-TTS-EEEEEEEEHHHHHHHHHHHHHHHHHHHHHHHHHHHHHHHHHHHHHGGGS-HHHHHHHHHHHHHHHHHHHHHTTHHHHHHHHH-----HHHHHHHHHHHHHHHHHHHHHHHHHHHHHHHHT------TT-HHHHHHHHHHHHHHHHHHHHHHHHHHHHHHHHT-S-TT--SSS--HHHHHHHHHHHHHHHHHHHHHHHHHHHHHHHTGGGHHHHHHHHHHHHHHHHHHHHHTSTT--TT-HHHHHHHHHHHHHHHHHHHHHH-HHHHHTS-HHHHHHHHHHHHHHHHHHHHHHHHHHHHHHHHHTT-

Radius of gyration: 39.67 Å; chains: 1; bounding box: 70×48×128 Å

Sequence (527 aa):
MVNFSSNKQFYRWLGWSLLVLLVTLLLLEGWRYGIKPSAETNKEVIENSLTQASDYFQERQKRLLSNTQNLANTLQVPLLQHRSDQYLYNTINQIPDLWGAALYHDNDPVIWRGFALQNTSQAPDRDSSTPNLTLRRHNNVIFWECHIPFSIQDSSGTVNYDLHTTYRIQQNNPLSIGDNSEFSLFNSDNFSTSYPLGFSIFSDPPPQTVQSKPLTNLQGDSVGVVYATADEFEQDRAEWEANNTFWRSIFAALSFAIIIFILFIAAENLSLWKALLVQLFFVIIGWAIFSYSNLLSYWILSISSSDSTEWVNLVTNLSSSFTNAAFALFASLVITRKLQEYKHELKADWYLSVISLAGIFGVVNTLAILSFFKMLFQATNDAGVALLDLRIFPEPGTIILYLVLGMATLAAGNILVVINRMLFRFSREHLKLTSSVLSVSFIISLFVAQLFIPERFIFNWLFYSSIMGFIVVLTIAITYERDLNNLTNKSLLRKTIIGSFLIAIVCLPTLYQAALNSTDDKLWKRA

Foldseek 3Di:
DDDPPDPVVLVVVVVVLVVVLVVVVCVLVVVLVVPADDPVVVVVQFVVLQVQVLVLLAVVLVVQQVVQVVLVVVVQVCVQVVHDLVVNAVSLPPDPQFQKKFKDFPLHTSDMDHDDDRPPDDDDPPPPQDKDWDWDDDDQWTKIKIKHKDWHQHPVGITIMIMIIIGTAWGDDPDPPDPPPTDHPQPDPVHDGPADKDWFFPDDDDPQFPDKDFRAHPVGDGRTIITHGPVRSVVVNVLSVLVSVLVVLVSVLVSLVVVLVSVLVVLVPDDLVSSLVSNLVSLVVNLCVCQVVVSQLSNVVNPDPDPDPLVSQLSSLLSNLQSVLVSLLSNLVSLLVSLVPDQAAADPVPLVVLLVVLLVLLLVLLVLLLVLLVSLLCSLLSNSADFPDPDPDGDPSNVSNLVSLLSSLVSSLSNSLSVVLSSCSHCVVPNVVSLVSSLVSNLVSNQVVVVVDPPDDRPDLSSVLSVLSCVVSSVSSVCCNPPVPVLVVDDPVVNVVVSVVSSCVSSVSSSVVSNVVVVVVVVVVVD